Protein AF-0000000066003624 (afdb_homodimer)

Solvent-accessible surface area (backbone atoms only — not comparable to full-atom values): 36079 Å² total; per-residue (Å²): 133,72,83,71,78,49,60,63,59,53,48,51,44,51,47,35,50,48,45,42,51,59,45,66,77,72,66,87,83,57,84,78,52,59,68,76,39,46,74,33,29,31,41,22,30,28,18,46,43,67,57,20,23,46,38,37,48,53,42,13,75,40,43,20,48,28,38,21,30,21,77,57,69,51,78,77,75,80,69,53,81,79,47,85,59,51,58,42,80,39,69,23,46,55,60,34,68,69,40,38,54,51,37,53,51,50,47,26,64,74,58,70,66,47,74,35,33,37,35,45,40,40,65,62,79,60,67,58,57,58,54,69,56,68,54,69,64,83,86,53,76,98,59,88,73,89,73,89,58,62,40,43,37,34,34,26,50,12,42,50,54,51,50,50,50,48,38,32,45,46,48,65,46,71,74,81,65,57,78,86,56,74,80,68,58,33,34,41,39,41,56,51,31,39,48,46,44,38,84,42,72,47,28,28,58,39,21,11,21,28,14,14,39,48,26,30,48,49,11,45,42,59,44,21,72,77,33,44,43,28,38,29,36,34,38,21,39,45,61,57,62,66,58,80,70,75,75,76,73,66,73,76,49,64,67,48,54,79,37,75,83,56,68,58,10,40,48,56,8,43,33,40,49,49,51,57,42,76,48,30,87,76,55,46,48,43,33,33,35,23,28,42,33,50,92,92,36,54,24,69,49,38,44,62,61,43,64,25,71,64,71,11,44,54,45,39,76,30,54,50,24,56,36,80,35,75,64,68,95,65,82,86,76,92,73,94,81,86,132,132,72,80,72,79,50,61,64,58,54,50,51,46,52,48,37,51,50,45,44,52,58,44,64,78,73,68,86,82,57,85,77,52,59,70,75,38,46,76,33,28,32,40,23,29,28,18,48,46,67,56,19,24,45,38,37,49,52,42,11,76,38,44,18,47,28,38,21,32,21,76,58,70,50,77,77,72,80,67,54,82,78,45,86,58,50,58,41,77,39,70,23,45,55,60,34,68,70,39,38,53,51,38,52,52,51,47,24,65,75,57,70,65,46,74,36,34,38,36,45,42,41,64,64,78,59,66,59,57,58,54,68,55,67,53,68,65,83,88,52,76,97,58,89,72,86,73,89,60,62,37,44,37,34,35,27,49,13,43,50,56,50,49,49,52,48,39,33,46,47,47,66,46,70,76,82,67,58,79,85,55,73,79,66,58,35,34,41,38,40,56,50,29,39,48,46,42,40,84,40,70,45,28,29,57,39,20,10,21,27,15,14,38,48,26,30,47,49,12,45,44,61,43,20,71,77,32,46,45,29,38,28,36,33,39,21,39,44,63,56,62,66,57,80,68,78,76,75,73,65,71,77,50,65,64,49,53,79,38,76,84,54,69,58,11,39,48,57,8,42,32,40,49,50,51,57,42,75,48,32,87,74,53,46,47,41,33,33,34,21,28,34,31,47,91,93,36,53,24,69,17,38,35,61,58,36,59,23,62,61,66,8,49,62,48,24,70,26,82,41,57,37,51,83,48,92,60,64,92,67,77,82,73,85,74,88,79,76,140

InterPro domains:
  IPR002347 Short-chain dehydrogenase/reductase SDR [PF00106] (40-241)
  IPR002347 Short-chain dehydrogenase/reductase SDR [PR00081] (41-58)
  IPR002347 Short-chain dehydrogenase/reductase SDR [PR00081] (113-124)
  IPR002347 Short-chain dehydrogenase/reductase SDR [PR00081] (206-225)
  IPR020904 Short-chain dehydrogenase/reductase, conserved site [PS00061] (193-221)
  IPR036291 NAD(P)-binding domain superfamily [SSF51735] (37-282)

Secondary structure (DSSP, 8-state):
------HHHHHHHHHHHHHHH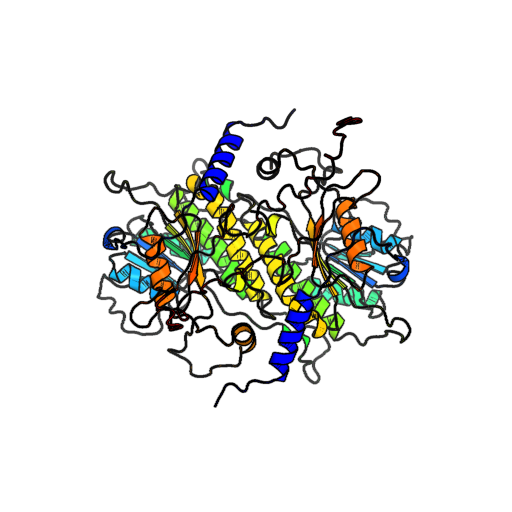HPPPP-TTSPP-GGGGTT-EEEEETTTSHHHHHHHHHHHHTT-EEEEEESS--SSS---TT-TTSPEEEE--TT-HHHHHHHHHHHHHHHTS---EEEE----PPP-HHHHHH---SSS-S-PPPPP-HHIIIIIIIHHHHHHHHHHHHHHS-----GGGTT---EEEEE--GGGTS--TT-HHHHHHHHHHHHHHHHHHTTGGGTTT-EEEEEEE--B--TTS-----STHHHHHHTTT-PPB-HHHHHHHHHHHHT-TT--S-EEEE---BTTBTTTT-EE---STTT-TTSBSBTTTS-S-SS--S---------/------HHHHHHHHHHHHHHHHPPPP-TTSPP-GGGGTT-EEEEETTTSHHHHHHHHHHHHTT-EEEEEESS--SS----TT-TTSPEEEE--TT-HHHHHHHHHHHHHHHTS---EEEE----PPP-HHHHHH---SSS-S-PPPPP-HHIIIIIIIHHHHHHHHHHHHHHS-----GGGTT---EEEEE--GGGTS--TT-HHHHHHHHHHHHHHHHHHTTGGGTTT-EEEEEEE--B--TTS-----STHHHHHHTTT-PPB-HHHHHHHHHHHHT-TT--S-EEEE---BTTBTTTT-EE---SSSSS-SS-TTTTTSSS-TT------------

Foldseek 3Di:
DPPDPPVVVVVLLVVLQCLLVPQDWQDLPDDFDLLLLALAEEEFEVCLDFLNVLQQLVSLVSHYAYEYEEQDHNPDDPPPPPPSSHHHYDYADLLDLVRLVVSVVVSCVVSVNGHAEYEYDWFDAFDQCVCQVPVDPDPDDPDRDDGDQVRCSTLAVSSVSSVVVQLVSLAPRPCPPDPVSVQGAREYEYEAACLLVDPDPRRVNNSVSRVNSVVVQLVCLSCCVVRNVYFYEYEHAYAEPSPPDDPPPPPPVPVCVVVVPFDHAYSQLSSSVVSSRRRDSSDGSWYKYGGHDDPVDRVPPITTCSCGPPPNPPAPCDCCYVPCDPDDPPDDDDDDDDD/DPPPPPVVVVVLLVVLLCVLVPQDWQDLPDDFDLLLLALAEEEFEVCLDFLNVLLQLVSLVSHYAYEYEEQDHNPDPPPPPVPSSHHHYDYADLLDLVRLVVSVVVSCVVSVNGHAEYEYDWFDAFDQCVCQVPVDPDPDDPDRDDGDQVRCSTLAVSSVSSVVVQLVSLAPRPCPPDPVSVQGAREYEYEAACLLVDPDPRRVNNSVSRVNSVVVQLVCLSCCVVRNVYFYEYEHAYAEPSPVPDPPPPPPVRRCVVVVPFAHAYSQQSSSVVSSRRRDSSDGSWYKYGGHDDPVDRVPPITTCSCRQDPNVPQHCHVVCVVVPDDDPDDDPDPPDDD

pLDDT: mean 71.54, std 22.78, range [19.09, 98.19]

Sequence (678 aa):
MAATNDPELTRRKQRQEDFLRGTSKINFDDHIDHCVLSGKTAIVTGGASGIGHGIAQALSSNGCKVAVLDLSGPLEAGTDESNIDSPKLFECDVSSWESLLAAFQEVLIWSGNSLDIVVLSAGVRSHNIKDLILERPAGSTSTPVKPPSSVFDVNLLGTYYSAYLALWYFTNLEAKRDEAEFNWKPQLLFIGSLASYVEQPLSADYCASKHGVRGLWKSVRSHSALFGDCQTNLLAPTFIDNRQGSTKSRGDGALISLTNDVKLGEVSDVVAGALRCLCDRNIEGRALCCVKGEQSSPGSNNFDLCDNLIDFNAGKSVLDSFRNGVVGRLGTQNTTGPQMAATNDPELTRRKQRQEDFLRGTSKINFDDHIDHCVLSGKTAIVTGGASGIGHGIAQALSSNGCKVAVLDLSGPLEAGTDESNIDSPKLFECDVSSWESLLAAFQEVLIWSGNSLDIVVLSAGVRSHNIKDLILERPAGSTSTPVKPPSSVFDVNLLGTYYSAYLALWYFTNLEAKRDEAEFNWKPQLLFIGSLASYVEQPLSADYCASKHGVRGLWKSVRSHSALFGDCQTNLLAPTFIDNRQGSTKSRGDGALISLTNDVKLGEVSDVVAGALRCLCDRNIEGRALCCVKGEQSSPGSNNFDLCDNLIDFNAGKSVLDSFRNGVVGRLGTQNTTGPQ

Organism: Phoma sp. (strain ATCC 20986 / MF5453) (NCBI:txid1828523)

Radius of gyration: 25.92 Å; Cα contacts (8 Å, |Δi|>4): 1325; chains: 2; bounding box: 71×73×87 Å

Structure (mmCIF, N/CA/C/O backbone):
data_AF-0000000066003624-model_v1
#
loop_
_entity.id
_entity.type
_entity.pdbx_description
1 polymer 'NADP-dependent dehydrogenase M3'
#
loop_
_atom_site.group_PDB
_atom_site.id
_atom_site.type_symbol
_atom_site.label_atom_id
_atom_site.label_alt_id
_atom_site.label_comp_id
_atom_site.label_asym_id
_atom_site.label_entity_id
_atom_site.label_seq_id
_atom_site.pdbx_PDB_ins_code
_atom_site.Cartn_x
_atom_site.Cartn_y
_atom_site.Cartn_z
_atom_site.occupancy
_atom_site.B_iso_or_equiv
_atom_site.auth_seq_id
_atom_site.auth_comp_id
_atom_site.auth_asym_id
_atom_site.auth_atom_id
_atom_site.pdbx_PDB_model_num
ATOM 1 N N . MET A 1 1 ? -35.094 -3.457 10.031 1 19.52 1 MET A N 1
ATOM 2 C CA . MET A 1 1 ? -34.75 -4.867 9.875 1 19.52 1 MET A CA 1
ATOM 3 C C . MET A 1 1 ? -33.25 -5.082 10.07 1 19.52 1 MET A C 1
ATOM 5 O O . MET A 1 1 ? -32.438 -4.301 9.586 1 19.52 1 MET A O 1
ATOM 9 N N . ALA A 1 2 ? -32.875 -5.902 11.008 1 23.2 2 ALA A N 1
ATOM 10 C CA . ALA A 1 2 ? -31.641 -6.41 11.609 1 23.2 2 ALA A CA 1
ATOM 11 C C . ALA A 1 2 ? -30.656 -6.887 10.539 1 23.2 2 ALA A C 1
ATOM 13 O O . ALA A 1 2 ? -31.062 -7.586 9.602 1 23.2 2 ALA A O 1
ATOM 14 N N . ALA A 1 3 ? -29.781 -6.078 10.18 1 33.59 3 ALA A N 1
ATOM 15 C CA . ALA A 1 3 ? -28.828 -6.68 9.25 1 33.59 3 ALA A CA 1
ATOM 16 C C . ALA A 1 3 ? -28.703 -8.18 9.492 1 33.59 3 ALA A C 1
ATOM 18 O O . ALA A 1 3 ? -28.406 -8.609 10.609 1 33.59 3 ALA A O 1
ATOM 19 N N . THR A 1 4 ? -29.359 -9.016 8.977 1 34.81 4 THR A N 1
ATOM 20 C CA . THR A 1 4 ? -29.484 -10.461 9.117 1 34.81 4 THR A CA 1
ATOM 21 C C . THR A 1 4 ? -28.125 -11.133 9.148 1 34.81 4 THR A C 1
ATOM 23 O O . THR A 1 4 ? -27.281 -10.859 8.289 1 34.81 4 THR A O 1
ATOM 26 N N . ASN A 1 5 ? -27.484 -11.438 10.289 1 41.16 5 ASN A N 1
ATOM 27 C CA . ASN A 1 5 ? -26.5 -12.461 10.617 1 41.16 5 ASN A CA 1
ATOM 28 C C . ASN A 1 5 ? -26.5 -13.594 9.594 1 41.16 5 ASN A C 1
ATOM 30 O O . ASN A 1 5 ? -27.297 -14.531 9.695 1 41.16 5 ASN A O 1
ATOM 34 N N . ASP A 1 6 ? -26.219 -13.242 8.398 1 41.38 6 ASP A N 1
ATOM 35 C CA . ASP A 1 6 ? -26.156 -14.43 7.539 1 41.38 6 ASP A CA 1
ATOM 36 C C . ASP A 1 6 ? -25.125 -15.422 8.055 1 41.38 6 ASP A C 1
ATOM 38 O O . ASP A 1 6 ? -23.922 -15.141 8.039 1 41.38 6 ASP A O 1
ATOM 42 N N . PRO A 1 7 ? -25.516 -16.297 8.82 1 55.62 7 PRO A N 1
ATOM 43 C CA . PRO A 1 7 ? -24.672 -17.344 9.422 1 55.62 7 PRO A CA 1
ATOM 44 C C . PRO A 1 7 ? -23.641 -17.891 8.453 1 55.62 7 PRO A C 1
ATOM 46 O O . PRO A 1 7 ? -22.531 -18.266 8.867 1 55.62 7 PRO A O 1
ATOM 49 N N . GLU A 1 8 ? -24.031 -17.812 7.207 1 52.84 8 GLU A N 1
ATOM 50 C CA . GLU A 1 8 ? -23.094 -18.375 6.234 1 52.84 8 GLU A CA 1
ATOM 51 C C . GLU A 1 8 ? -21.891 -17.469 6.035 1 52.84 8 GLU A C 1
ATOM 53 O O . GLU A 1 8 ? -20.75 -17.938 5.906 1 52.84 8 GLU A O 1
ATOM 58 N N . LEU A 1 9 ? -22.188 -16.266 6.082 1 48.03 9 LEU A N 1
ATOM 59 C CA . LEU A 1 9 ? -21.078 -15.328 5.945 1 48.03 9 LEU A CA 1
ATOM 60 C C . LEU A 1 9 ? -20.172 -15.375 7.168 1 48.03 9 LEU A C 1
ATOM 62 O O . LEU A 1 9 ? -18.938 -15.328 7.035 1 48.03 9 LEU A O 1
ATOM 66 N N . THR A 1 10 ? -20.812 -15.516 8.289 1 50.78 10 THR A N 1
ATOM 67 C CA . THR A 1 10 ? -20.047 -15.641 9.523 1 50.78 10 THR A CA 1
ATOM 68 C C . THR A 1 10 ? -19.188 -16.906 9.492 1 50.78 10 THR A C 1
ATOM 70 O O . THR A 1 10 ? -18.016 -16.859 9.891 1 50.78 10 THR A O 1
ATOM 73 N N . ARG A 1 11 ? -19.75 -18 9.031 1 53.72 11 ARG A N 1
ATOM 74 C CA . ARG A 1 11 ? -19.016 -19.25 8.961 1 53.72 11 ARG A CA 1
ATOM 75 C C . ARG A 1 11 ? -17.859 -19.156 7.973 1 53.72 11 ARG A C 1
ATOM 77 O O . ARG A 1 11 ? -16.766 -19.672 8.227 1 53.72 11 ARG A O 1
ATOM 84 N N . ARG A 1 12 ? -18.156 -18.516 6.93 1 49.25 12 ARG A N 1
ATOM 85 C CA . ARG A 1 12 ? -17.125 -18.375 5.914 1 49.25 12 ARG A CA 1
ATOM 86 C C . ARG A 1 12 ? -15.953 -17.531 6.441 1 49.25 12 ARG A C 1
ATOM 88 O O . ARG A 1 12 ? -14.789 -17.859 6.207 1 49.25 12 ARG A O 1
ATOM 95 N N . LYS A 1 13 ? -16.375 -16.609 7.129 1 48.34 13 LYS A N 1
ATOM 96 C CA . LYS A 1 13 ? -15.383 -15.742 7.727 1 48.34 13 LYS A CA 1
ATOM 97 C C . LYS A 1 13 ? -14.547 -16.484 8.758 1 48.34 13 LYS A C 1
ATOM 99 O O . LYS A 1 13 ? -13.32 -16.359 8.789 1 48.34 13 LYS A O 1
ATOM 104 N N . GLN A 1 14 ? -15.25 -17.109 9.648 1 51.41 14 GLN A N 1
ATOM 105 C CA . GLN A 1 14 ? -14.555 -17.906 10.656 1 51.41 14 GLN A CA 1
ATOM 106 C C . GLN A 1 14 ? -13.617 -18.906 9.992 1 51.41 14 GLN A C 1
ATOM 108 O O . GLN A 1 14 ? -12.492 -19.125 10.469 1 51.41 14 GLN A O 1
ATOM 113 N N . ARG A 1 15 ? -14.086 -19.375 8.938 1 50.56 15 ARG A N 1
ATOM 114 C CA . ARG A 1 15 ? -13.273 -20.359 8.234 1 50.56 15 ARG A CA 1
ATOM 115 C C . ARG A 1 15 ? -12.023 -19.719 7.637 1 50.56 15 ARG A C 1
ATOM 117 O O . ARG A 1 15 ? -10.945 -20.297 7.676 1 50.56 15 ARG A O 1
ATOM 124 N N . GLN A 1 16 ? -12.273 -18.562 7.195 1 50.47 16 GLN A N 1
ATOM 125 C CA . GLN A 1 16 ? -11.141 -17.859 6.605 1 50.47 16 GLN A CA 1
ATOM 126 C C . GLN A 1 16 ? -10.094 -17.516 7.66 1 50.47 16 GLN A C 1
ATOM 128 O O . GLN A 1 16 ? -8.891 -17.641 7.418 1 50.47 16 GLN A O 1
ATOM 133 N N . GLU A 1 17 ? -10.641 -17 8.719 1 50.41 17 GLU A N 1
ATOM 134 C CA . GLU A 1 17 ? -9.75 -16.688 9.836 1 50.41 17 GLU A CA 1
ATOM 135 C C . GLU A 1 17 ? -9.039 -17.953 10.328 1 50.41 17 GLU A C 1
ATOM 137 O O . GLU A 1 17 ? -7.836 -17.922 10.602 1 50.41 17 GLU A O 1
ATOM 142 N N . ASP A 1 18 ? -9.875 -18.891 10.461 1 50.81 18 ASP A N 1
ATOM 143 C CA . ASP A 1 18 ? -9.305 -20.156 10.906 1 50.81 18 ASP A CA 1
ATOM 144 C C . ASP A 1 18 ? -8.234 -20.656 9.93 1 50.81 18 ASP A C 1
ATOM 146 O O . ASP A 1 18 ? -7.207 -21.203 10.344 1 50.81 18 ASP A O 1
ATOM 150 N N . PHE A 1 19 ? -8.57 -20.391 8.742 1 50.12 19 PHE A N 1
ATOM 151 C CA . PHE A 1 19 ? -7.633 -20.797 7.703 1 50.12 19 PHE A CA 1
ATOM 152 C C . PHE A 1 19 ? -6.316 -20.047 7.84 1 50.12 19 PHE A C 1
ATOM 154 O O . PHE A 1 19 ? -5.246 -20.656 7.887 1 50.12 19 PHE A O 1
ATOM 161 N N . LEU A 1 20 ? -6.41 -18.797 7.922 1 53 20 LEU A N 1
ATOM 162 C CA . LEU A 1 20 ? -5.191 -18 7.973 1 53 20 LEU A CA 1
ATOM 163 C C . LEU A 1 20 ? -4.402 -18.281 9.242 1 53 20 LEU A C 1
ATOM 165 O O . LEU A 1 20 ? -3.172 -18.312 9.227 1 53 20 LEU A O 1
ATOM 169 N N . ARG A 1 21 ? -5.23 -18.453 10.297 1 53.91 21 ARG A N 1
ATOM 170 C CA . ARG A 1 21 ? -4.605 -18.766 11.578 1 53.91 21 ARG A CA 1
ATOM 171 C C . ARG A 1 21 ? -3.953 -20.156 11.539 1 53.91 21 ARG A C 1
ATOM 173 O O . ARG A 1 21 ? -2.986 -20.406 12.258 1 53.91 21 ARG A O 1
ATOM 180 N N . GLY A 1 22 ? -4.484 -20.906 10.773 1 51.44 22 GLY A N 1
ATOM 181 C CA . GLY A 1 22 ? -4.09 -22.297 10.797 1 51.44 22 GLY A CA 1
ATOM 182 C C . GLY A 1 22 ? -2.977 -22.625 9.82 1 51.44 22 GLY A C 1
ATOM 183 O O . GLY A 1 22 ? -2.492 -23.766 9.781 1 51.44 22 GLY A O 1
ATOM 184 N N . THR A 1 23 ? -2.648 -21.594 9.07 1 55.62 23 THR A N 1
ATOM 185 C CA . THR A 1 23 ? -1.636 -21.984 8.094 1 55.62 23 THR A CA 1
ATOM 186 C C . THR A 1 23 ? -0.284 -22.188 8.773 1 55.62 23 THR A C 1
ATOM 188 O O . THR A 1 23 ? 0.134 -21.375 9.602 1 55.62 23 THR A O 1
ATOM 191 N N . SER A 1 24 ? 0.221 -23.375 8.586 1 57.72 24 SER A N 1
ATOM 192 C CA . SER A 1 24 ? 1.511 -23.734 9.164 1 57.72 24 SER A CA 1
ATOM 193 C C . SER A 1 24 ? 2.633 -22.859 8.602 1 57.72 24 SER A C 1
ATOM 195 O O . SER A 1 24 ? 2.549 -22.391 7.461 1 57.72 24 SER A O 1
ATOM 197 N N . LYS A 1 25 ? 3.582 -22.562 9.477 1 66.81 25 LYS A N 1
ATOM 198 C CA . LYS A 1 25 ? 4.801 -21.922 9.008 1 66.81 25 LYS A CA 1
ATOM 199 C C . LYS A 1 25 ? 5.449 -22.703 7.875 1 66.81 25 LYS A C 1
ATOM 201 O O . LYS A 1 25 ? 5.363 -23.938 7.844 1 66.81 25 LYS A O 1
ATOM 206 N N . ILE A 1 26 ? 5.969 -22 6.961 1 72.06 26 ILE A N 1
ATOM 207 C CA . ILE A 1 26 ? 6.648 -22.656 5.844 1 72.06 26 ILE A CA 1
ATOM 208 C C . ILE A 1 26 ? 7.832 -23.469 6.363 1 72.06 26 ILE A C 1
ATOM 210 O O . ILE A 1 26 ? 8.68 -22.953 7.094 1 72.06 26 ILE A O 1
ATOM 214 N N . ASN A 1 27 ? 7.801 -24.766 6.086 1 70 27 ASN A N 1
ATOM 215 C CA . ASN A 1 27 ? 8.953 -25.625 6.352 1 70 27 ASN A CA 1
ATOM 216 C C . ASN A 1 27 ? 9.891 -25.688 5.152 1 70 27 ASN A C 1
ATOM 218 O O . ASN A 1 27 ? 9.594 -26.359 4.16 1 70 27 ASN A O 1
ATOM 222 N N . PHE A 1 28 ? 11.055 -25.047 5.223 1 71.75 28 PHE A N 1
ATOM 223 C CA . PHE A 1 28 ? 11.969 -24.906 4.09 1 71.75 28 PHE A CA 1
ATOM 224 C C . PHE A 1 28 ? 12.828 -26.156 3.934 1 71.75 28 PHE A C 1
ATOM 226 O O . PHE A 1 28 ? 13.539 -26.312 2.934 1 71.75 28 PHE A O 1
ATOM 233 N N . ASP A 1 29 ? 12.727 -27.141 4.828 1 69 29 ASP A N 1
ATOM 234 C CA . ASP A 1 29 ? 13.531 -28.359 4.793 1 69 29 ASP A CA 1
ATOM 235 C C . ASP A 1 29 ? 12.805 -29.469 4.055 1 69 29 ASP A C 1
ATOM 237 O O . ASP A 1 29 ? 13.391 -30.516 3.744 1 69 29 ASP A O 1
ATOM 241 N N . ASP A 1 30 ? 11.594 -29.219 3.773 1 76.88 30 ASP A N 1
ATOM 242 C CA . ASP A 1 30 ? 10.82 -30.234 3.086 1 76.88 30 ASP A CA 1
ATOM 243 C C . ASP A 1 30 ? 11.266 -30.391 1.635 1 76.88 30 ASP A C 1
ATOM 245 O O . ASP A 1 30 ? 11.68 -29.406 1.006 1 76.88 30 ASP A O 1
ATOM 249 N N . HIS A 1 31 ? 11.227 -31.609 1.225 1 82 31 HIS A N 1
ATOM 250 C CA . HIS A 1 31 ? 11.531 -31.875 -0.176 1 82 31 HIS A CA 1
ATOM 251 C C . HIS A 1 31 ? 10.484 -31.266 -1.096 1 82 31 HIS A C 1
ATOM 253 O O . HIS A 1 31 ? 9.289 -31.312 -0.797 1 82 31 HIS A O 1
ATOM 259 N N . ILE A 1 32 ? 10.969 -30.672 -2.168 1 84.88 32 ILE A N 1
ATOM 260 C CA . ILE A 1 32 ? 10.086 -30.062 -3.154 1 84.88 32 ILE A CA 1
ATOM 261 C C . ILE A 1 32 ? 9.867 -31.031 -4.32 1 84.88 32 ILE A C 1
ATOM 263 O O . ILE A 1 32 ? 10.828 -31.531 -4.91 1 84.88 32 ILE A O 1
ATOM 267 N N . ASP A 1 33 ? 8.633 -31.391 -4.613 1 89.62 33 ASP A N 1
ATOM 268 C CA . ASP A 1 33 ? 8.32 -32.188 -5.801 1 89.62 33 ASP A CA 1
ATOM 269 C C . ASP A 1 33 ? 8.078 -31.281 -7.012 1 89.62 33 ASP A C 1
ATOM 271 O O . ASP A 1 33 ? 6.949 -30.859 -7.262 1 89.62 33 ASP A O 1
ATOM 275 N N . HIS A 1 34 ? 9.117 -31.125 -7.836 1 91.94 34 HIS A N 1
ATOM 276 C CA . HIS A 1 34 ? 9.039 -30.219 -8.984 1 91.94 34 HIS A CA 1
ATOM 277 C C . HIS A 1 34 ? 8.18 -30.828 -10.094 1 91.94 34 HIS A C 1
ATOM 279 O O . HIS A 1 34 ? 7.777 -30.125 -11.023 1 91.94 34 HIS A O 1
ATOM 285 N N . CYS A 1 35 ? 7.887 -32.125 -10.008 1 91.75 35 CYS A N 1
ATOM 286 C CA . CYS A 1 35 ? 7.152 -32.781 -11.07 1 91.75 35 CYS A CA 1
ATOM 287 C C . CYS A 1 35 ? 5.723 -32.281 -11.172 1 91.75 35 CYS A C 1
ATOM 289 O O . CYS A 1 35 ? 5.078 -32.406 -12.211 1 91.75 35 CYS A O 1
ATOM 291 N N . VAL A 1 36 ? 5.285 -31.688 -10.094 1 92.81 36 VAL A N 1
ATOM 292 C CA . VAL A 1 36 ? 3.914 -31.188 -10.078 1 92.81 36 VAL A CA 1
ATOM 293 C C . VAL A 1 36 ? 3.771 -30.047 -11.086 1 92.81 36 VAL A C 1
ATOM 295 O O . VAL A 1 36 ? 2.656 -29.688 -11.469 1 92.81 36 VAL A O 1
ATOM 298 N N . LEU A 1 37 ? 4.867 -29.484 -11.547 1 94.19 37 LEU A N 1
ATOM 299 C CA . LEU A 1 37 ? 4.855 -28.344 -12.453 1 94.19 37 LEU A CA 1
ATOM 300 C C . LEU A 1 37 ? 4.734 -28.797 -13.906 1 94.19 37 LEU A C 1
ATOM 302 O O . LEU A 1 37 ? 4.406 -28 -14.781 1 94.19 37 LEU A O 1
ATOM 306 N N . SER A 1 38 ? 5.035 -30.047 -14.148 1 93.06 38 SER A N 1
ATOM 307 C CA . SER A 1 38 ? 5.07 -30.547 -15.523 1 93.06 38 SER A CA 1
ATOM 308 C C . SER A 1 38 ? 3.715 -30.391 -16.203 1 93.06 38 SER A C 1
ATOM 310 O O . SER A 1 38 ? 2.688 -30.766 -15.641 1 93.06 38 SER A O 1
ATOM 312 N N . GLY A 1 39 ? 3.717 -29.73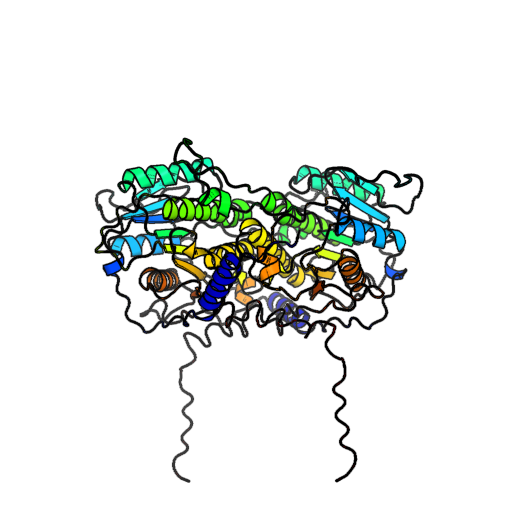4 -17.359 1 91.75 39 GLY A N 1
ATOM 313 C CA . GLY A 1 39 ? 2.514 -29.594 -18.172 1 91.75 39 GLY A CA 1
ATOM 314 C C . GLY A 1 39 ? 1.65 -28.422 -17.766 1 91.75 39 GLY A C 1
ATOM 315 O O . GLY A 1 39 ? 0.646 -28.125 -18.422 1 91.75 39 GLY A O 1
ATOM 316 N N . LYS A 1 40 ? 2.035 -27.766 -16.703 1 93.69 40 LYS A N 1
ATOM 317 C CA . LYS A 1 40 ? 1.255 -26.625 -16.25 1 93.69 40 LYS A CA 1
ATOM 318 C C . LYS A 1 40 ? 1.522 -25.391 -17.125 1 93.69 40 LYS A C 1
ATOM 320 O O . LYS A 1 40 ? 2.623 -25.234 -17.656 1 93.69 40 LYS A O 1
ATOM 325 N N . THR A 1 41 ? 0.526 -24.594 -17.281 1 95.25 41 THR A N 1
ATOM 326 C CA . THR A 1 41 ? 0.659 -23.344 -18 1 95.25 41 THR A CA 1
ATOM 327 C C . THR A 1 41 ? 0.837 -22.172 -17.031 1 95.25 41 THR A C 1
ATOM 329 O O . THR A 1 41 ? 0.061 -22.016 -16.094 1 95.25 41 THR A O 1
ATOM 332 N N . ALA A 1 42 ? 1.85 -21.344 -17.297 1 97.5 42 ALA A N 1
ATOM 333 C CA . ALA A 1 42 ? 2.166 -20.234 -16.391 1 97.5 42 ALA A CA 1
ATOM 334 C C . ALA A 1 42 ? 2.264 -18.922 -17.156 1 97.5 42 ALA A C 1
ATOM 336 O O . ALA A 1 42 ? 2.775 -18.875 -18.266 1 97.5 42 ALA A O 1
ATOM 337 N N . ILE A 1 43 ? 1.722 -17.891 -16.578 1 97.75 43 ILE A N 1
ATOM 338 C CA . ILE A 1 43 ? 1.974 -16.516 -17 1 97.75 43 ILE A CA 1
ATOM 339 C C . ILE A 1 43 ? 2.883 -15.828 -15.984 1 97.75 43 ILE A C 1
ATOM 341 O O . ILE A 1 43 ? 2.641 -15.898 -14.773 1 97.75 43 ILE A O 1
ATOM 345 N N . VAL A 1 44 ? 3.982 -15.227 -16.453 1 97.75 44 VAL A N 1
ATOM 346 C CA . VAL A 1 44 ? 4.863 -14.406 -15.625 1 97.75 44 VAL A CA 1
ATOM 347 C C . VAL A 1 44 ? 4.906 -12.984 -16.172 1 97.75 44 VAL A C 1
ATOM 349 O O . VAL A 1 44 ? 5.48 -12.734 -17.234 1 97.75 44 VAL A O 1
ATOM 352 N N . THR A 1 45 ? 4.285 -12.07 -15.477 1 97.31 45 THR A N 1
ATOM 353 C CA . THR A 1 45 ? 4.438 -10.672 -15.867 1 97.31 45 THR A CA 1
ATOM 354 C C . THR A 1 45 ? 5.828 -10.164 -15.508 1 97.31 45 THR A C 1
ATOM 356 O O . THR A 1 45 ? 6.402 -10.562 -14.492 1 97.31 45 THR A O 1
ATOM 359 N N . GLY A 1 46 ? 6.305 -9.242 -16.344 1 93.12 46 GLY A N 1
ATOM 360 C CA . GLY A 1 46 ? 7.668 -8.797 -16.125 1 93.12 46 GLY A CA 1
ATOM 361 C C . GLY A 1 46 ? 8.688 -9.914 -16.203 1 93.12 46 GLY A C 1
ATOM 362 O O . GLY A 1 46 ? 9.648 -9.938 -15.43 1 93.12 46 GLY A O 1
ATOM 363 N N . GLY A 1 47 ? 8.422 -10.844 -17.047 1 91.38 47 GLY A N 1
ATOM 364 C CA . GLY A 1 47 ? 9.219 -12.062 -17.062 1 91.38 47 GLY A CA 1
ATOM 365 C C . GLY A 1 47 ? 10.43 -11.977 -17.969 1 91.38 47 GLY A C 1
ATOM 366 O O . GLY A 1 47 ? 11.148 -12.961 -18.156 1 91.38 47 GLY A O 1
ATOM 367 N N . ALA A 1 48 ? 10.711 -10.812 -18.5 1 87.81 48 ALA A N 1
ATOM 368 C CA . ALA A 1 48 ? 11.812 -10.695 -19.453 1 87.81 48 ALA A CA 1
ATOM 369 C C . ALA A 1 48 ? 13.109 -10.328 -18.75 1 87.81 48 ALA A C 1
ATOM 371 O O . ALA A 1 48 ? 14.188 -10.391 -19.344 1 87.81 48 ALA A O 1
ATOM 372 N N . SER A 1 49 ? 13.016 -9.984 -17.453 1 84 49 SER A N 1
ATOM 373 C CA . SER A 1 49 ? 14.227 -9.602 -16.75 1 84 49 SER A CA 1
ATOM 374 C C . SER A 1 49 ? 14.109 -9.875 -15.25 1 84 49 SER A C 1
ATOM 376 O O . SER A 1 49 ? 13.016 -10.172 -14.75 1 84 49 SER A O 1
ATOM 378 N N . GLY A 1 50 ? 15.258 -10.016 -14.664 1 88.31 50 GLY A N 1
ATOM 379 C CA . GLY A 1 50 ? 15.328 -10.031 -13.211 1 88.31 50 GLY A CA 1
ATOM 380 C C . GLY A 1 50 ? 14.656 -11.25 -12.602 1 88.31 50 GLY A C 1
ATOM 381 O O . GLY A 1 50 ? 14.875 -12.375 -13.047 1 88.31 50 GLY A O 1
ATOM 382 N N . ILE A 1 51 ? 13.938 -10.961 -11.57 1 90.5 51 ILE A N 1
ATOM 383 C CA . ILE A 1 51 ? 13.281 -12 -10.789 1 90.5 51 ILE A CA 1
ATOM 384 C C . ILE A 1 51 ? 12.273 -12.758 -11.664 1 90.5 51 ILE A C 1
ATOM 386 O O . ILE A 1 51 ? 12.234 -13.984 -11.648 1 90.5 51 ILE A O 1
ATOM 390 N N . GLY A 1 52 ? 11.531 -11.992 -12.477 1 93.38 52 GLY A N 1
ATOM 391 C CA . GLY A 1 52 ? 10.547 -12.617 -13.344 1 93.38 52 GLY A CA 1
ATOM 392 C C . GLY A 1 52 ? 11.172 -13.562 -14.359 1 93.38 52 GLY A C 1
ATOM 393 O O . GLY A 1 52 ? 10.641 -14.648 -14.602 1 93.38 52 GLY A O 1
ATOM 394 N N . HIS A 1 53 ? 12.258 -13.133 -14.836 1 91.88 53 HIS A N 1
ATOM 395 C CA . HIS A 1 53 ? 12.961 -13.977 -15.797 1 91.88 53 HIS A CA 1
ATOM 396 C C . HIS A 1 53 ? 13.469 -15.258 -15.133 1 91.88 53 HIS A C 1
ATOM 398 O O . HIS A 1 53 ? 13.32 -16.344 -15.688 1 91.88 53 HIS A O 1
ATOM 404 N N . GLY A 1 54 ? 14.07 -15.078 -13.969 1 92.88 54 GLY A N 1
ATOM 405 C CA . GLY A 1 54 ? 14.539 -16.25 -13.227 1 92.88 54 GLY A CA 1
ATOM 406 C C . GLY A 1 54 ? 13.438 -17.25 -12.938 1 92.88 54 GLY A C 1
ATOM 407 O O . GLY A 1 54 ? 13.625 -18.453 -13.117 1 92.88 54 GLY A O 1
ATOM 408 N N . ILE A 1 55 ? 12.289 -16.781 -12.594 1 95.25 55 ILE A N 1
ATOM 409 C CA . ILE A 1 55 ? 11.164 -17.656 -12.273 1 95.25 55 ILE A CA 1
ATOM 410 C C . ILE A 1 55 ? 10.633 -18.312 -13.547 1 95.25 55 ILE A C 1
ATOM 412 O O . ILE A 1 55 ? 10.359 -19.516 -13.562 1 95.25 55 ILE A O 1
ATOM 416 N N . ALA A 1 56 ? 10.57 -17.516 -14.602 1 95.62 56 ALA A N 1
ATOM 417 C CA . ALA A 1 56 ? 10.094 -18.047 -15.875 1 95.62 56 ALA A CA 1
ATOM 418 C C . ALA A 1 56 ? 10.992 -19.188 -16.359 1 95.62 56 ALA A C 1
ATOM 420 O O . ALA A 1 56 ? 10.5 -20.234 -16.781 1 95.62 56 ALA A O 1
ATOM 421 N N . GLN A 1 57 ? 12.25 -19.016 -16.266 1 94 57 GLN A N 1
ATOM 422 C CA . GLN A 1 57 ? 13.203 -20.031 -16.688 1 94 57 GLN A CA 1
ATOM 423 C C . GLN A 1 57 ? 13.078 -21.297 -15.828 1 94 57 GLN A C 1
ATOM 425 O O . GLN A 1 57 ? 13.078 -22.406 -16.359 1 94 57 GLN A O 1
ATOM 430 N N . ALA A 1 58 ? 12.977 -21.078 -14.562 1 94.75 58 ALA A N 1
ATOM 431 C CA . ALA A 1 58 ? 12.859 -22.203 -13.648 1 94.75 58 ALA A CA 1
ATOM 432 C C . ALA A 1 58 ? 11.586 -23 -13.93 1 94.75 58 ALA A C 1
ATOM 434 O O . ALA A 1 58 ? 11.609 -24.234 -13.945 1 94.75 58 ALA A O 1
ATOM 435 N N . LEU A 1 59 ? 10.492 -22.328 -14.164 1 96.31 59 LEU A N 1
ATOM 436 C CA . LEU A 1 59 ? 9.234 -23 -14.477 1 96.31 59 LEU A CA 1
ATOM 437 C C . LEU A 1 59 ? 9.344 -23.766 -15.789 1 96.31 59 LEU A C 1
ATOM 439 O O . LEU A 1 59 ? 8.898 -24.906 -15.875 1 96.31 59 LEU A O 1
ATOM 443 N N . SER A 1 60 ? 9.953 -23.156 -16.734 1 95.31 60 SER A N 1
ATOM 444 C CA . SER A 1 60 ? 10.141 -23.812 -18.031 1 95.31 60 SER A CA 1
ATOM 445 C C . SER A 1 60 ? 11.016 -25.047 -17.891 1 95.31 60 SER A C 1
ATOM 447 O O . SER A 1 60 ? 10.703 -26.109 -18.453 1 95.31 60 SER A O 1
ATOM 449 N N . SER A 1 61 ? 12.07 -24.906 -17.172 1 94.38 61 SER A N 1
ATOM 450 C CA . SER A 1 61 ? 13.008 -26.016 -16.969 1 94.38 61 SER A CA 1
ATOM 451 C C . SER A 1 61 ? 12.344 -27.172 -16.234 1 94.38 61 SER A C 1
ATOM 453 O O . SER A 1 61 ? 12.805 -28.312 -16.312 1 94.38 61 SER A O 1
ATOM 455 N N . ASN A 1 62 ? 11.266 -26.875 -15.578 1 94.75 62 ASN A N 1
ATOM 456 C CA . ASN A 1 62 ? 10.547 -27.922 -14.852 1 94.75 62 ASN A CA 1
ATOM 457 C C . ASN A 1 62 ? 9.289 -28.359 -15.594 1 94.75 62 ASN A C 1
ATOM 459 O O . ASN A 1 62 ? 8.383 -28.953 -15 1 94.75 62 ASN A O 1
ATOM 463 N N . GLY A 1 63 ? 9.156 -27.969 -16.875 1 93.75 63 GLY A N 1
ATOM 464 C CA . GLY A 1 63 ? 8.164 -28.578 -17.75 1 93.75 63 GLY A CA 1
ATOM 465 C C . GLY A 1 63 ? 6.938 -27.703 -17.938 1 93.75 63 GLY A C 1
ATOM 466 O O . GLY A 1 63 ? 5.98 -28.109 -18.609 1 93.75 63 GLY A O 1
ATOM 467 N N . CYS A 1 64 ? 6.895 -26.516 -17.422 1 94.81 64 CYS A N 1
ATOM 468 C CA . CYS A 1 64 ? 5.754 -25.625 -17.609 1 94.81 64 CYS A CA 1
ATOM 469 C C . CYS A 1 64 ? 5.777 -25.016 -19 1 94.81 64 CYS A C 1
ATOM 471 O O . CYS A 1 64 ? 6.848 -24.781 -19.562 1 94.81 64 CYS A O 1
ATOM 473 N N . LYS A 1 65 ? 4.602 -24.859 -19.531 1 94.5 65 LYS A N 1
ATOM 474 C CA . LYS A 1 65 ? 4.434 -23.906 -20.625 1 94.5 65 LYS A CA 1
ATOM 475 C C . LYS A 1 65 ? 4.363 -22.484 -20.109 1 94.5 65 LYS A C 1
ATOM 477 O O . LYS A 1 65 ? 3.383 -22.094 -19.469 1 94.5 65 LYS A O 1
ATOM 482 N N . VAL A 1 66 ? 5.418 -21.688 -20.422 1 96.88 66 VAL A N 1
ATOM 483 C CA . VAL A 1 66 ? 5.531 -20.406 -19.719 1 96.88 66 VAL A CA 1
ATOM 484 C C . VAL A 1 66 ? 5.355 -19.266 -20.719 1 96.88 66 VAL A C 1
ATOM 486 O O . VAL A 1 66 ? 6.059 -19.203 -21.734 1 96.88 66 VAL A O 1
ATOM 489 N N . ALA A 1 67 ? 4.387 -18.422 -20.5 1 96.44 67 ALA A N 1
ATOM 490 C CA . ALA A 1 67 ? 4.207 -17.156 -21.203 1 96.44 67 ALA A CA 1
ATOM 491 C C . ALA A 1 67 ? 4.766 -15.992 -20.406 1 96.44 67 ALA A C 1
ATOM 493 O O . ALA A 1 67 ? 4.375 -15.781 -19.25 1 96.44 67 ALA A O 1
ATOM 494 N N . VAL A 1 68 ? 5.66 -15.258 -21.016 1 96.06 68 VAL A N 1
ATOM 495 C CA . VAL A 1 68 ? 6.227 -14.062 -20.406 1 96.06 68 VAL A CA 1
ATOM 496 C C . VAL A 1 68 ? 5.539 -12.82 -20.969 1 96.06 68 VAL A C 1
ATOM 498 O O . VAL A 1 68 ? 5.477 -12.633 -22.188 1 96.06 68 VAL A O 1
ATOM 501 N N . LEU A 1 69 ? 4.941 -12.047 -20.078 1 96.5 69 LEU A N 1
ATOM 502 C CA . LEU A 1 69 ? 4.367 -10.758 -20.469 1 96.5 69 LEU A CA 1
ATOM 503 C C . LEU A 1 69 ? 5.316 -9.617 -20.125 1 96.5 69 LEU A C 1
ATOM 505 O O . LEU A 1 69 ? 5.648 -9.406 -18.969 1 96.5 69 LEU A O 1
ATOM 509 N N . ASP A 1 70 ? 5.73 -8.867 -21.094 1 93.62 70 ASP A N 1
ATOM 510 C CA . ASP A 1 70 ? 6.664 -7.758 -20.891 1 93.62 70 ASP A CA 1
ATOM 511 C C . ASP A 1 70 ? 6.613 -6.777 -22.062 1 93.62 70 ASP A C 1
ATOM 513 O O . ASP A 1 70 ? 5.992 -7.059 -23.094 1 93.62 70 ASP A O 1
ATOM 517 N N . LEU A 1 71 ? 7.152 -5.508 -21.875 1 87.69 71 LEU A N 1
ATOM 518 C CA . LEU A 1 71 ? 7.195 -4.5 -22.922 1 87.69 71 LEU A CA 1
ATOM 519 C C . LEU A 1 71 ? 8.125 -4.934 -24.062 1 87.69 71 LEU A C 1
ATOM 521 O O . LEU A 1 71 ? 7.867 -4.637 -25.219 1 87.69 71 LEU A O 1
ATOM 525 N N . SER A 1 72 ? 9.367 -5.301 -23.703 1 72.19 72 SER A N 1
ATOM 526 C CA . SER A 1 72 ? 10.344 -5.684 -24.719 1 72.19 72 SER A CA 1
ATOM 527 C C . SER A 1 72 ? 10.859 -7.102 -24.484 1 72.19 72 SER A C 1
ATOM 529 O O . SER A 1 72 ? 10.75 -7.629 -23.375 1 72.19 72 SER A O 1
ATOM 531 N N . GLY A 1 73 ? 10.992 -7.777 -25.578 1 60.31 73 GLY A N 1
ATOM 532 C CA . GLY A 1 73 ? 11.5 -9.141 -25.531 1 60.31 73 GLY A CA 1
ATOM 533 C C . GLY A 1 73 ? 12.773 -9.273 -24.719 1 60.31 73 GLY A C 1
ATOM 534 O O . GLY A 1 73 ? 13.398 -8.273 -24.359 1 60.31 73 GLY A O 1
ATOM 535 N N . PRO A 1 74 ? 12.914 -10.422 -24.016 1 53.94 74 PRO A N 1
ATOM 536 C CA . PRO A 1 74 ? 14.172 -10.633 -23.297 1 53.94 74 PRO A CA 1
ATOM 537 C C . PRO A 1 74 ? 15.383 -10.094 -24.047 1 53.94 74 PRO A C 1
ATOM 539 O O . PRO A 1 74 ? 15.406 -10.109 -25.281 1 53.94 74 PRO A O 1
ATOM 542 N N . LEU A 1 75 ? 16.109 -9.094 -23.422 1 45.5 75 LEU A N 1
ATOM 543 C CA . LEU A 1 75 ? 17.297 -8.648 -24.125 1 45.5 75 LEU A CA 1
ATOM 544 C C . LEU A 1 75 ? 18.031 -9.828 -24.766 1 45.5 75 LEU A C 1
ATOM 546 O O . LEU A 1 75 ? 18.781 -9.648 -25.734 1 45.5 75 LEU A O 1
ATOM 550 N N . GLU A 1 76 ? 18.703 -10.648 -23.859 1 42.53 76 GLU A N 1
ATOM 551 C CA . GLU A 1 76 ? 19.656 -11.602 -24.422 1 42.53 76 GLU A CA 1
ATOM 552 C C . GLU A 1 76 ? 18.984 -12.539 -25.406 1 42.53 76 GLU A C 1
ATOM 554 O O . GLU A 1 76 ? 17.828 -12.922 -25.219 1 42.53 76 GLU A O 1
ATOM 559 N N . ALA A 1 77 ? 19.594 -12.641 -26.578 1 39.19 77 ALA A N 1
ATOM 560 C CA . ALA A 1 77 ? 19.531 -13.297 -27.875 1 39.19 77 ALA A CA 1
ATOM 561 C C . ALA A 1 77 ? 18.938 -14.695 -27.766 1 39.19 77 ALA A C 1
ATOM 563 O O . ALA A 1 77 ? 18.25 -15.164 -28.688 1 39.19 77 ALA A O 1
ATOM 564 N N . GLY A 1 78 ? 19.719 -15.656 -27.156 1 38.62 78 GLY A N 1
ATOM 565 C CA . GLY A 1 78 ? 19.797 -17.047 -27.594 1 38.62 78 GLY A CA 1
ATOM 566 C C . GLY A 1 78 ? 18.547 -17.844 -27.266 1 38.62 78 GLY A C 1
ATOM 567 O O . GLY A 1 78 ? 18.641 -18.938 -26.703 1 38.62 78 GLY A O 1
ATOM 568 N N . THR A 1 79 ? 17.516 -17.234 -26.828 1 41.38 79 THR A N 1
ATOM 569 C CA . THR A 1 79 ? 16.422 -18.188 -26.688 1 41.38 79 THR A CA 1
ATOM 570 C C . THR A 1 79 ? 16.125 -18.859 -28.016 1 41.38 79 THR A C 1
ATOM 572 O O . THR A 1 79 ? 15.789 -18.172 -29 1 41.38 79 THR A O 1
ATOM 575 N N . ASP A 1 80 ? 16.812 -19.766 -28.328 1 39.59 80 ASP A N 1
ATOM 576 C CA . ASP A 1 80 ? 16.5 -20.578 -29.5 1 39.59 80 ASP A CA 1
ATOM 577 C C . ASP A 1 80 ? 14.992 -20.859 -29.594 1 39.59 80 ASP A C 1
ATOM 579 O O . ASP A 1 80 ? 14.422 -21.516 -28.734 1 39.59 80 ASP A O 1
ATOM 583 N N . GLU A 1 81 ? 14.258 -19.984 -30.109 1 45.03 81 GLU A N 1
ATOM 584 C CA . GLU A 1 81 ? 12.883 -20.234 -30.516 1 45.03 81 GLU A CA 1
ATOM 585 C C . GLU A 1 81 ? 12.648 -21.734 -30.75 1 45.03 81 GLU A C 1
ATOM 587 O O . GLU A 1 81 ? 11.5 -22.172 -30.859 1 45.03 81 GLU A O 1
ATOM 592 N N . SER A 1 82 ? 13.664 -22.312 -31.078 1 44.28 82 SER A N 1
ATOM 593 C CA . SER A 1 82 ? 13.477 -23.688 -31.516 1 44.28 82 SER A CA 1
ATOM 594 C C . SER A 1 82 ? 13.242 -24.609 -30.328 1 44.28 82 SER A C 1
ATOM 596 O O . SER A 1 82 ? 12.836 -25.766 -30.5 1 44.28 82 SER A O 1
ATOM 598 N N . ASN A 1 83 ? 13.688 -24.062 -29.062 1 48.28 83 ASN A N 1
ATOM 599 C CA . ASN A 1 83 ? 13.477 -25.016 -27.984 1 48.28 83 ASN A CA 1
ATOM 600 C C . ASN A 1 83 ? 12.094 -24.844 -27.344 1 48.28 83 ASN A C 1
ATOM 602 O O . ASN A 1 83 ? 11.797 -23.797 -26.781 1 48.28 83 ASN A O 1
ATOM 606 N N . ILE A 1 84 ? 11.156 -25.578 -27.781 1 49.56 84 ILE A N 1
ATOM 607 C CA . ILE A 1 84 ? 9.781 -25.734 -27.344 1 49.56 84 ILE A CA 1
ATOM 608 C C . ILE A 1 84 ? 9.703 -25.516 -25.828 1 49.56 84 ILE A C 1
ATOM 610 O O . ILE A 1 84 ? 8.648 -25.172 -25.297 1 49.56 84 ILE A O 1
ATOM 614 N N . ASP A 1 85 ? 10.953 -25.578 -25.125 1 63.34 85 ASP A N 1
ATOM 615 C CA . ASP A 1 85 ? 10.938 -25.656 -23.672 1 63.34 85 ASP A CA 1
ATOM 616 C C . ASP A 1 85 ? 11.266 -24.297 -23.062 1 63.34 85 ASP A C 1
ATOM 618 O O . ASP A 1 85 ? 11.406 -24.172 -21.844 1 63.34 85 ASP A O 1
ATOM 622 N N . SER A 1 86 ? 11.203 -23.219 -23.969 1 81.69 86 SER A N 1
ATOM 623 C CA . SER A 1 86 ? 11.555 -21.891 -23.453 1 81.69 86 SER A CA 1
ATOM 624 C C . SER A 1 86 ? 10.312 -21.031 -23.266 1 81.69 86 SER A C 1
ATOM 626 O O . SER A 1 86 ? 9.312 -21.203 -23.953 1 81.69 86 SER A O 1
ATOM 628 N N . PRO A 1 87 ? 10.406 -20.094 -22.281 1 92.56 87 PRO A N 1
ATOM 629 C CA . PRO A 1 87 ? 9.297 -19.141 -22.109 1 92.56 87 PRO A CA 1
ATOM 630 C C . PRO A 1 87 ? 9 -18.328 -23.359 1 92.56 87 PRO A C 1
ATOM 632 O O . PRO A 1 87 ? 9.922 -17.953 -24.078 1 92.56 87 PRO A O 1
ATOM 635 N N . LYS A 1 88 ? 7.793 -18.297 -23.766 1 92.69 88 LYS A N 1
ATOM 636 C CA . LYS A 1 88 ? 7.363 -17.5 -24.906 1 92.69 88 LYS A CA 1
ATOM 637 C C . LYS A 1 88 ? 6.996 -16.078 -24.5 1 92.69 88 LYS A C 1
ATOM 639 O O . LYS A 1 88 ? 6.266 -15.883 -23.531 1 92.69 88 LYS A O 1
ATOM 644 N N . LEU A 1 89 ? 7.465 -15.125 -25.281 1 93.44 89 LEU A N 1
ATOM 645 C CA . LEU A 1 89 ? 7.215 -13.719 -24.969 1 93.44 89 LEU A CA 1
ATOM 646 C C . LEU A 1 89 ? 5.91 -13.25 -25.609 1 93.44 89 LEU A C 1
ATOM 648 O O . LEU A 1 89 ? 5.652 -13.523 -26.781 1 93.44 89 LEU A O 1
ATOM 652 N N . PHE A 1 90 ? 5.094 -12.664 -24.875 1 94.94 90 PHE A N 1
ATOM 653 C CA . PHE A 1 90 ? 3.93 -11.906 -25.312 1 94.94 90 PHE A CA 1
ATOM 654 C C . PHE A 1 90 ? 4.066 -10.438 -24.938 1 94.94 90 PHE A C 1
ATOM 656 O O . PHE A 1 90 ? 4.203 -10.102 -23.766 1 94.94 90 PHE A O 1
ATOM 663 N N . GLU A 1 91 ? 4.082 -9.578 -25.891 1 94.31 91 GLU A N 1
ATOM 664 C CA . GLU A 1 91 ? 4.219 -8.148 -25.609 1 94.31 91 GLU A CA 1
ATOM 665 C C . GLU A 1 91 ? 3.014 -7.617 -24.844 1 94.31 91 GLU A C 1
ATOM 667 O O . GLU A 1 91 ? 1.869 -7.844 -25.234 1 94.31 91 GLU A O 1
ATOM 672 N N . CYS A 1 92 ? 3.309 -6.922 -23.734 1 95.88 92 CYS A N 1
ATOM 673 C CA . CYS A 1 92 ? 2.229 -6.465 -22.875 1 95.88 92 CYS A CA 1
ATOM 674 C C . CYS A 1 92 ? 2.682 -5.293 -22.016 1 95.88 92 CYS A C 1
ATOM 676 O O . CYS A 1 92 ? 3.756 -5.34 -21.406 1 95.88 92 CYS A O 1
ATOM 678 N N . ASP A 1 93 ? 1.938 -4.266 -22.094 1 95.44 93 ASP A N 1
ATOM 679 C CA . ASP A 1 93 ? 2.045 -3.203 -21.109 1 95.44 93 ASP A CA 1
ATOM 680 C C . ASP A 1 93 ? 1.087 -3.443 -19.938 1 95.44 93 ASP A C 1
ATOM 682 O O . ASP A 1 93 ? -0.12 -3.229 -20.062 1 95.44 93 ASP A O 1
ATOM 686 N N . VAL A 1 94 ? 1.676 -3.811 -18.812 1 95 94 VAL A N 1
ATOM 687 C CA . VAL A 1 94 ? 0.841 -4.25 -17.688 1 95 94 VAL A CA 1
ATOM 688 C C . VAL A 1 94 ? 0.049 -3.066 -17.141 1 95 94 VAL A C 1
ATOM 690 O O . VAL A 1 94 ? -0.924 -3.252 -16.406 1 95 94 VAL A O 1
ATOM 693 N N . SER A 1 95 ? 0.485 -1.84 -17.469 1 93.25 95 SER A N 1
ATOM 694 C CA . SER A 1 95 ? -0.226 -0.665 -16.969 1 93.25 95 SER A CA 1
ATOM 695 C C . SER A 1 95 ? -1.476 -0.387 -17.797 1 93.25 95 SER A C 1
ATOM 697 O O . SER A 1 95 ? -2.281 0.477 -17.453 1 93.25 95 SER A O 1
ATOM 699 N N . SER A 1 96 ? -1.632 -1.065 -18.922 1 95.5 96 SER A N 1
ATOM 700 C CA . SER A 1 96 ? -2.787 -0.917 -19.797 1 95.5 96 SER A CA 1
ATOM 701 C C . SER A 1 96 ? -3.73 -2.109 -19.688 1 95.5 96 SER A C 1
ATOM 703 O O . SER A 1 96 ? -3.352 -3.24 -19.984 1 95.5 96 SER A O 1
ATOM 705 N N . TRP A 1 97 ? -4.965 -1.803 -19.297 1 95.94 97 TRP A N 1
ATOM 706 C CA . TRP A 1 97 ? -5.965 -2.859 -19.172 1 95.94 97 TRP A CA 1
ATOM 707 C C . TRP A 1 97 ? -6.148 -3.59 -20.5 1 95.94 97 TRP A C 1
ATOM 709 O O . TRP A 1 97 ? -6.141 -4.82 -20.547 1 95.94 97 TRP A O 1
ATOM 719 N N . GLU A 1 98 ? -6.246 -2.834 -21.531 1 96.5 98 GLU A N 1
ATOM 720 C CA . GLU A 1 98 ? -6.5 -3.418 -22.859 1 96.5 98 GLU A CA 1
ATOM 721 C C . GLU A 1 98 ? -5.344 -4.312 -23.297 1 96.5 98 GLU A C 1
ATOM 723 O O . GLU A 1 98 ? -5.559 -5.395 -23.844 1 96.5 98 GLU A O 1
ATOM 728 N N . SER A 1 99 ? -4.141 -3.838 -23.031 1 96.69 99 SER A N 1
ATOM 729 C CA . SER A 1 99 ? -2.955 -4.609 -23.391 1 96.69 99 SER A CA 1
ATOM 730 C C . SER A 1 99 ? -2.889 -5.914 -22.594 1 96.69 99 SER A C 1
ATOM 732 O O . SER A 1 99 ? -2.609 -6.973 -23.172 1 96.69 99 SER A O 1
ATOM 734 N N . LEU A 1 100 ? -3.203 -5.887 -21.359 1 97.12 100 LEU A N 1
ATOM 735 C CA . LEU A 1 100 ? -3.154 -7.051 -20.484 1 97.12 100 LEU A CA 1
ATOM 736 C C . LEU A 1 100 ? -4.234 -8.062 -20.859 1 97.12 100 LEU A C 1
ATOM 738 O O . LEU A 1 100 ? -3.961 -9.258 -20.953 1 97.12 100 LEU A O 1
ATOM 742 N N . LEU A 1 101 ? -5.426 -7.539 -21.047 1 96.81 101 LEU A N 1
ATOM 743 C CA . LEU A 1 101 ? -6.523 -8.422 -21.453 1 96.81 101 LEU A CA 1
ATOM 744 C C . LEU A 1 101 ? -6.191 -9.156 -22.734 1 96.81 101 LEU A C 1
ATOM 746 O O . LEU A 1 101 ? -6.363 -10.375 -22.828 1 96.81 101 LEU A O 1
ATOM 750 N N . ALA A 1 102 ? -5.691 -8.445 -23.688 1 96.69 102 ALA A N 1
ATOM 751 C CA . ALA A 1 102 ? -5.316 -9.039 -24.969 1 96.69 102 ALA A CA 1
ATOM 752 C C . ALA A 1 102 ? -4.227 -10.086 -24.781 1 96.69 102 ALA A C 1
ATOM 754 O O . ALA A 1 102 ? -4.289 -11.172 -25.375 1 96.69 102 ALA A O 1
ATOM 755 N N . ALA A 1 103 ? -3.262 -9.781 -23.984 1 96.88 103 ALA A N 1
ATOM 756 C CA . ALA A 1 103 ? -2.158 -10.711 -23.75 1 96.88 103 ALA A CA 1
ATOM 757 C C . ALA A 1 103 ? -2.65 -11.992 -23.078 1 96.88 103 ALA A C 1
ATOM 759 O O . ALA A 1 103 ? -2.268 -13.094 -23.484 1 96.88 103 ALA A O 1
ATOM 760 N N . PHE A 1 104 ? -3.482 -11.891 -22.031 1 97 104 PHE A N 1
ATOM 761 C CA . PHE A 1 104 ? -4.047 -13.07 -21.375 1 97 104 PHE A CA 1
ATOM 762 C C . PHE A 1 104 ? -4.812 -13.93 -22.375 1 97 104 PHE A C 1
ATOM 764 O O . PHE A 1 104 ? -4.676 -15.148 -22.375 1 97 104 PHE A O 1
ATOM 771 N N . GLN A 1 105 ? -5.559 -13.273 -23.219 1 96 105 GLN A N 1
ATOM 772 C CA . GLN A 1 105 ? -6.348 -13.992 -24.219 1 96 105 GLN A CA 1
ATOM 773 C C . GLN A 1 105 ? -5.445 -14.711 -25.219 1 96 105 GLN A C 1
ATOM 775 O O . GLN A 1 105 ? -5.707 -15.859 -25.578 1 96 105 GLN A O 1
ATOM 780 N N . GLU A 1 106 ? -4.422 -14.07 -25.641 1 96.25 106 GLU A N 1
ATOM 781 C CA . GLU A 1 106 ? -3.467 -14.688 -26.547 1 96.25 106 GLU A CA 1
ATOM 782 C C . GLU A 1 106 ? -2.795 -15.898 -25.906 1 96.25 106 GLU A C 1
ATOM 784 O O . GLU A 1 106 ? -2.584 -16.922 -26.562 1 96.25 106 GLU A O 1
ATOM 789 N N . VAL A 1 107 ? -2.471 -15.75 -24.641 1 95.62 107 VAL A N 1
ATOM 790 C CA . VAL A 1 107 ? -1.84 -16.859 -23.938 1 95.62 107 VAL A CA 1
ATOM 791 C C . VAL A 1 107 ? -2.809 -18.031 -23.844 1 95.62 107 VAL A C 1
ATOM 793 O O . VAL A 1 107 ? -2.408 -19.188 -24 1 95.62 107 VAL A O 1
ATOM 796 N N . LEU A 1 108 ? -4.055 -17.766 -23.594 1 94.19 108 LEU A N 1
ATOM 797 C CA . LEU A 1 108 ? -5.047 -18.828 -23.484 1 94.19 108 LEU A CA 1
ATOM 798 C C . LEU A 1 108 ? -5.215 -19.562 -24.812 1 94.19 108 LEU A C 1
ATOM 800 O O . LEU A 1 108 ? -5.336 -20.781 -24.844 1 94.19 108 LEU A O 1
ATOM 804 N N . ILE A 1 109 ? -5.176 -18.828 -25.859 1 94.12 109 ILE A N 1
ATOM 805 C CA . ILE A 1 109 ? -5.234 -19.438 -27.188 1 94.12 109 ILE A CA 1
ATOM 806 C C . ILE A 1 109 ? -4 -20.312 -27.406 1 94.12 109 ILE A C 1
ATOM 808 O O . ILE A 1 109 ? -4.113 -21.453 -27.844 1 94.12 109 ILE A O 1
ATOM 812 N N . TRP A 1 110 ? -2.873 -19.812 -27.016 1 93.25 110 TRP A N 1
ATOM 813 C CA . TRP A 1 110 ? -1.597 -20.484 -27.203 1 93.25 110 TRP A CA 1
ATOM 814 C C . TRP A 1 110 ? -1.521 -21.75 -26.344 1 93.25 110 TRP A C 1
ATOM 816 O O . TRP A 1 110 ? -0.976 -22.766 -26.781 1 93.25 110 TRP A O 1
ATOM 826 N N . SER A 1 111 ? -2.121 -21.703 -25.141 1 92.12 111 SER A N 1
ATOM 827 C CA . SER A 1 111 ? -1.988 -22.781 -24.188 1 92.12 111 SER A CA 1
ATOM 828 C C . SER A 1 111 ? -3.104 -23.812 -24.344 1 92.12 111 SER A C 1
ATOM 830 O O . SER A 1 111 ? -3.102 -24.844 -23.688 1 92.12 111 SER A O 1
ATOM 832 N N . GLY A 1 112 ? -4.109 -23.594 -25.188 1 90.62 112 GLY A N 1
ATOM 833 C CA . GLY A 1 112 ? -5.281 -24.453 -25.281 1 90.62 112 GLY A CA 1
ATOM 834 C C . GLY A 1 112 ? -6.254 -24.266 -24.125 1 90.62 112 GLY A C 1
ATOM 835 O O . GLY A 1 112 ? -6.766 -25.25 -23.578 1 90.62 112 GLY A O 1
ATOM 836 N N . ASN A 1 113 ? -6.371 -23.016 -23.688 1 90.94 113 ASN A N 1
ATOM 837 C CA . ASN A 1 113 ? -7.336 -22.594 -22.672 1 90.94 113 ASN A CA 1
ATOM 838 C C . ASN A 1 113 ? -7.004 -23.172 -21.312 1 90.94 113 ASN A C 1
ATOM 840 O O . ASN A 1 113 ? -7.883 -23.703 -20.625 1 90.94 113 ASN A O 1
ATOM 844 N N . SER A 1 114 ? -5.727 -23.188 -21.047 1 91.06 114 SER A N 1
ATOM 845 C CA . SER A 1 114 ? -5.266 -23.609 -19.719 1 91.06 114 SER A CA 1
ATOM 846 C C . SER A 1 114 ? -4.453 -22.516 -19.047 1 91.06 114 SER A C 1
ATOM 848 O O . SER A 1 114 ? -3.674 -21.812 -19.703 1 91.06 114 SER A O 1
ATOM 850 N N . LEU A 1 115 ? -4.727 -22.359 -17.75 1 94.56 115 LEU A N 1
ATOM 851 C CA . LEU A 1 115 ? -3.963 -21.453 -16.891 1 94.56 115 LEU A CA 1
ATOM 852 C C . LEU A 1 115 ? -3.881 -21.984 -15.477 1 94.56 115 LEU A C 1
ATOM 854 O O . LEU A 1 115 ? -4.906 -22.156 -14.805 1 94.56 115 LEU A O 1
ATOM 858 N N . ASP A 1 116 ? -2.609 -22.188 -15.086 1 94.62 116 ASP A N 1
ATOM 859 C CA . ASP A 1 116 ? -2.432 -22.844 -13.797 1 94.62 116 ASP A CA 1
ATOM 860 C C . ASP A 1 116 ? -1.688 -21.953 -12.812 1 94.62 116 ASP A C 1
ATOM 862 O O . ASP A 1 116 ? -1.888 -22.047 -11.602 1 94.62 116 ASP A O 1
ATOM 866 N N . ILE A 1 117 ? -0.796 -21.141 -13.352 1 97.06 117 ILE A N 1
ATOM 867 C CA . ILE A 1 117 ? 0.079 -20.328 -12.516 1 97.06 117 ILE A CA 1
ATOM 868 C C . ILE A 1 117 ? 0.149 -18.906 -13.062 1 97.06 117 ILE A C 1
ATOM 870 O O . ILE A 1 117 ? 0.31 -18.703 -14.273 1 97.06 117 ILE A O 1
ATOM 874 N N . VAL A 1 118 ? -0.059 -17.969 -12.234 1 98 118 VAL A N 1
ATOM 875 C CA . VAL A 1 118 ? 0.208 -16.562 -12.586 1 98 118 VAL A CA 1
ATOM 876 C C . VAL A 1 118 ? 1.156 -15.953 -11.555 1 98 118 VAL A C 1
ATOM 878 O O . VAL A 1 118 ? 0.875 -15.969 -10.359 1 98 118 VAL A O 1
ATOM 881 N N . VAL A 1 119 ? 2.332 -15.477 -12.047 1 98.19 119 VAL A N 1
ATOM 882 C CA . VAL A 1 119 ? 3.322 -14.789 -11.227 1 98.19 119 VAL A CA 1
ATOM 883 C C . VAL A 1 119 ? 3.324 -13.297 -11.547 1 98.19 119 VAL A C 1
ATOM 885 O O . VAL A 1 119 ? 3.576 -12.906 -12.688 1 98.19 119 VAL A O 1
ATOM 888 N N . LEU A 1 120 ? 3.057 -12.523 -10.57 1 97.5 120 LEU A N 1
ATOM 889 C CA . LEU A 1 120 ? 2.969 -11.078 -10.75 1 97.5 120 LEU A CA 1
ATOM 890 C C . LEU A 1 120 ? 4.297 -10.406 -10.406 1 97.5 120 LEU A C 1
ATOM 892 O O . LEU A 1 120 ? 4.473 -9.891 -9.305 1 97.5 120 LEU A O 1
ATOM 896 N N . SER A 1 121 ? 5.211 -10.312 -11.414 1 94.19 121 SER A N 1
ATOM 897 C CA . SER A 1 121 ? 6.574 -9.883 -11.133 1 94.19 121 SER A CA 1
ATOM 898 C C . SER A 1 121 ? 6.891 -8.562 -11.82 1 94.19 121 SER A C 1
ATOM 900 O O . SER A 1 121 ? 7.965 -7.988 -11.609 1 94.19 121 SER A O 1
ATOM 902 N N . ALA A 1 122 ? 5.961 -8.07 -12.602 1 88.5 122 ALA A N 1
ATOM 903 C CA . ALA A 1 122 ? 6.234 -6.805 -13.273 1 88.5 122 ALA A CA 1
ATOM 904 C C . ALA A 1 122 ? 6.418 -5.676 -12.266 1 88.5 122 ALA A C 1
ATOM 906 O O . ALA A 1 122 ? 5.652 -5.559 -11.305 1 88.5 122 ALA A O 1
ATOM 907 N N . GLY A 1 123 ? 7.457 -4.945 -12.398 1 84.69 123 GLY A N 1
ATOM 908 C CA . GLY A 1 123 ? 7.719 -3.822 -11.508 1 84.69 123 GLY A CA 1
ATOM 909 C C . GLY A 1 123 ? 8.852 -2.936 -11.984 1 84.69 123 GLY A C 1
ATOM 910 O O . GLY A 1 123 ? 9.711 -3.377 -12.75 1 84.69 123 GLY A O 1
ATOM 911 N N . VAL A 1 124 ? 8.781 -1.733 -11.664 1 79.69 124 VAL A N 1
ATOM 912 C CA . VAL A 1 124 ? 9.836 -0.77 -11.977 1 79.69 124 VAL A CA 1
ATOM 913 C C . VAL A 1 124 ? 10.328 -0.105 -10.695 1 79.69 124 VAL A C 1
ATOM 915 O O . VAL A 1 124 ? 9.664 -0.176 -9.656 1 79.69 124 VAL A O 1
ATOM 918 N N . ARG A 1 125 ? 11.547 0.412 -10.789 1 72.5 125 ARG A N 1
ATOM 919 C CA . ARG A 1 125 ? 12.172 1.067 -9.641 1 72.5 125 ARG A CA 1
ATOM 920 C C . ARG A 1 125 ? 11.633 2.484 -9.469 1 72.5 125 ARG A C 1
ATOM 922 O O . ARG A 1 125 ? 11.133 3.086 -10.414 1 72.5 125 ARG A O 1
ATOM 929 N N . SER A 1 126 ? 11.82 2.871 -8.117 1 68.56 126 SER A N 1
ATOM 930 C CA . SER A 1 126 ? 11.289 4.148 -7.648 1 68.56 126 SER A CA 1
ATOM 931 C C . SER A 1 126 ? 12.133 5.312 -8.156 1 68.56 126 SER A C 1
ATOM 933 O O . SER A 1 126 ? 13.289 5.129 -8.547 1 68.56 126 SER A O 1
ATOM 935 N N . HIS A 1 127 ? 11.352 6.48 -8.367 1 65.94 127 HIS A N 1
ATOM 936 C CA . HIS A 1 127 ? 12.055 7.754 -8.445 1 65.94 127 HIS A CA 1
ATOM 937 C C . HIS A 1 127 ? 12.062 8.461 -7.094 1 65.94 127 HIS A C 1
ATOM 939 O O . HIS A 1 127 ? 11.07 8.422 -6.359 1 65.94 127 HIS A O 1
ATOM 945 N N . ASN A 1 128 ? 13.266 8.875 -6.535 1 65.44 128 ASN A N 1
ATOM 946 C CA . ASN A 1 128 ? 13.383 9.578 -5.262 1 65.44 128 ASN A CA 1
ATOM 947 C C . ASN A 1 128 ? 12.797 10.984 -5.34 1 65.44 128 ASN A C 1
ATOM 949 O O . ASN A 1 128 ? 13.305 11.828 -6.078 1 65.44 128 ASN A O 1
ATOM 953 N N . ILE A 1 129 ? 11.656 11.211 -4.645 1 71.56 129 ILE A N 1
ATOM 954 C CA . ILE A 1 129 ? 11.008 12.516 -4.695 1 71.56 129 ILE A CA 1
ATOM 955 C C . ILE A 1 129 ? 11.852 13.539 -3.943 1 71.56 129 ILE A C 1
ATOM 957 O O . ILE A 1 129 ? 11.633 14.75 -4.07 1 71.56 129 ILE A O 1
ATOM 961 N N . LYS A 1 130 ? 12.789 13.086 -3.172 1 73.94 130 LYS A N 1
ATOM 962 C CA . LYS A 1 130 ? 13.641 13.977 -2.393 1 73.94 130 LYS A CA 1
ATOM 963 C C . LYS A 1 130 ? 14.32 15.008 -3.287 1 73.94 130 LYS A C 1
ATOM 965 O O . LYS A 1 130 ? 14.336 16.203 -2.969 1 73.94 130 LYS A O 1
ATOM 970 N N . ASP A 1 131 ? 14.812 14.516 -4.355 1 74.88 131 ASP A N 1
ATOM 971 C CA . ASP A 1 131 ? 15.57 15.398 -5.242 1 74.88 131 ASP A CA 1
ATOM 972 C C . ASP A 1 131 ? 14.664 16.453 -5.867 1 74.88 131 ASP A C 1
ATOM 974 O O . ASP A 1 131 ? 15.086 17.594 -6.082 1 74.88 131 ASP A O 1
ATOM 978 N N . LEU A 1 132 ? 13.469 16.109 -6.031 1 77.56 132 LEU A N 1
ATOM 979 C CA . LEU A 1 132 ? 12.531 17.031 -6.648 1 77.56 132 LEU A CA 1
ATOM 980 C C . LEU A 1 132 ? 12.148 18.141 -5.676 1 77.56 132 LEU A C 1
ATOM 982 O O . LEU A 1 132 ? 11.836 19.266 -6.098 1 77.56 132 LEU A O 1
ATOM 986 N N . ILE A 1 133 ? 12.188 17.844 -4.414 1 81.12 133 ILE A N 1
ATOM 987 C CA . ILE A 1 133 ? 11.789 18.812 -3.398 1 81.12 133 ILE A CA 1
ATOM 988 C C . ILE A 1 133 ? 12.977 19.688 -3.027 1 81.12 133 ILE A C 1
ATOM 990 O O . ILE A 1 133 ? 12.828 20.906 -2.873 1 81.12 133 ILE A O 1
ATOM 994 N N . LEU A 1 134 ? 14.141 19.047 -2.932 1 78 134 LEU A N 1
ATOM 995 C CA . LEU A 1 134 ? 15.289 19.766 -2.389 1 78 134 LEU A CA 1
ATOM 996 C C . LEU A 1 134 ? 16.062 20.484 -3.496 1 78 134 LEU A C 1
ATOM 998 O O . LEU A 1 134 ? 16.781 21.438 -3.232 1 78 134 LEU A O 1
ATOM 1002 N N . GLU A 1 135 ? 16.188 19.859 -4.699 1 70.94 135 GLU A N 1
ATOM 1003 C CA . GLU A 1 135 ? 16.984 20.484 -5.75 1 70.94 135 GLU A CA 1
ATOM 1004 C C . GLU A 1 135 ? 16.219 21.609 -6.441 1 70.94 135 GLU A C 1
ATOM 1006 O O . GLU A 1 135 ? 15.156 21.375 -7.027 1 70.94 135 GLU A O 1
ATOM 1011 N N . ARG A 1 136 ? 16.438 22.859 -5.922 1 60 136 ARG A N 1
ATOM 1012 C CA . ARG A 1 136 ? 15.859 24.047 -6.555 1 60 136 ARG A CA 1
ATOM 1013 C C . ARG A 1 136 ? 16.469 24.281 -7.93 1 60 136 ARG A C 1
ATOM 1015 O O . ARG A 1 136 ? 17.703 24.344 -8.07 1 60 136 ARG A O 1
ATOM 1022 N N . PRO A 1 137 ? 15.859 23.938 -9.016 1 48.25 137 PRO A N 1
ATOM 1023 C CA . PRO A 1 137 ? 16.594 24.359 -10.219 1 48.25 137 PRO A CA 1
ATOM 1024 C C . PRO A 1 137 ? 17.047 25.812 -10.133 1 48.25 137 PRO A C 1
ATOM 1026 O O . PRO A 1 137 ? 16.359 26.656 -9.531 1 48.25 137 PRO A O 1
ATOM 1029 N N . ALA A 1 138 ? 18.344 26.109 -10.367 1 44.25 138 ALA A N 1
ATOM 1030 C CA . ALA A 1 138 ? 18.859 27.453 -10.656 1 44.25 138 ALA A CA 1
ATOM 1031 C C . ALA A 1 138 ? 17.984 28.156 -11.688 1 44.25 138 ALA A C 1
ATOM 1033 O O . ALA A 1 138 ? 17.688 27.594 -12.742 1 44.25 138 ALA A O 1
ATOM 1034 N N . GLY A 1 139 ? 17.359 29.25 -11.383 1 48.19 139 GLY A N 1
ATOM 1035 C CA . GLY A 1 139 ? 16.625 30.109 -12.289 1 48.19 139 GLY A CA 1
ATOM 1036 C C . GLY A 1 139 ? 15.164 29.719 -12.438 1 48.19 139 GLY A C 1
ATOM 1037 O O . GLY A 1 139 ? 14.43 30.328 -13.211 1 48.19 139 GLY A O 1
ATOM 1038 N N . SER A 1 140 ? 14.938 28.344 -12.484 1 47.69 140 SER A N 1
ATOM 1039 C CA . SER A 1 140 ? 13.609 27.859 -12.836 1 47.69 140 SER A CA 1
ATOM 1040 C C . SER A 1 140 ? 12.547 28.438 -11.898 1 47.69 140 SER A C 1
ATOM 1042 O O . SER A 1 140 ? 12.852 28.797 -10.758 1 47.69 140 SER A O 1
ATOM 1044 N N . THR A 1 141 ? 11.57 28.906 -12.477 1 52.56 141 THR A N 1
ATOM 1045 C CA . THR A 1 141 ? 10.344 29.328 -11.812 1 52.56 141 THR A CA 1
ATOM 1046 C C . THR A 1 141 ? 9.953 28.359 -10.711 1 52.56 141 THR A C 1
ATOM 1048 O O . THR A 1 141 ? 10.18 27.141 -10.836 1 52.56 141 THR A O 1
ATOM 1051 N N . SER A 1 142 ? 9.859 28.781 -9.367 1 66.56 142 SER A N 1
ATOM 1052 C CA . SER A 1 142 ? 9.461 28.391 -8.016 1 66.56 142 SER A CA 1
ATOM 1053 C C . SER A 1 142 ? 8.211 27.516 -8.039 1 66.56 142 SER A C 1
ATOM 1055 O O . SER A 1 142 ? 7.277 27.734 -7.27 1 66.56 142 SER A O 1
ATOM 1057 N N . THR A 1 143 ? 8.094 26.734 -9.219 1 81.88 143 THR A N 1
ATOM 1058 C CA . THR A 1 143 ? 6.879 25.922 -9.242 1 81.88 143 THR A CA 1
ATOM 1059 C C . THR A 1 143 ? 7.223 24.438 -9.117 1 81.88 143 THR A C 1
ATOM 1061 O O . THR A 1 143 ? 8.141 23.953 -9.773 1 81.88 143 THR A O 1
ATOM 1064 N N . PRO A 1 144 ? 6.602 23.75 -8.297 1 88.94 144 PRO A N 1
ATOM 1065 C CA . PRO A 1 144 ? 6.824 22.312 -8.172 1 88.94 144 PRO A CA 1
ATOM 1066 C C . PRO A 1 144 ? 6.613 21.562 -9.484 1 88.94 144 PRO A C 1
ATOM 1068 O O . PRO A 1 144 ? 5.707 21.891 -10.25 1 88.94 144 PRO A O 1
ATOM 1071 N N . VAL A 1 145 ? 7.523 20.625 -9.875 1 88.81 145 VAL A N 1
ATOM 1072 C CA . VAL A 1 145 ? 7.383 19.766 -11.047 1 88.81 145 VAL A CA 1
ATOM 1073 C C . VAL A 1 145 ? 6.633 18.5 -10.672 1 88.81 145 VAL A C 1
ATOM 1075 O O . VAL A 1 145 ? 6.75 18 -9.547 1 88.81 145 VAL A O 1
ATOM 1078 N N . LYS A 1 146 ? 5.922 18.047 -11.695 1 91.44 146 LYS A N 1
ATOM 1079 C CA . LYS A 1 146 ? 5.168 16.828 -11.453 1 91.44 146 LYS A CA 1
ATOM 1080 C C . LYS A 1 146 ? 6.094 15.672 -11.094 1 91.44 146 LYS A C 1
ATOM 1082 O O . LYS A 1 146 ? 7.027 15.359 -11.836 1 91.44 146 LYS A O 1
ATOM 1087 N N . PRO A 1 147 ? 5.871 15.031 -9.898 1 88.5 147 PRO A N 1
ATOM 1088 C CA . PRO A 1 147 ? 6.672 13.844 -9.586 1 88.5 147 PRO A CA 1
ATOM 1089 C C . PRO A 1 147 ? 6.273 12.633 -10.422 1 88.5 147 PRO A C 1
ATOM 1091 O O . PRO A 1 147 ? 5.117 12.516 -10.844 1 88.5 147 PRO A O 1
ATOM 1094 N N . PRO A 1 148 ? 7.266 11.773 -10.703 1 86.94 148 PRO A N 1
ATOM 1095 C CA . PRO A 1 148 ? 6.934 10.562 -11.453 1 86.94 148 PRO A CA 1
ATOM 1096 C C . PRO A 1 148 ? 5.914 9.68 -10.734 1 86.94 148 PRO A C 1
ATOM 1098 O O . PRO A 1 148 ? 5.941 9.578 -9.5 1 86.94 148 PRO A O 1
ATOM 1101 N N . SER A 1 149 ? 4.945 9.109 -11.531 1 87.81 149 SER A N 1
ATOM 1102 C CA . SER A 1 149 ? 3.928 8.25 -10.938 1 87.81 149 SER A CA 1
ATOM 1103 C C . SER A 1 149 ? 3.857 6.902 -11.656 1 87.81 149 SER A C 1
ATOM 1105 O O . SER A 1 149 ? 2.939 6.117 -11.422 1 87.81 149 SER A O 1
ATOM 1107 N N . SER A 1 150 ? 4.836 6.602 -12.469 1 87.12 150 SER A N 1
ATOM 1108 C CA . SER A 1 150 ? 4.84 5.371 -13.258 1 87.12 150 SER A CA 1
ATOM 1109 C C . SER A 1 150 ? 4.906 4.141 -12.359 1 87.12 150 SER A C 1
ATOM 1111 O O . SER A 1 150 ? 4.395 3.078 -12.719 1 87.12 150 SER A O 1
ATOM 1113 N N . VAL A 1 151 ? 5.5 4.27 -11.234 1 87.75 151 VAL A N 1
ATOM 1114 C CA . VAL A 1 151 ? 5.629 3.164 -10.289 1 87.75 151 VAL A CA 1
ATOM 1115 C C . VAL A 1 151 ? 4.242 2.688 -9.859 1 87.75 151 VAL A C 1
ATOM 1117 O O . VAL A 1 151 ? 4.012 1.484 -9.703 1 87.75 151 VAL A O 1
ATOM 1120 N N . PHE A 1 152 ? 3.322 3.619 -9.703 1 90.31 152 PHE A N 1
ATOM 1121 C CA . PHE A 1 152 ? 1.965 3.252 -9.32 1 90.31 152 PHE A CA 1
ATOM 1122 C C . PHE A 1 152 ? 1.259 2.52 -10.453 1 90.31 152 PHE A C 1
ATOM 1124 O O . PHE A 1 152 ? 0.523 1.56 -10.219 1 90.31 152 PHE A O 1
ATOM 1131 N N . ASP A 1 153 ? 1.537 2.938 -11.641 1 90.94 153 ASP A N 1
ATOM 1132 C CA . ASP A 1 153 ? 0.895 2.346 -12.812 1 90.94 153 ASP A CA 1
ATOM 1133 C C . ASP A 1 153 ? 1.363 0.909 -13.023 1 90.94 153 ASP A C 1
ATOM 1135 O O . ASP A 1 153 ? 0.551 0.017 -13.273 1 90.94 153 ASP A O 1
ATOM 1139 N N . VAL A 1 154 ? 2.598 0.719 -12.875 1 90.75 154 VAL A N 1
ATOM 1140 C CA . VAL A 1 154 ? 3.176 -0.576 -13.219 1 90.75 154 VAL A CA 1
ATOM 1141 C C . VAL A 1 154 ? 3.131 -1.501 -12 1 90.75 154 VAL A C 1
ATOM 1143 O O . VAL A 1 154 ? 2.547 -2.584 -12.062 1 90.75 154 VAL A O 1
ATOM 1146 N N . ASN A 1 155 ? 3.648 -1.038 -10.883 1 90 155 ASN A N 1
ATOM 1147 C CA . ASN A 1 155 ? 3.848 -1.898 -9.719 1 90 155 ASN A CA 1
ATOM 1148 C C . ASN A 1 155 ? 2.529 -2.197 -9.008 1 90 155 ASN A C 1
ATOM 1150 O O . ASN A 1 155 ? 2.375 -3.256 -8.398 1 90 155 ASN A O 1
ATOM 1154 N N . LEU A 1 156 ? 1.645 -1.241 -9.094 1 91.81 156 LEU A N 1
ATOM 1155 C CA . LEU A 1 156 ? 0.423 -1.436 -8.32 1 91.81 156 LEU A CA 1
ATOM 1156 C C . LEU A 1 156 ? -0.767 -1.694 -9.242 1 91.81 156 LEU A C 1
ATOM 1158 O O . LEU A 1 156 ? -1.365 -2.771 -9.195 1 91.81 156 LEU A O 1
ATOM 1162 N N . LEU A 1 157 ? -1.069 -0.744 -10.109 1 92.81 157 LEU A N 1
ATOM 1163 C CA . LEU A 1 157 ? -2.211 -0.917 -11.008 1 92.81 157 LEU A CA 1
ATOM 1164 C C . LEU A 1 157 ? -2.023 -2.141 -11.898 1 92.81 157 LEU A C 1
ATOM 1166 O O . LEU A 1 157 ? -2.965 -2.906 -12.109 1 92.81 157 LEU A O 1
ATOM 1170 N N . GLY A 1 158 ? -0.841 -2.287 -12.414 1 94.62 158 GLY A N 1
ATOM 1171 C CA . GLY A 1 158 ? -0.538 -3.471 -13.203 1 94.62 158 GLY A CA 1
ATOM 1172 C C . GLY A 1 158 ? -0.753 -4.766 -12.445 1 94.62 158 GLY A C 1
ATOM 1173 O O . GLY A 1 158 ? -1.309 -5.723 -12.984 1 94.62 158 GLY A O 1
ATOM 1174 N N . THR A 1 159 ? -0.265 -4.805 -11.219 1 94.94 159 THR A N 1
ATOM 1175 C CA . THR A 1 159 ? -0.47 -5.969 -10.367 1 94.94 159 THR A CA 1
ATOM 1176 C C . THR A 1 159 ? -1.956 -6.184 -10.094 1 94.94 159 THR A C 1
ATOM 1178 O O . THR A 1 159 ? -2.438 -7.32 -10.117 1 94.94 159 THR A O 1
ATOM 1181 N N . TYR A 1 160 ? -2.67 -5.113 -9.883 1 92.38 160 TYR A N 1
ATOM 1182 C CA . TYR A 1 160 ? -4.105 -5.176 -9.633 1 92.38 160 TYR A CA 1
ATOM 1183 C C . TYR A 1 160 ? -4.844 -5.77 -10.828 1 92.38 160 TYR A C 1
ATOM 1185 O O . TYR A 1 160 ? -5.629 -6.707 -10.672 1 92.38 160 TYR A O 1
ATOM 1193 N N . TYR A 1 161 ? -4.613 -5.281 -12.016 1 95.5 161 TYR A N 1
ATOM 1194 C CA . TYR A 1 161 ? -5.254 -5.773 -13.227 1 95.5 161 TYR A CA 1
ATOM 1195 C C . TYR A 1 161 ? -4.883 -7.227 -13.484 1 95.5 161 TYR A C 1
ATOM 1197 O O . TYR A 1 161 ? -5.742 -8.039 -13.828 1 95.5 161 TYR A O 1
ATOM 1205 N N . SER A 1 162 ? -3.613 -7.523 -13.32 1 96.88 162 SER A N 1
ATOM 1206 C CA . SER A 1 162 ? -3.146 -8.883 -13.578 1 96.88 162 SER A CA 1
ATOM 1207 C C . SER A 1 162 ? -3.764 -9.875 -12.594 1 96.88 162 SER A C 1
ATOM 1209 O O . SER A 1 162 ? -4.164 -10.969 -12.984 1 96.88 162 SER A O 1
ATOM 1211 N N . ALA A 1 163 ? -3.771 -9.477 -11.32 1 94.56 163 ALA A N 1
ATOM 1212 C CA . ALA A 1 163 ? -4.379 -10.328 -10.305 1 94.56 163 ALA A CA 1
ATOM 1213 C C . ALA A 1 163 ? -5.859 -10.562 -10.602 1 94.56 163 ALA A C 1
ATOM 1215 O O . ALA A 1 163 ? -6.352 -11.688 -10.484 1 94.56 163 ALA A O 1
ATOM 1216 N N . TYR A 1 164 ? -6.527 -9.508 -11 1 92.12 164 TYR A N 1
ATOM 1217 C CA . TYR A 1 164 ? -7.941 -9.609 -11.344 1 92.12 164 TYR A CA 1
ATOM 1218 C C . TYR A 1 164 ? -8.148 -10.609 -12.477 1 92.12 164 TYR A C 1
ATOM 1220 O O . TYR A 1 164 ? -9.008 -11.492 -12.391 1 92.12 164 TYR A O 1
ATOM 1228 N N . LEU A 1 165 ? -7.402 -10.484 -13.484 1 94.81 165 LEU A N 1
ATOM 1229 C CA . LEU A 1 165 ? -7.539 -11.367 -14.641 1 94.81 165 LEU A CA 1
ATOM 1230 C C . LEU A 1 165 ? -7.223 -12.812 -14.25 1 94.81 165 LEU A C 1
ATOM 1232 O O . LEU A 1 165 ? -7.918 -13.734 -14.672 1 94.81 165 LEU A O 1
ATOM 1236 N N . ALA A 1 166 ? -6.148 -12.992 -13.469 1 95.06 166 ALA A N 1
ATOM 1237 C CA . ALA A 1 166 ? -5.809 -14.336 -12.992 1 95.06 166 ALA A CA 1
ATOM 1238 C C . ALA A 1 166 ? -6.977 -14.961 -12.242 1 95.06 166 ALA A C 1
ATOM 1240 O O . ALA A 1 166 ? -7.379 -16.094 -12.531 1 95.06 166 ALA A O 1
ATOM 1241 N N . LEU A 1 167 ? -7.504 -14.195 -11.297 1 91.81 167 LEU A N 1
ATOM 1242 C CA . LEU A 1 167 ? -8.594 -14.703 -10.469 1 91.81 167 LEU A CA 1
ATOM 1243 C C . LEU A 1 167 ? -9.836 -14.977 -11.32 1 91.81 167 LEU A C 1
ATOM 1245 O O . LEU A 1 167 ? -10.523 -15.977 -11.109 1 91.81 167 LEU A O 1
ATOM 1249 N N . TRP A 1 168 ? -10.055 -14.086 -12.25 1 91.75 168 TRP A N 1
ATOM 1250 C CA . TRP A 1 168 ? -11.203 -14.266 -13.133 1 91.75 168 TRP A CA 1
ATOM 1251 C C . TRP A 1 168 ? -11.062 -15.555 -13.938 1 91.75 168 TRP A C 1
ATOM 1253 O O . TRP A 1 168 ? -11.992 -16.375 -13.977 1 91.75 168 TRP A O 1
ATOM 1263 N N . TYR A 1 169 ? -9.953 -15.828 -14.516 1 92.12 169 TYR A N 1
ATOM 1264 C CA . TYR A 1 169 ? -9.758 -17 -15.367 1 92.12 169 TYR A CA 1
ATOM 1265 C C . TYR A 1 169 ? -9.664 -18.266 -14.523 1 92.12 169 TYR A C 1
ATOM 1267 O O . TYR A 1 169 ? -10.133 -19.328 -14.938 1 92.12 169 TYR A O 1
ATOM 1275 N N . PHE A 1 170 ? -9.008 -18.172 -13.312 1 90.88 170 PHE A N 1
ATOM 1276 C CA . PHE A 1 170 ? -8.969 -19.328 -12.414 1 90.88 170 PHE A CA 1
ATOM 1277 C C . PHE A 1 170 ? -10.383 -19.781 -12.062 1 90.88 170 PHE A C 1
ATOM 1279 O O . PHE A 1 170 ? -10.625 -20.969 -11.883 1 90.88 170 PHE A O 1
ATOM 1286 N N . THR A 1 171 ? -11.234 -18.797 -11.977 1 87.81 171 THR A N 1
ATOM 1287 C CA . THR A 1 171 ? -12.594 -19.062 -11.516 1 87.81 171 THR A CA 1
ATOM 1288 C C . THR A 1 171 ? -13.484 -19.516 -12.672 1 87.81 171 THR A C 1
ATOM 1290 O O . THR A 1 171 ? -14.328 -20.391 -12.508 1 87.81 171 THR A O 1
ATOM 1293 N N . ASN A 1 172 ? -13.234 -18.953 -13.852 1 84.94 172 ASN A N 1
ATOM 1294 C CA . ASN A 1 172 ? -14.242 -19.062 -14.898 1 84.94 172 ASN A CA 1
ATOM 1295 C C . ASN A 1 172 ? -13.781 -19.969 -16.031 1 84.94 172 ASN A C 1
ATOM 1297 O O . ASN A 1 172 ? -14.57 -20.344 -16.906 1 84.94 172 ASN A O 1
ATOM 1301 N N . LEU A 1 173 ? -12.5 -20.25 -16 1 82.06 173 LEU A N 1
ATOM 1302 C CA . LEU A 1 173 ? -12.039 -21.172 -17.016 1 82.06 173 LEU A CA 1
ATOM 1303 C C . LEU A 1 173 ? -12.586 -22.578 -16.766 1 82.06 173 LEU A C 1
ATOM 1305 O O . LEU A 1 173 ? -12.648 -23.031 -15.625 1 82.06 173 LEU A O 1
ATOM 1309 N N . GLU A 1 174 ? -13.281 -23.062 -17.625 1 61.44 174 GLU A N 1
ATOM 1310 C CA . GLU A 1 174 ? -13.836 -24.422 -17.562 1 61.44 174 GLU A CA 1
ATOM 1311 C C . GLU A 1 174 ? -12.742 -25.453 -17.328 1 61.44 174 GLU A C 1
ATOM 1313 O O . GLU A 1 174 ? -11.695 -25.406 -17.984 1 61.44 174 GLU A O 1
ATOM 1318 N N . ALA A 1 175 ? -12.484 -25.75 -16.031 1 54.28 175 ALA A N 1
ATOM 1319 C CA . ALA A 1 175 ? -11.477 -26.688 -15.531 1 54.28 175 ALA A CA 1
ATOM 1320 C C . ALA A 1 175 ? -11.344 -27.891 -16.453 1 54.28 175 ALA A C 1
ATOM 1322 O O . ALA A 1 175 ? -12.336 -28.531 -16.797 1 54.28 175 ALA A O 1
ATOM 1323 N N . LYS A 1 176 ? -10.516 -27.922 -17.594 1 53.84 176 LYS A N 1
ATOM 1324 C CA . LYS A 1 176 ? -10.234 -29.234 -18.188 1 53.84 176 LYS A CA 1
ATOM 1325 C C . LYS A 1 176 ? -9.477 -30.125 -17.203 1 53.84 176 LYS A C 1
ATOM 1327 O O . LYS A 1 176 ? -8.539 -30.828 -17.594 1 53.84 176 LYS A O 1
ATOM 1332 N N . ARG A 1 177 ? -9.703 -29.812 -15.891 1 52.06 177 ARG A N 1
ATOM 1333 C CA . ARG A 1 177 ? -8.789 -30.594 -15.07 1 52.06 177 ARG A CA 1
ATOM 1334 C C . ARG A 1 177 ? -9.219 -32.062 -15 1 52.06 177 ARG A C 1
ATOM 1336 O O . ARG A 1 177 ? -10.398 -32.344 -14.789 1 52.06 177 ARG A O 1
ATOM 1343 N N . ASP A 1 178 ? -8.5 -32.781 -15.656 1 48.5 178 ASP A N 1
ATOM 1344 C CA . ASP A 1 178 ? -8.664 -34.219 -15.484 1 48.5 178 ASP A CA 1
ATOM 1345 C C . ASP A 1 178 ? -8.719 -34.594 -14 1 48.5 178 ASP A C 1
ATOM 1347 O O . ASP A 1 178 ? -8.117 -33.906 -13.164 1 48.5 178 ASP A O 1
ATOM 1351 N N . GLU A 1 179 ? -9.68 -35.375 -13.594 1 48.03 179 GLU A N 1
ATOM 1352 C CA . GLU A 1 179 ? -9.867 -35.969 -12.266 1 48.03 179 GLU A CA 1
ATOM 1353 C C . GLU A 1 179 ? -8.523 -36.25 -11.594 1 48.03 179 GLU A C 1
ATOM 1355 O O . GLU A 1 179 ? -8.422 -36.25 -10.367 1 48.03 179 GLU A O 1
ATOM 1360 N N . ALA A 1 180 ? -7.637 -36.781 -12.297 1 46.66 180 ALA A N 1
ATOM 1361 C CA . ALA A 1 180 ? -6.387 -37.281 -11.742 1 46.66 180 ALA A CA 1
ATOM 1362 C C . ALA A 1 180 ? -5.59 -36.156 -11.07 1 46.66 180 ALA A C 1
ATOM 1364 O O . ALA A 1 180 ? -4.648 -36.438 -10.32 1 46.66 180 ALA A O 1
ATOM 1365 N N . GLU A 1 181 ? -5.801 -34.844 -11.461 1 55.38 181 GLU A N 1
ATOM 1366 C CA . GLU A 1 181 ? -4.898 -33.812 -10.938 1 55.38 181 GLU A CA 1
ATOM 1367 C C . GLU A 1 181 ? -5.457 -33.188 -9.664 1 55.38 181 GLU A C 1
ATOM 1369 O O . GLU A 1 181 ? -5.441 -31.969 -9.516 1 55.38 181 GLU A O 1
ATOM 1374 N N . PHE A 1 182 ? -6.062 -34.125 -8.898 1 55.28 182 PHE A N 1
ATOM 1375 C CA . PHE A 1 182 ? -6.789 -33.812 -7.672 1 55.28 182 PHE A CA 1
ATOM 1376 C C . PHE A 1 182 ? -5.926 -32.969 -6.727 1 55.28 182 PHE A C 1
ATOM 1378 O O . PHE A 1 182 ? -6.445 -32.281 -5.859 1 55.28 182 PHE A O 1
ATOM 1385 N N . ASN A 1 183 ? -4.727 -32.875 -7.125 1 75.38 183 ASN A N 1
ATOM 1386 C CA . ASN A 1 183 ? -3.922 -32.281 -6.059 1 75.38 183 ASN A CA 1
ATOM 1387 C C . ASN A 1 183 ? -3.342 -30.938 -6.48 1 75.38 183 ASN A C 1
ATOM 1389 O O . ASN A 1 183 ? -2.359 -30.469 -5.902 1 75.38 183 ASN A O 1
ATOM 1393 N N . TRP A 1 184 ? -3.994 -30.344 -7.543 1 87.25 184 TRP A N 1
ATOM 1394 C CA . TRP A 1 184 ? -3.443 -29.047 -7.957 1 87.25 184 TRP A CA 1
ATOM 1395 C C . TRP A 1 184 ? -4.438 -27.922 -7.699 1 87.25 184 TRP A C 1
ATOM 1397 O O . TRP A 1 184 ? -5.637 -28.078 -7.93 1 87.25 184 TRP A O 1
ATOM 1407 N N . LYS A 1 185 ? -3.967 -26.875 -7.172 1 89.69 185 LYS A N 1
ATOM 1408 C CA . LYS A 1 185 ? -4.699 -25.625 -7.074 1 89.69 185 LYS A CA 1
ATOM 1409 C C . LYS A 1 185 ? -4.043 -24.531 -7.93 1 89.69 185 LYS A C 1
ATOM 1411 O O . LYS A 1 185 ? -2.816 -24.438 -7.992 1 89.69 185 LYS A O 1
ATOM 1416 N N . PRO A 1 186 ? -4.934 -23.766 -8.625 1 93.19 186 PRO A N 1
ATOM 1417 C CA . PRO A 1 186 ? -4.32 -22.625 -9.312 1 93.19 186 PRO A CA 1
ATOM 1418 C C . PRO A 1 186 ? -3.477 -21.75 -8.391 1 93.19 186 PRO A C 1
ATOM 1420 O O . PRO A 1 186 ? -3.812 -21.594 -7.215 1 93.19 186 PRO A O 1
ATOM 1423 N N . GLN A 1 187 ? -2.361 -21.281 -8.977 1 95.44 187 GLN A N 1
ATOM 1424 C CA . GLN A 1 187 ? -1.393 -20.547 -8.164 1 95.44 187 GLN A CA 1
ATOM 1425 C C . GLN A 1 187 ? -1.291 -19.094 -8.602 1 95.44 187 GLN A C 1
ATOM 1427 O O . GLN A 1 187 ? -1.085 -18.812 -9.781 1 95.44 187 GLN A O 1
ATOM 1432 N N . LEU A 1 188 ? -1.547 -18.25 -7.699 1 96.44 188 LEU A N 1
ATOM 1433 C CA . LEU A 1 188 ? -1.299 -16.828 -7.879 1 96.44 188 LEU A CA 1
ATOM 1434 C C . LEU A 1 188 ? -0.19 -16.344 -6.949 1 96.44 188 LEU A C 1
ATOM 1436 O O . LEU A 1 188 ? -0.366 -16.312 -5.73 1 96.44 188 LEU A O 1
ATOM 1440 N N . LEU A 1 189 ? 0.948 -16 -7.512 1 97.44 189 LEU A N 1
ATOM 1441 C CA . LEU A 1 189 ? 2.115 -15.633 -6.719 1 97.44 189 LEU A CA 1
ATOM 1442 C C . LEU A 1 189 ? 2.412 -14.141 -6.855 1 97.44 189 LEU A C 1
ATOM 1444 O O . LEU A 1 189 ? 2.676 -13.656 -7.957 1 97.44 189 LEU A O 1
ATOM 1448 N N . PHE A 1 190 ? 2.324 -13.43 -5.719 1 95.56 190 PHE A N 1
ATOM 1449 C CA . PHE A 1 190 ? 2.652 -12.008 -5.68 1 95.56 190 PHE A CA 1
ATOM 1450 C C . PHE A 1 190 ? 4.141 -11.805 -5.422 1 95.56 190 PHE A C 1
ATOM 1452 O O . PHE A 1 190 ? 4.734 -12.5 -4.594 1 95.56 190 PHE A O 1
ATOM 1459 N N . ILE A 1 191 ? 4.719 -10.898 -6.195 1 93.69 191 ILE A N 1
ATOM 1460 C CA . ILE A 1 191 ? 6.078 -10.469 -5.891 1 93.69 191 ILE A CA 1
ATOM 1461 C C . ILE A 1 191 ? 6.047 -9.109 -5.199 1 93.69 191 ILE A C 1
ATOM 1463 O O . ILE A 1 191 ? 5.816 -8.078 -5.844 1 93.69 191 ILE A O 1
ATOM 1467 N N . GLY A 1 192 ? 6.219 -9.148 -3.951 1 88.19 192 GLY A N 1
ATOM 1468 C CA . GLY A 1 192 ? 6.297 -7.93 -3.158 1 88.19 192 GLY A CA 1
ATOM 1469 C C . GLY A 1 192 ? 7.719 -7.457 -2.924 1 88.19 192 GLY A C 1
ATOM 1470 O O . GLY A 1 192 ? 8.531 -7.418 -3.855 1 88.19 192 GLY A O 1
ATOM 1471 N N . SER A 1 193 ? 7.98 -6.938 -1.796 1 73.88 193 SER A N 1
ATOM 1472 C CA . SER A 1 193 ? 9.281 -6.434 -1.37 1 73.88 193 SER A CA 1
ATOM 1473 C C . SER A 1 193 ? 9.367 -6.344 0.15 1 73.88 193 SER A C 1
ATOM 1475 O O . SER A 1 193 ? 8.352 -6.195 0.828 1 73.88 193 SER A O 1
ATOM 1477 N N . LEU A 1 194 ? 10.57 -6.539 0.553 1 66.81 194 LEU A N 1
ATOM 1478 C CA . LEU A 1 194 ? 10.789 -6.258 1.967 1 66.81 194 LEU A CA 1
ATOM 1479 C C . LEU A 1 194 ? 10.398 -4.82 2.301 1 66.81 194 LEU A C 1
ATOM 1481 O O . LEU A 1 194 ? 10.055 -4.52 3.445 1 66.81 194 LEU A O 1
ATOM 1485 N N . ALA A 1 195 ? 10.328 -4.027 1.29 1 64.25 195 ALA A N 1
ATOM 1486 C CA . ALA A 1 195 ? 9.969 -2.623 1.464 1 64.25 195 ALA A CA 1
ATOM 1487 C C . ALA A 1 195 ? 8.516 -2.482 1.901 1 64.25 195 ALA A C 1
ATOM 1489 O O . ALA A 1 195 ? 8.094 -1.407 2.334 1 64.25 195 ALA A O 1
ATOM 1490 N N . SER A 1 196 ? 7.746 -3.479 1.823 1 71.38 196 SER A N 1
ATOM 1491 C CA . SER A 1 196 ? 6.367 -3.447 2.299 1 71.38 196 SER A CA 1
ATOM 1492 C C . SER A 1 196 ? 6.289 -3.758 3.789 1 71.38 196 SER A C 1
ATOM 1494 O O . SER A 1 196 ? 5.223 -3.645 4.398 1 71.38 196 SER A O 1
ATOM 1496 N N . TYR A 1 197 ? 7.398 -4.152 4.312 1 64.44 197 TYR A N 1
ATOM 1497 C CA . TYR A 1 197 ? 7.414 -4.582 5.707 1 64.44 197 TYR A CA 1
ATOM 1498 C C . TYR A 1 197 ? 8.344 -3.709 6.539 1 64.44 197 TYR A C 1
ATOM 1500 O O . TYR A 1 197 ? 8.234 -3.662 7.766 1 64.44 197 TYR A O 1
ATOM 1508 N N . VAL A 1 198 ? 9.383 -3.119 5.836 1 61.12 198 VAL A N 1
ATOM 1509 C CA . VAL A 1 198 ? 10.352 -2.275 6.52 1 61.12 198 VAL A CA 1
ATOM 1510 C C . VAL A 1 198 ? 10.328 -0.868 5.93 1 61.12 198 VAL A C 1
ATOM 1512 O O . VAL A 1 198 ? 10.117 -0.697 4.727 1 61.12 198 VAL A O 1
ATOM 1515 N N . GLU A 1 199 ? 10.461 0.059 6.785 1 57.72 199 GLU A N 1
ATOM 1516 C CA . GLU A 1 199 ? 10.461 1.441 6.316 1 57.72 199 GLU A CA 1
ATOM 1517 C C . GLU A 1 199 ? 11.672 1.729 5.438 1 57.72 199 GLU A C 1
ATOM 1519 O O . GLU A 1 199 ? 12.797 1.384 5.793 1 57.72 199 GLU A O 1
ATOM 1524 N N . GLN A 1 200 ? 11.406 2.041 4.125 1 55.53 200 GLN A N 1
ATOM 1525 C CA . GLN A 1 200 ? 12.445 2.494 3.199 1 55.53 200 GLN A CA 1
ATOM 1526 C C . GLN A 1 200 ? 12.375 4.004 2.996 1 55.53 200 GLN A C 1
ATOM 1528 O O . GLN A 1 200 ? 11.477 4.508 2.316 1 55.53 200 GLN A O 1
ATOM 1533 N N . PRO A 1 201 ? 13.352 4.547 3.584 1 53.12 201 PRO A N 1
ATOM 1534 C CA . PRO A 1 201 ? 13.328 6.008 3.479 1 53.12 201 PRO A CA 1
ATOM 1535 C C . PRO A 1 201 ? 13.422 6.496 2.035 1 53.12 201 PRO A C 1
ATOM 1537 O O . PRO A 1 201 ? 14.133 5.898 1.224 1 53.12 201 PRO A O 1
ATOM 1540 N N . LEU A 1 202 ? 12.672 7.492 1.608 1 52.38 202 LEU A N 1
ATOM 1541 C CA . LEU A 1 202 ? 12.703 8.359 0.438 1 52.38 202 LEU A CA 1
ATOM 1542 C C . LEU A 1 202 ? 12.211 7.621 -0.803 1 52.38 202 LEU A C 1
ATOM 1544 O O . LEU A 1 202 ? 12.211 8.18 -1.902 1 52.38 202 LEU A O 1
ATOM 1548 N N . SER A 1 203 ? 11.969 6.445 -0.733 1 62.91 203 SER A N 1
ATOM 1549 C CA . SER A 1 203 ? 11.32 5.777 -1.854 1 62.91 203 SER A CA 1
ATOM 1550 C C . SER A 1 203 ? 9.805 5.719 -1.662 1 62.91 203 SER A C 1
ATOM 1552 O O . SER A 1 203 ? 9.211 4.637 -1.694 1 62.91 203 SER A O 1
ATOM 1554 N N . ALA A 1 204 ? 9.289 6.984 -1.642 1 66.69 204 ALA A N 1
ATOM 1555 C CA . ALA A 1 204 ? 7.898 7.113 -1.205 1 66.69 204 ALA A CA 1
ATOM 1556 C C . ALA A 1 204 ? 6.953 6.387 -2.156 1 66.69 204 ALA A C 1
ATOM 1558 O O . ALA A 1 204 ? 6.059 5.656 -1.716 1 66.69 204 ALA A O 1
ATOM 1559 N N . ASP A 1 205 ? 7.199 6.617 -3.416 1 73.31 205 ASP A N 1
ATOM 1560 C CA . ASP A 1 205 ? 6.32 5.988 -4.398 1 73.31 205 ASP A CA 1
ATOM 1561 C C . ASP A 1 205 ? 6.48 4.469 -4.383 1 73.31 205 ASP A C 1
ATOM 1563 O O . ASP A 1 205 ? 5.492 3.736 -4.449 1 73.31 205 ASP A O 1
ATOM 1567 N N . TYR A 1 206 ? 7.707 4.062 -4.238 1 75.25 206 TYR A N 1
ATOM 1568 C CA . TYR A 1 206 ? 7.965 2.627 -4.223 1 75.25 206 TYR A CA 1
ATOM 1569 C C . TYR A 1 206 ? 7.414 1.986 -2.957 1 75.25 206 TYR A C 1
ATOM 1571 O O . TYR A 1 206 ? 6.73 0.961 -3.02 1 75.25 206 TYR A O 1
ATOM 1579 N N . CYS A 1 207 ? 7.691 2.623 -1.896 1 71.88 207 CYS A N 1
ATOM 1580 C CA . CYS A 1 207 ? 7.16 2.117 -0.636 1 71.88 207 CYS A CA 1
ATOM 1581 C C . CYS A 1 207 ? 5.637 2.039 -0.676 1 71.88 207 CYS A C 1
ATOM 1583 O O . CYS A 1 207 ? 5.051 1.031 -0.279 1 71.88 207 CYS A O 1
ATOM 1585 N N . ALA A 1 208 ? 5.094 3.021 -1.19 1 76.19 208 ALA A N 1
ATOM 1586 C CA . ALA A 1 208 ? 3.637 3.061 -1.303 1 76.19 208 ALA A CA 1
ATOM 1587 C C . ALA A 1 208 ? 3.125 1.933 -2.193 1 76.19 208 ALA A C 1
ATOM 1589 O O . ALA A 1 208 ? 2.176 1.233 -1.835 1 76.19 208 ALA A O 1
ATOM 1590 N N . SER A 1 209 ? 3.754 1.785 -3.248 1 80.38 209 SER A N 1
ATOM 1591 C CA . SER A 1 209 ? 3.324 0.763 -4.199 1 80.38 209 SER A CA 1
ATOM 1592 C C . SER A 1 209 ? 3.443 -0.634 -3.598 1 80.38 209 SER A C 1
ATOM 1594 O O . SER A 1 209 ? 2.533 -1.453 -3.73 1 80.38 209 SER A O 1
ATOM 1596 N N . LYS A 1 210 ? 4.543 -0.82 -2.998 1 78.31 210 LYS A N 1
ATOM 1597 C CA . LYS A 1 210 ? 4.781 -2.166 -2.484 1 78.31 210 LYS A CA 1
ATOM 1598 C C . LYS A 1 210 ? 3.896 -2.457 -1.276 1 78.31 210 LYS A C 1
ATOM 1600 O O . LYS A 1 210 ? 3.461 -3.594 -1.08 1 78.31 210 LYS A O 1
ATOM 1605 N N . HIS A 1 211 ? 3.699 -1.506 -0.511 1 79.06 211 HIS A N 1
ATOM 1606 C CA . HIS A 1 211 ? 2.67 -1.664 0.51 1 79.06 211 HIS A CA 1
ATOM 1607 C C . HIS A 1 211 ? 1.313 -1.964 -0.118 1 79.06 211 HIS A C 1
ATOM 1609 O O . HIS A 1 211 ? 0.549 -2.779 0.405 1 79.06 211 HIS A O 1
ATOM 1615 N N . GLY A 1 212 ? 1.077 -1.267 -1.132 1 85.44 212 GLY A N 1
ATOM 1616 C CA . GLY A 1 212 ? -0.16 -1.516 -1.854 1 85.44 212 GLY A CA 1
ATOM 1617 C C . GLY A 1 212 ? -0.285 -2.945 -2.348 1 85.44 212 GLY A C 1
ATOM 1618 O O . GLY A 1 212 ? -1.348 -3.559 -2.227 1 85.44 212 GLY A O 1
ATOM 1619 N N . VAL A 1 213 ? 0.773 -3.473 -2.857 1 89.19 213 VAL A N 1
ATOM 1620 C CA . VAL A 1 213 ? 0.792 -4.852 -3.338 1 89.19 213 VAL A CA 1
ATOM 1621 C C . VAL A 1 213 ? 0.504 -5.805 -2.182 1 89.19 213 VAL A C 1
ATOM 1623 O O . VAL A 1 213 ? -0.266 -6.754 -2.33 1 89.19 213 VAL A O 1
ATOM 1626 N N . ARG A 1 214 ? 1.155 -5.562 -1.093 1 85.06 214 ARG A N 1
ATOM 1627 C CA . ARG A 1 214 ? 0.898 -6.379 0.091 1 85.06 214 ARG A CA 1
ATOM 1628 C C . ARG A 1 214 ? -0.574 -6.32 0.486 1 85.06 214 ARG A C 1
ATOM 1630 O O . ARG A 1 214 ? -1.177 -7.344 0.81 1 85.06 214 ARG A O 1
ATOM 1637 N N . GLY A 1 215 ? -1.104 -5.125 0.501 1 83.44 215 GLY A N 1
ATOM 1638 C CA . GLY A 1 215 ? -2.516 -4.977 0.809 1 83.44 215 GLY A CA 1
ATOM 1639 C C . GLY A 1 215 ? -3.42 -5.723 -0.156 1 83.44 215 GLY A C 1
ATOM 1640 O O . GLY A 1 215 ? -4.41 -6.328 0.256 1 83.44 215 GLY A O 1
ATOM 1641 N N . LEU A 1 216 ? -3.096 -5.645 -1.4 1 86.38 216 LEU A N 1
ATOM 1642 C CA . LEU A 1 216 ? -3.844 -6.371 -2.42 1 86.38 216 LEU A CA 1
ATOM 1643 C C . LEU A 1 216 ? -3.791 -7.875 -2.162 1 86.38 216 LEU A C 1
ATOM 1645 O O . LEU A 1 216 ? -4.824 -8.547 -2.176 1 86.38 216 LEU A O 1
ATOM 1649 N N . TRP A 1 217 ? -2.613 -8.367 -1.947 1 88.5 217 TRP A N 1
ATOM 1650 C CA . TRP A 1 217 ? -2.436 -9.781 -1.664 1 88.5 217 TRP A CA 1
ATOM 1651 C C . TRP A 1 217 ? -3.258 -10.203 -0.45 1 88.5 217 TRP A C 1
ATOM 1653 O O . TRP A 1 217 ? -3.928 -11.242 -0.474 1 88.5 217 TRP A O 1
ATOM 1663 N N . LYS A 1 218 ? -3.172 -9.445 0.599 1 78.94 218 LYS A N 1
ATOM 1664 C CA . LYS A 1 218 ? -3.9 -9.773 1.82 1 78.94 218 LYS A CA 1
ATOM 1665 C C . LYS A 1 218 ? -5.402 -9.867 1.556 1 78.94 218 LYS A C 1
ATOM 1667 O O . LYS A 1 218 ? -6.09 -10.695 2.152 1 78.94 218 LYS A O 1
ATOM 1672 N N . SER A 1 219 ? -5.855 -9.023 0.729 1 77.81 219 SER A N 1
ATOM 1673 C CA . SER A 1 219 ? -7.273 -9.031 0.399 1 77.81 219 SER A CA 1
ATOM 1674 C C . SER A 1 219 ? -7.652 -10.289 -0.377 1 77.81 219 SER A C 1
ATOM 1676 O O . SER A 1 219 ? -8.742 -10.836 -0.19 1 77.81 219 SER A O 1
ATOM 1678 N N . VAL A 1 220 ? -6.785 -10.734 -1.182 1 82.38 220 VAL A N 1
ATOM 1679 C CA . VAL A 1 220 ? -7.062 -11.875 -2.043 1 82.38 220 VAL A CA 1
ATOM 1680 C C . VAL A 1 220 ? -6.914 -13.172 -1.247 1 82.38 220 VAL A C 1
ATOM 1682 O O . VAL A 1 220 ? -7.723 -14.094 -1.394 1 82.38 220 VAL A O 1
ATOM 1685 N N . ARG A 1 221 ? -5.855 -13.219 -0.448 1 80.44 221 ARG A N 1
ATOM 1686 C CA . ARG A 1 221 ? -5.543 -14.469 0.246 1 80.44 221 ARG A CA 1
ATOM 1687 C C . ARG A 1 221 ? -6.695 -14.898 1.146 1 80.44 221 ARG A C 1
ATOM 1689 O O . ARG A 1 221 ? -6.906 -16.094 1.371 1 80.44 221 ARG A O 1
ATOM 1696 N N . SER A 1 222 ? -7.414 -13.891 1.606 1 67.19 222 SER A N 1
ATOM 1697 C CA . SER A 1 222 ? -8.5 -14.156 2.541 1 67.19 222 SER A CA 1
ATOM 1698 C C . SER A 1 222 ? -9.711 -14.75 1.828 1 67.19 222 SER A C 1
ATOM 1700 O O . SER A 1 222 ? -10.609 -15.297 2.469 1 67.19 222 SER A O 1
ATOM 1702 N N . HIS A 1 223 ? -9.742 -14.781 0.453 1 70.81 223 HIS A N 1
ATOM 1703 C CA . HIS A 1 223 ? -10.914 -15.242 -0.289 1 70.81 223 HIS A CA 1
ATOM 1704 C C . HIS A 1 223 ? -10.508 -16.203 -1.407 1 70.81 223 HIS A C 1
ATOM 1706 O O . HIS A 1 223 ? -11.242 -16.359 -2.391 1 70.81 223 HIS A O 1
ATOM 1712 N N . SER A 1 224 ? -9.438 -16.75 -1.22 1 72.5 224 SER A N 1
ATOM 1713 C CA . SER A 1 224 ? -8.906 -17.625 -2.268 1 72.5 224 SER A CA 1
ATOM 1714 C C . SER A 1 224 ? -9.891 -18.734 -2.623 1 72.5 224 SER A C 1
ATOM 1716 O O . SER A 1 224 ? -10.031 -19.094 -3.793 1 72.5 224 SER A O 1
ATOM 1718 N N . ALA A 1 225 ? -10.648 -19.156 -1.657 1 71.69 225 ALA A N 1
ATOM 1719 C CA . ALA A 1 225 ? -11.609 -20.234 -1.879 1 71.69 225 ALA A CA 1
ATOM 1720 C C . ALA A 1 225 ? -12.703 -19.812 -2.857 1 71.69 225 ALA A C 1
ATOM 1722 O O . ALA A 1 225 ? -13.25 -20.641 -3.588 1 71.69 225 ALA A O 1
ATOM 1723 N N . LEU A 1 226 ? -12.938 -18.5 -2.881 1 74.81 226 LEU A N 1
ATOM 1724 C CA . LEU A 1 226 ? -14.008 -17.984 -3.729 1 74.81 226 LEU A CA 1
ATOM 1725 C C . LEU A 1 226 ? -13.523 -17.812 -5.164 1 74.81 226 LEU A C 1
ATOM 1727 O O . LEU A 1 226 ? -14.336 -17.719 -6.086 1 74.81 226 LEU A O 1
ATOM 1731 N N . PHE A 1 227 ? -12.258 -17.781 -5.258 1 78.81 227 PHE A N 1
ATOM 1732 C CA . PHE A 1 227 ? -11.688 -17.484 -6.566 1 78.81 227 PHE A CA 1
ATOM 1733 C C . PHE A 1 227 ? -11 -18.703 -7.152 1 78.81 227 PHE A C 1
ATOM 1735 O O . PHE A 1 227 ? -9.773 -18.703 -7.328 1 78.81 227 PHE A O 1
ATOM 1742 N N . GLY A 1 228 ? -11.836 -19.766 -7.527 1 76.75 228 GLY A N 1
ATOM 1743 C CA . GLY A 1 228 ? -11.312 -20.953 -8.156 1 76.75 228 GLY A CA 1
ATOM 1744 C C . GLY A 1 228 ? -10.414 -21.766 -7.238 1 76.75 228 GLY A C 1
ATOM 1745 O O . GLY A 1 228 ? -9.5 -22.453 -7.699 1 76.75 228 GLY A O 1
ATOM 1746 N N . ASP A 1 229 ? -10.523 -21.484 -5.883 1 83.75 229 ASP A N 1
ATOM 1747 C CA . ASP A 1 229 ? -9.711 -22.156 -4.879 1 83.75 229 ASP A CA 1
ATOM 1748 C C . ASP A 1 229 ? -8.227 -21.938 -5.137 1 83.75 229 ASP A C 1
ATOM 1750 O O . ASP A 1 229 ? -7.43 -22.875 -5.066 1 83.75 229 ASP A O 1
ATOM 1754 N N . CYS A 1 230 ? -7.965 -20.781 -5.496 1 88.44 230 CYS A N 1
ATOM 1755 C CA . CYS A 1 230 ? -6.602 -20.406 -5.848 1 88.44 230 CYS A CA 1
ATOM 1756 C C . CYS A 1 230 ? -5.723 -20.328 -4.605 1 88.44 230 CYS A C 1
ATOM 1758 O O . CYS A 1 230 ? -6.164 -19.844 -3.559 1 88.44 230 CYS A O 1
ATOM 1760 N N . GLN A 1 231 ? -4.539 -20.922 -4.707 1 89.62 231 GLN A N 1
ATOM 1761 C CA . GLN A 1 231 ? -3.494 -20.719 -3.709 1 89.62 231 GLN A CA 1
ATOM 1762 C C . GLN A 1 231 ? -2.691 -19.453 -3.996 1 89.62 231 GLN A C 1
ATOM 1764 O O . GLN A 1 231 ? -2.215 -19.25 -5.113 1 89.62 231 GLN A O 1
ATOM 1769 N N . THR A 1 232 ? -2.643 -18.562 -2.955 1 91.88 232 THR A N 1
ATOM 1770 C CA . THR A 1 232 ? -1.906 -17.312 -3.182 1 91.88 232 THR A CA 1
ATOM 1771 C C . THR A 1 232 ? -0.875 -17.094 -2.078 1 91.88 232 THR A C 1
ATOM 1773 O O . THR A 1 232 ? -1.165 -17.297 -0.898 1 91.88 232 THR A O 1
ATOM 1776 N N . ASN A 1 233 ? 0.323 -16.797 -2.457 1 91.62 233 ASN A N 1
ATOM 1777 C CA . ASN A 1 233 ? 1.425 -16.438 -1.567 1 91.62 233 ASN A CA 1
ATOM 1778 C C . ASN A 1 233 ? 2.168 -15.203 -2.057 1 91.62 233 ASN A C 1
ATOM 1780 O O . ASN A 1 233 ? 1.952 -14.75 -3.182 1 91.62 233 ASN A O 1
ATOM 1784 N N . LEU A 1 234 ? 2.889 -14.609 -1.147 1 92.31 234 LEU A N 1
ATOM 1785 C CA . LEU A 1 234 ? 3.656 -13.406 -1.464 1 92.31 234 LEU A CA 1
ATOM 1786 C C . LEU A 1 234 ? 5.141 -13.625 -1.188 1 92.31 234 LEU A C 1
ATOM 1788 O O . LEU A 1 234 ? 5.508 -14.156 -0.136 1 92.31 234 LEU A O 1
ATOM 1792 N N . LEU A 1 235 ? 6.008 -13.367 -2.223 1 92.44 235 LEU A N 1
ATOM 1793 C CA . LEU A 1 235 ? 7.445 -13.305 -1.991 1 92.44 235 LEU A CA 1
ATOM 1794 C C . LEU A 1 235 ? 7.879 -11.867 -1.687 1 92.44 235 LEU A C 1
ATOM 1796 O O . LEU A 1 235 ? 7.453 -10.93 -2.365 1 92.44 235 LEU A O 1
ATOM 1800 N N . ALA A 1 236 ? 8.641 -11.742 -0.647 1 85.25 236 ALA A N 1
ATOM 1801 C CA . ALA A 1 236 ? 9.195 -10.445 -0.274 1 85.25 236 ALA A CA 1
ATOM 1802 C C . ALA A 1 236 ? 10.719 -10.445 -0.387 1 85.25 236 ALA A C 1
ATOM 1804 O O . ALA A 1 236 ? 11.422 -10.641 0.609 1 85.25 236 ALA A O 1
ATOM 1805 N N . PRO A 1 237 ? 11.203 -10.18 -1.617 1 84.31 237 PRO A N 1
ATOM 1806 C CA . PRO A 1 237 ? 12.656 -10.125 -1.789 1 84.31 237 PRO A CA 1
ATOM 1807 C C . PRO A 1 237 ? 13.297 -8.938 -1.078 1 84.31 237 PRO A C 1
ATOM 1809 O O . PRO A 1 237 ? 12.68 -7.879 -0.957 1 84.31 237 PRO A O 1
ATOM 1812 N N . THR A 1 238 ? 14.469 -9.188 -0.621 1 72.06 238 THR A N 1
ATOM 1813 C CA . THR A 1 238 ? 15.305 -8.086 -0.164 1 72.06 238 THR A CA 1
ATOM 1814 C C . THR A 1 238 ? 15.961 -7.379 -1.347 1 72.06 238 THR A C 1
ATOM 1816 O O . THR A 1 238 ? 15.547 -7.559 -2.492 1 72.06 238 THR A O 1
ATOM 1819 N N . PHE A 1 239 ? 16.875 -6.508 -1.085 1 64.62 239 PHE A N 1
ATOM 1820 C CA . PHE A 1 239 ? 17.625 -5.898 -2.178 1 64.62 239 PHE A CA 1
ATOM 1821 C C . PHE A 1 239 ? 18.328 -6.961 -3.004 1 64.62 239 PHE A C 1
ATOM 1823 O O . PHE A 1 239 ? 19.047 -7.809 -2.457 1 64.62 239 PHE A O 1
ATOM 1830 N N . ILE A 1 240 ? 17.812 -7.055 -4.141 1 62.44 240 ILE A N 1
ATOM 1831 C CA . ILE A 1 240 ? 18.359 -8.078 -5.031 1 62.44 240 ILE A CA 1
ATOM 1832 C C . ILE A 1 240 ? 19.422 -7.469 -5.934 1 62.44 240 ILE A C 1
ATOM 1834 O O . ILE A 1 240 ? 19.219 -6.406 -6.527 1 62.44 240 ILE A O 1
ATOM 1838 N N . ASP A 1 241 ? 20.703 -7.922 -5.793 1 55.12 241 ASP A N 1
ATOM 1839 C CA . ASP A 1 241 ? 21.797 -7.527 -6.672 1 55.12 241 ASP A CA 1
ATOM 1840 C C . ASP A 1 241 ? 21.516 -7.926 -8.117 1 55.12 241 ASP A C 1
ATOM 1842 O O . ASP A 1 241 ? 21.453 -9.117 -8.438 1 55.12 241 ASP A O 1
ATOM 1846 N N . ASN A 1 242 ? 20.922 -7.059 -8.797 1 47.66 242 ASN A N 1
ATOM 1847 C CA . ASN A 1 242 ? 20.766 -7.348 -10.219 1 47.66 242 ASN A CA 1
ATOM 1848 C C . ASN A 1 242 ? 22.078 -7.164 -10.977 1 47.66 242 ASN A C 1
ATOM 1850 O O . ASN A 1 242 ? 22.078 -7.059 -12.203 1 47.66 242 ASN A O 1
ATOM 1854 N N . ARG A 1 243 ? 23.344 -6.766 -10.328 1 38.44 243 ARG A N 1
ATOM 1855 C CA . ARG A 1 243 ? 24.594 -6.5 -11.039 1 38.44 243 ARG A CA 1
ATOM 1856 C C . ARG A 1 243 ? 24.828 -7.535 -12.133 1 38.44 243 ARG A C 1
ATOM 1858 O O . ARG A 1 243 ? 25.922 -7.609 -12.703 1 38.44 243 ARG A O 1
ATOM 1865 N N . GLN A 1 244 ? 24.359 -8.609 -12.305 1 36.44 244 GLN A N 1
ATOM 1866 C CA . GLN A 1 244 ? 25 -9.031 -13.547 1 36.44 244 GLN A CA 1
ATOM 1867 C C . GLN A 1 244 ? 24.969 -7.91 -14.586 1 36.44 244 GLN A C 1
ATOM 1869 O O . GLN A 1 244 ? 25.75 -7.93 -15.547 1 36.44 244 GLN A O 1
ATOM 1874 N N . GLY A 1 245 ? 24.016 -7.203 -15.234 1 33.53 245 GLY A N 1
ATOM 1875 C CA . GLY A 1 245 ? 24.422 -6.207 -16.219 1 33.53 245 GLY A CA 1
ATOM 1876 C C . GLY A 1 245 ? 25.047 -4.969 -15.586 1 33.53 245 GLY A C 1
ATOM 1877 O O . GLY A 1 245 ? 26.219 -4.688 -15.805 1 33.53 245 GLY A O 1
ATOM 1878 N N . SER A 1 246 ? 24.312 -3.641 -15.508 1 32.5 246 SER A N 1
ATOM 1879 C CA . SER A 1 246 ? 25.047 -2.381 -15.461 1 32.5 246 SER A CA 1
ATOM 1880 C C . SER A 1 246 ? 25.828 -2.24 -14.148 1 32.5 246 SER A C 1
ATOM 1882 O O . SER A 1 246 ? 25.391 -2.742 -13.109 1 32.5 246 SER A O 1
ATOM 1884 N N . THR A 1 247 ? 27.203 -2.121 -14.203 1 30.58 247 THR A N 1
ATOM 1885 C CA . THR A 1 247 ? 28.328 -1.678 -13.391 1 30.58 247 THR A CA 1
ATOM 1886 C C . THR A 1 247 ? 27.859 -0.721 -12.297 1 30.58 247 THR A C 1
ATOM 1888 O O . THR A 1 247 ? 28.578 -0.488 -11.32 1 30.58 247 THR A O 1
ATOM 1891 N N . LYS A 1 248 ? 27.25 0.423 -12.75 1 32.09 248 LYS A N 1
ATOM 1892 C CA . LYS A 1 248 ? 27.281 1.531 -11.797 1 32.09 248 LYS A CA 1
ATOM 1893 C C . LYS A 1 248 ? 26.469 1.212 -10.547 1 32.09 248 LYS A C 1
ATOM 1895 O O . LYS A 1 248 ? 25.266 0.933 -10.633 1 32.09 248 LYS A O 1
ATOM 1900 N N . SER A 1 249 ? 27.016 0.539 -9.586 1 32.91 249 SER A N 1
ATOM 1901 C CA . SER A 1 249 ? 26.641 0.578 -8.18 1 32.91 249 SER A CA 1
ATOM 1902 C C . SER A 1 249 ? 25.922 1.879 -7.828 1 32.91 249 SER A C 1
ATOM 1904 O O . SER A 1 249 ? 26.578 2.887 -7.531 1 32.91 249 SER A O 1
ATOM 1906 N N . ARG A 1 250 ? 25.25 2.484 -8.641 1 33.06 250 ARG A N 1
ATOM 1907 C CA . ARG A 1 250 ? 24.812 3.758 -8.078 1 33.06 250 ARG A CA 1
ATOM 1908 C C . ARG A 1 250 ? 24.391 3.598 -6.621 1 33.06 250 ARG A C 1
ATOM 1910 O O . ARG A 1 250 ? 24.047 2.498 -6.188 1 33.06 250 ARG A O 1
ATOM 1917 N N . GLY A 1 251 ? 24.547 4.715 -5.801 1 32.62 251 GLY A N 1
ATOM 1918 C CA . GLY A 1 251 ? 24.391 5.223 -4.445 1 32.62 251 GLY A CA 1
ATOM 1919 C C . GLY A 1 251 ? 23.125 4.746 -3.764 1 32.62 251 GLY A C 1
ATOM 1920 O O . GLY A 1 251 ? 22.672 5.348 -2.787 1 32.62 251 GLY A O 1
ATOM 1921 N N . ASP A 1 252 ? 22.391 3.992 -4.441 1 34.72 252 ASP A N 1
ATOM 1922 C CA . ASP A 1 252 ? 21.203 4.023 -3.588 1 34.72 252 ASP A CA 1
ATOM 1923 C C . ASP A 1 252 ? 21.5 3.396 -2.225 1 34.72 252 ASP A C 1
ATOM 1925 O O . ASP A 1 252 ? 21.156 2.234 -1.989 1 34.72 252 ASP A O 1
ATOM 1929 N N . GLY A 1 253 ? 22.594 3.619 -1.656 1 35.5 253 GLY A N 1
ATOM 1930 C CA . GLY A 1 253 ? 23.234 3.488 -0.361 1 35.5 253 GLY A CA 1
ATOM 1931 C C . GLY A 1 253 ? 22.281 3.582 0.803 1 35.5 253 GLY A C 1
ATOM 1932 O O . GLY A 1 253 ? 22.641 3.309 1.947 1 35.5 253 GLY A O 1
ATOM 1933 N N . ALA A 1 254 ? 21.297 4.27 0.643 1 36.75 254 ALA A N 1
ATOM 1934 C CA . ALA A 1 254 ? 20.547 4.598 1.846 1 36.75 254 ALA A CA 1
ATOM 1935 C C . ALA A 1 254 ? 19.875 3.355 2.426 1 36.75 254 ALA A C 1
ATOM 1937 O O . ALA A 1 254 ? 19.812 3.186 3.645 1 36.75 254 ALA A O 1
ATOM 1938 N N . LEU A 1 255 ? 19.234 2.561 1.623 1 41 255 LEU A N 1
ATOM 1939 C CA . LEU A 1 255 ? 18.594 1.385 2.211 1 41 255 LEU A CA 1
ATOM 1940 C C . LEU A 1 255 ? 19.641 0.418 2.754 1 41 255 LEU A C 1
ATOM 1942 O O . LEU A 1 255 ? 19.422 -0.22 3.787 1 41 255 LEU A O 1
ATOM 1946 N N . ILE A 1 256 ? 20.781 0.324 1.982 1 39.62 256 ILE A N 1
ATOM 1947 C CA . ILE A 1 256 ? 21.844 -0.565 2.41 1 39.62 256 ILE A CA 1
ATOM 1948 C C . ILE A 1 256 ? 22.359 -0.132 3.781 1 39.62 256 ILE A C 1
ATOM 1950 O O . ILE A 1 256 ? 22.906 -0.943 4.531 1 39.62 256 ILE A O 1
ATOM 1954 N N . SER A 1 257 ? 22.156 1.022 3.971 1 38.12 257 SER A N 1
ATOM 1955 C CA . SER A 1 257 ? 22.734 1.503 5.223 1 38.12 257 SER A CA 1
ATOM 1956 C C . SER A 1 257 ? 21.984 0.948 6.43 1 38.12 257 SER A C 1
ATOM 1958 O O . SER A 1 257 ? 22.562 0.82 7.512 1 38.12 257 SER A O 1
ATOM 1960 N N . LEU A 1 258 ? 20.672 0.862 6.258 1 38.78 258 LEU A N 1
ATOM 1961 C CA . LEU A 1 258 ? 20 0.345 7.445 1 38.78 258 LEU A CA 1
ATOM 1962 C C . LEU A 1 258 ? 20.469 -1.07 7.762 1 38.78 258 LEU A C 1
ATOM 1964 O O . LEU A 1 258 ? 20.266 -1.56 8.875 1 38.78 258 LEU A O 1
ATOM 1968 N N . THR A 1 259 ? 20.969 -1.776 6.719 1 43.16 259 THR A N 1
ATOM 1969 C CA . THR A 1 259 ? 21.344 -3.152 7.02 1 43.16 259 THR A CA 1
ATOM 1970 C C . THR A 1 259 ? 22.812 -3.406 6.656 1 43.16 259 THR A C 1
ATOM 1972 O O . THR A 1 259 ? 23.094 -3.996 5.613 1 43.16 259 THR A O 1
ATOM 1975 N N . ASN A 1 260 ? 23.703 -2.486 7.078 1 42.62 260 ASN A N 1
ATOM 1976 C CA . ASN A 1 260 ? 25.125 -2.662 6.785 1 42.62 260 ASN A CA 1
ATOM 1977 C C . ASN A 1 260 ? 25.484 -4.137 6.652 1 42.62 260 ASN A C 1
ATOM 1979 O O . ASN A 1 260 ? 26.344 -4.496 5.848 1 42.62 260 ASN A O 1
ATOM 1983 N N . ASP A 1 261 ? 24.844 -4.973 7.488 1 44.75 261 ASP A N 1
ATOM 1984 C CA . ASP A 1 261 ? 25.328 -6.348 7.562 1 44.75 261 ASP A CA 1
ATOM 1985 C C . ASP A 1 261 ? 24.406 -7.297 6.789 1 44.75 261 ASP A C 1
ATOM 1987 O O . ASP A 1 261 ? 24.5 -8.516 6.941 1 44.75 261 ASP A O 1
ATOM 1991 N N . VAL A 1 262 ? 23.562 -6.707 6.004 1 49.62 262 VAL A N 1
ATOM 1992 C CA . VAL A 1 262 ? 22.688 -7.695 5.387 1 49.62 262 VAL A CA 1
ATOM 1993 C C . VAL A 1 262 ? 23.094 -7.898 3.926 1 49.62 262 VAL A C 1
ATOM 1995 O O . VAL A 1 262 ? 23.25 -6.93 3.182 1 49.62 262 VAL A O 1
ATOM 1998 N N . LYS A 1 263 ? 23.594 -9.102 3.664 1 55.72 263 LYS A N 1
ATOM 1999 C CA . LYS A 1 263 ? 23.922 -9.477 2.293 1 55.72 263 LYS A CA 1
ATOM 2000 C C . LYS A 1 263 ? 22.703 -9.406 1.391 1 55.72 263 LYS A C 1
ATOM 2002 O O . LYS A 1 263 ? 21.594 -9.758 1.812 1 55.72 263 LYS A O 1
ATOM 2007 N N . LEU A 1 264 ? 22.906 -8.812 0.257 1 65.5 264 LEU A N 1
ATOM 2008 C CA . LEU A 1 264 ? 21.844 -8.672 -0.734 1 65.5 264 LEU A CA 1
ATOM 2009 C C . LEU A 1 264 ? 21.422 -10.031 -1.275 1 65.5 264 LEU A C 1
ATOM 2011 O O . LEU A 1 264 ? 22.266 -10.914 -1.474 1 65.5 264 LEU A O 1
ATOM 2015 N N . GLY A 1 265 ? 20.156 -10.297 -1.411 1 72.19 265 GLY A N 1
ATOM 2016 C CA . GLY A 1 265 ? 19.656 -11.5 -2.047 1 72.19 265 GLY A CA 1
ATOM 2017 C C . GLY A 1 265 ? 19.984 -11.586 -3.523 1 72.19 265 GLY A C 1
ATOM 2018 O O . GLY A 1 265 ? 20.484 -10.617 -4.109 1 72.19 265 GLY A O 1
ATOM 2019 N N . GLU A 1 266 ? 19.938 -12.789 -4.062 1 83.94 266 GLU A N 1
ATOM 2020 C CA . GLU A 1 266 ? 20.109 -13.047 -5.492 1 83.94 266 GLU A CA 1
ATOM 2021 C C . GLU A 1 266 ? 18.812 -13.539 -6.125 1 83.94 266 GLU A C 1
ATOM 2023 O O . GLU A 1 266 ? 17.906 -14.008 -5.426 1 83.94 266 GLU A O 1
ATOM 2028 N N . VAL A 1 267 ? 18.766 -13.406 -7.445 1 89.94 267 VAL A N 1
ATOM 2029 C CA . VAL A 1 267 ? 17.609 -13.883 -8.188 1 89.94 267 VAL A CA 1
ATOM 2030 C C . VAL A 1 267 ? 17.344 -15.352 -7.859 1 89.94 267 VAL A C 1
ATOM 2032 O O . VAL A 1 267 ? 16.188 -15.766 -7.711 1 89.94 267 VAL A O 1
ATOM 2035 N N . SER A 1 268 ? 18.438 -16.094 -7.66 1 91.19 268 SER A N 1
ATOM 2036 C CA . SER A 1 268 ? 18.312 -17.516 -7.383 1 91.19 268 SER A CA 1
ATOM 2037 C C . SER A 1 268 ? 17.609 -17.766 -6.051 1 91.19 268 SER A C 1
ATOM 2039 O O . SER A 1 268 ? 16.922 -18.766 -5.887 1 91.19 268 SER A O 1
ATOM 2041 N N . ASP A 1 269 ? 17.766 -16.875 -5.121 1 86.56 269 ASP A N 1
ATOM 2042 C CA . ASP A 1 269 ? 17.094 -17.016 -3.832 1 86.56 269 ASP A CA 1
ATOM 2043 C C . ASP A 1 269 ? 15.578 -16.828 -3.979 1 86.56 269 ASP A C 1
ATOM 2045 O O . ASP A 1 269 ? 14.797 -17.516 -3.322 1 86.56 269 ASP A O 1
ATOM 2049 N N . VAL A 1 270 ? 15.242 -15.93 -4.82 1 91.88 270 VAL A N 1
ATOM 2050 C CA . VAL A 1 270 ? 13.836 -15.656 -5.062 1 91.88 270 VAL A CA 1
ATOM 2051 C C . VAL A 1 270 ? 13.203 -16.812 -5.84 1 91.88 270 VAL A C 1
ATOM 2053 O O . VAL A 1 270 ? 12.094 -17.25 -5.531 1 91.88 270 VAL A O 1
ATOM 2056 N N . VAL A 1 271 ? 13.945 -17.297 -6.793 1 94 271 VAL A N 1
ATOM 2057 C CA . VAL A 1 271 ? 13.484 -18.438 -7.578 1 94 271 VAL A CA 1
ATOM 2058 C C . VAL A 1 271 ? 13.227 -19.641 -6.656 1 94 271 VAL A C 1
ATOM 2060 O O . VAL A 1 271 ? 12.203 -20.312 -6.773 1 94 271 VAL A O 1
ATOM 2063 N N . ALA A 1 272 ? 14.148 -19.812 -5.762 1 91.56 272 ALA A N 1
ATOM 2064 C CA . ALA A 1 272 ? 13.977 -20.906 -4.801 1 91.56 272 ALA A CA 1
ATOM 2065 C C . ALA A 1 272 ? 12.711 -20.719 -3.973 1 91.56 272 ALA A C 1
ATOM 2067 O O . ALA A 1 272 ? 11.977 -21.672 -3.711 1 91.56 272 ALA A O 1
ATOM 2068 N N . GLY A 1 273 ? 12.5 -19.516 -3.533 1 93 273 GLY A N 1
ATOM 2069 C CA . GLY A 1 273 ? 11.281 -19.219 -2.799 1 93 273 GLY A CA 1
ATOM 2070 C C . GLY A 1 273 ? 10.023 -19.453 -3.607 1 93 273 GLY A C 1
ATOM 2071 O O . GLY A 1 273 ? 9.039 -19.984 -3.094 1 93 273 GLY A O 1
ATOM 2072 N N . ALA A 1 274 ? 10.047 -19.062 -4.848 1 95.75 274 ALA A N 1
ATOM 2073 C CA . ALA A 1 274 ? 8.898 -19.266 -5.734 1 95.75 274 ALA A CA 1
ATOM 2074 C C . ALA A 1 274 ? 8.578 -20.75 -5.883 1 95.75 274 ALA A C 1
ATOM 2076 O O . ALA A 1 274 ? 7.422 -21.156 -5.746 1 95.75 274 ALA A O 1
ATOM 2077 N N . LEU A 1 275 ? 9.578 -21.547 -6.145 1 94.75 275 LEU A N 1
ATOM 2078 C CA . LEU A 1 275 ? 9.375 -22.969 -6.324 1 94.75 275 LEU A CA 1
ATOM 2079 C C . LEU A 1 275 ? 8.867 -23.609 -5.035 1 94.75 275 LEU A C 1
ATOM 2081 O O . LEU A 1 275 ? 8.023 -24.516 -5.074 1 94.75 275 LEU A O 1
ATOM 2085 N N . ARG A 1 276 ? 9.391 -23.125 -3.93 1 92.19 276 ARG A N 1
ATOM 2086 C CA . ARG A 1 276 ? 8.922 -23.625 -2.645 1 92.19 276 ARG A CA 1
ATOM 2087 C C . ARG A 1 276 ? 7.418 -23.406 -2.488 1 92.19 276 ARG A C 1
ATOM 2089 O O . ARG A 1 276 ? 6.699 -24.281 -2.018 1 92.19 276 ARG A O 1
ATOM 2096 N N . CYS A 1 277 ? 6.977 -22.328 -2.879 1 92.94 277 CYS A N 1
ATOM 2097 C CA . CYS A 1 277 ? 5.57 -21.969 -2.746 1 92.94 277 CYS A CA 1
ATOM 2098 C C . CYS A 1 277 ? 4.727 -22.703 -3.789 1 92.94 277 CYS A C 1
ATOM 2100 O O . CYS A 1 277 ? 3.703 -23.297 -3.455 1 92.94 277 CYS A O 1
ATOM 2102 N N . LEU A 1 278 ? 5.137 -22.719 -5.008 1 94.94 278 LEU A N 1
ATOM 2103 C CA . LEU A 1 278 ? 4.332 -23.188 -6.129 1 94.94 278 LEU A CA 1
ATOM 2104 C C . LEU A 1 278 ? 4.207 -24.703 -6.109 1 94.94 278 LEU A C 1
ATOM 2106 O O . LEU A 1 278 ? 3.215 -25.266 -6.59 1 94.94 278 LEU A O 1
ATOM 2110 N N . CYS A 1 279 ? 5.191 -25.406 -5.512 1 93.25 279 CYS A N 1
ATOM 2111 C CA . CYS A 1 279 ? 5.227 -26.859 -5.586 1 93.25 279 CYS A CA 1
ATOM 2112 C C . CYS A 1 279 ? 4.602 -27.484 -4.348 1 93.25 279 CYS A C 1
ATOM 2114 O O . CYS A 1 279 ? 4.473 -28.719 -4.262 1 93.25 279 CYS A O 1
ATOM 2116 N N . ASP A 1 280 ? 4.246 -26.672 -3.377 1 88.75 280 ASP A N 1
ATOM 2117 C CA . ASP A 1 280 ? 3.688 -27.203 -2.137 1 88.75 280 ASP A CA 1
ATOM 2118 C C . ASP A 1 280 ? 2.275 -26.672 -1.901 1 88.75 280 ASP A C 1
ATOM 2120 O O . ASP A 1 280 ? 2.094 -25.5 -1.57 1 88.75 280 ASP A O 1
ATOM 2124 N N . ARG A 1 281 ? 1.379 -27.516 -1.959 1 83.81 281 ARG A N 1
ATOM 2125 C CA . ARG A 1 281 ? -0.031 -27.156 -1.855 1 83.81 281 ARG A CA 1
ATOM 2126 C C . ARG A 1 281 ? -0.381 -26.719 -0.437 1 83.81 281 ARG A C 1
ATOM 2128 O O . ARG A 1 281 ? -1.436 -26.125 -0.208 1 83.81 281 ARG A O 1
ATOM 2135 N N . ASN A 1 282 ? 0.472 -26.953 0.46 1 80.88 282 ASN A N 1
ATOM 2136 C CA . ASN A 1 282 ? 0.172 -26.641 1.853 1 80.88 282 ASN A CA 1
ATOM 2137 C C . ASN A 1 282 ? 0.596 -25.219 2.209 1 80.88 282 ASN A C 1
ATOM 2139 O O . ASN A 1 282 ? 0.246 -24.703 3.277 1 80.88 282 ASN A O 1
ATOM 2143 N N . ILE A 1 283 ? 1.378 -24.609 1.33 1 86.31 283 ILE A N 1
ATOM 2144 C CA . ILE A 1 283 ? 1.774 -23.219 1.586 1 86.31 283 ILE A CA 1
ATOM 2145 C C . ILE A 1 283 ? 0.752 -22.266 0.97 1 86.31 283 ILE A C 1
ATOM 2147 O O . ILE A 1 283 ? 0.773 -22.016 -0.238 1 86.31 283 ILE A O 1
ATOM 2151 N N . GLU A 1 284 ? -0.076 -21.766 1.806 1 84.5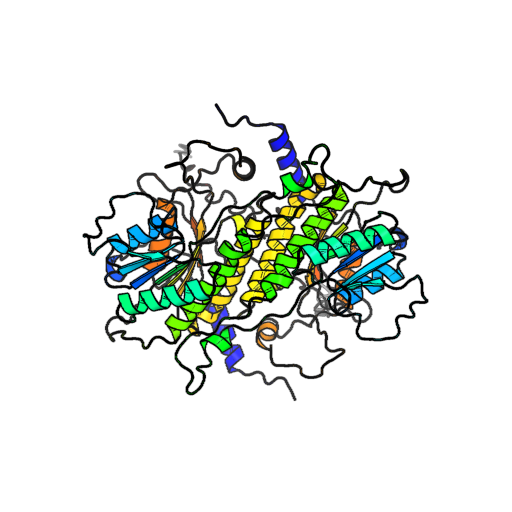 284 GLU A N 1
ATOM 2152 C CA . GLU A 1 284 ? -1.145 -20.891 1.324 1 84.5 284 GLU A CA 1
ATOM 2153 C C . GLU A 1 284 ? -1.298 -19.656 2.213 1 84.5 284 GLU A C 1
ATOM 2155 O O . GLU A 1 284 ? -1.356 -19.781 3.439 1 84.5 284 GLU A O 1
ATOM 2160 N N . GLY A 1 285 ? -1.376 -18.547 1.548 1 83.5 285 GLY A N 1
ATOM 2161 C CA . GLY A 1 285 ? -1.606 -17.297 2.262 1 83.5 285 GLY A CA 1
ATOM 2162 C C . GLY A 1 285 ? -0.404 -16.844 3.064 1 83.5 285 GLY A C 1
ATOM 2163 O O . GLY A 1 285 ? -0.555 -16.188 4.098 1 83.5 285 GLY A O 1
ATOM 2164 N N . ARG A 1 286 ? 0.762 -17.234 2.631 1 83.06 286 ARG A N 1
ATOM 2165 C CA . ARG A 1 286 ? 1.971 -16.922 3.383 1 83.06 286 ARG A CA 1
ATOM 2166 C C . ARG A 1 286 ? 2.832 -15.906 2.635 1 83.06 286 ARG A C 1
ATOM 2168 O O . ARG A 1 286 ? 2.768 -15.812 1.407 1 83.06 286 ARG A O 1
ATOM 2175 N N . ALA A 1 287 ? 3.52 -15.195 3.396 1 84.56 287 ALA A N 1
ATOM 2176 C CA . ALA A 1 287 ? 4.539 -14.297 2.854 1 84.56 287 ALA A CA 1
ATOM 2177 C C . ALA A 1 287 ? 5.941 -14.805 3.176 1 84.56 287 ALA A C 1
ATOM 2179 O O . ALA A 1 287 ? 6.242 -15.125 4.328 1 84.56 287 ALA A O 1
ATOM 2180 N N . LEU A 1 288 ? 6.723 -14.922 2.141 1 83.12 288 LEU A N 1
ATOM 2181 C CA . LEU A 1 288 ? 8.07 -15.461 2.256 1 83.12 288 LEU A CA 1
ATOM 2182 C C . LEU A 1 288 ? 9.109 -14.367 2.014 1 83.12 288 LEU A C 1
ATOM 2184 O O . LEU A 1 288 ? 9.078 -13.688 0.986 1 83.12 288 LEU A O 1
ATOM 2188 N N . CYS A 1 289 ? 10.008 -14.172 2.994 1 79.69 289 CYS A N 1
ATOM 2189 C CA . CYS A 1 289 ? 11.133 -13.266 2.811 1 79.69 289 CYS A CA 1
ATOM 2190 C C . CYS A 1 289 ? 12.281 -13.961 2.094 1 79.69 289 CYS A C 1
ATOM 2192 O O . CYS A 1 289 ? 12.727 -15.031 2.516 1 79.69 289 CYS A O 1
ATOM 2194 N N . CYS A 1 290 ? 12.695 -13.406 0.997 1 83.56 290 CYS A N 1
ATOM 2195 C CA . CYS A 1 290 ? 13.812 -13.969 0.238 1 83.56 290 CYS A CA 1
ATOM 2196 C C . CYS A 1 290 ? 15.102 -13.203 0.505 1 83.56 290 CYS A C 1
ATOM 2198 O O . CYS A 1 290 ? 15.203 -12.023 0.159 1 83.56 290 CYS A O 1
ATOM 2200 N N . VAL A 1 291 ? 16.031 -13.891 1.108 1 74.69 291 VAL A N 1
ATOM 2201 C CA . VAL A 1 291 ? 17.312 -13.297 1.47 1 74.69 291 VAL A CA 1
ATOM 2202 C C . VAL A 1 291 ? 18.438 -14.125 0.88 1 74.69 291 VAL A C 1
ATOM 2204 O O . VAL A 1 291 ? 18.219 -15.203 0.323 1 74.69 291 VAL A O 1
ATOM 2207 N N . LYS A 1 292 ? 19.594 -13.562 0.96 1 74.75 292 LYS A N 1
ATOM 2208 C CA . LYS A 1 292 ? 20.75 -14.25 0.405 1 74.75 292 LYS A CA 1
ATOM 2209 C C . LYS A 1 292 ? 20.953 -15.617 1.062 1 74.75 292 LYS A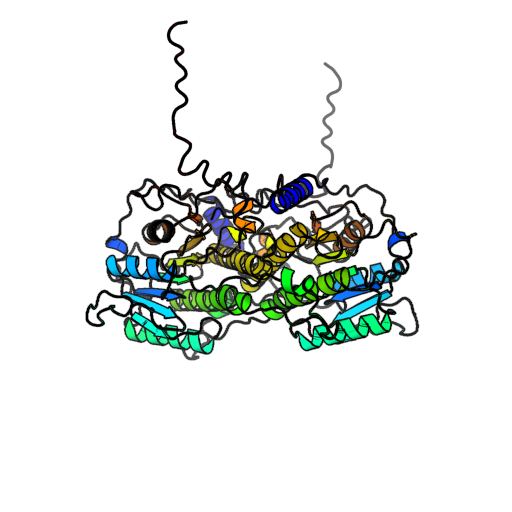 C 1
ATOM 2211 O O . LYS A 1 292 ? 21.078 -15.703 2.283 1 74.75 292 LYS A O 1
ATOM 2216 N N . GLY A 1 293 ? 20.891 -16.609 0.207 1 72.62 293 GLY A N 1
ATOM 2217 C CA . GLY A 1 293 ? 21.203 -17.953 0.649 1 72.62 293 GLY A CA 1
ATOM 2218 C C . GLY A 1 293 ? 22.672 -18.312 0.479 1 72.62 293 GLY A C 1
ATOM 2219 O O . GLY A 1 293 ? 23.484 -17.453 0.09 1 72.62 293 GLY A O 1
ATOM 2220 N N . GLU A 1 294 ? 23.031 -19.484 0.88 1 74.19 294 GLU A N 1
ATOM 2221 C CA . GLU A 1 294 ? 24.375 -20 0.605 1 74.19 294 GLU A CA 1
ATOM 2222 C C . GLU A 1 294 ? 24.578 -20.234 -0.888 1 74.19 294 GLU A C 1
ATOM 2224 O O . GLU A 1 294 ? 23.641 -20.531 -1.612 1 74.19 294 GLU A O 1
ATOM 2229 N N . GLN A 1 295 ? 25.781 -20.016 -1.359 1 74.38 295 GLN A N 1
ATOM 2230 C CA . GLN A 1 295 ? 26.078 -20.125 -2.781 1 74.38 295 GLN A CA 1
ATOM 2231 C C . GLN A 1 295 ? 25.625 -21.484 -3.334 1 74.38 295 GLN A C 1
ATOM 2233 O O . GLN A 1 295 ? 25.094 -21.547 -4.441 1 74.38 295 GLN A O 1
ATOM 2238 N N . SER A 1 296 ? 25.828 -22.484 -2.543 1 75.81 296 SER A N 1
ATOM 2239 C CA . SER A 1 296 ? 25.5 -23.812 -3.023 1 75.81 296 SER A CA 1
ATOM 2240 C C . SER A 1 296 ? 24.047 -24.172 -2.742 1 75.81 296 SER A C 1
ATOM 2242 O O . SER A 1 296 ? 23.562 -25.219 -3.184 1 75.81 296 SER A O 1
ATOM 2244 N N . SER A 1 297 ? 23.422 -23.25 -2.041 1 80.12 297 SER A N 1
ATOM 2245 C CA . SER A 1 297 ? 22.031 -23.531 -1.667 1 80.12 297 SER A CA 1
ATOM 2246 C C . SER A 1 297 ? 21.188 -22.266 -1.7 1 80.12 297 SER A C 1
ATOM 2248 O O . SER A 1 297 ? 20.828 -21.734 -0.652 1 80.12 297 SER A O 1
ATOM 2250 N N . PRO A 1 298 ? 20.859 -21.906 -2.922 1 82.62 298 PRO A N 1
ATOM 2251 C CA . PRO A 1 298 ? 20 -20.719 -3.02 1 82.62 298 PRO A CA 1
ATOM 2252 C C . PRO A 1 298 ? 18.703 -20.875 -2.229 1 82.62 298 PRO A C 1
ATOM 2254 O O . PRO A 1 298 ? 18.125 -21.953 -2.193 1 82.62 298 PRO A O 1
ATOM 2257 N N . GLY A 1 299 ? 18.328 -19.812 -1.505 1 76.12 299 GLY A N 1
ATOM 2258 C CA . GLY A 1 299 ? 17.078 -19.781 -0.747 1 76.12 299 GLY A CA 1
ATOM 2259 C C . GLY A 1 299 ? 17.219 -20.391 0.639 1 76.12 299 GLY A C 1
ATOM 2260 O O . GLY A 1 299 ? 16.234 -20.453 1.388 1 76.12 299 GLY A O 1
ATOM 2261 N N . SER A 1 300 ? 18.422 -20.859 1.028 1 75.31 300 SER A N 1
ATOM 2262 C CA . SER A 1 300 ? 18.625 -21.562 2.291 1 75.31 300 SER A CA 1
ATOM 2263 C C . SER A 1 300 ? 18.328 -20.656 3.48 1 75.31 300 SER A C 1
ATOM 2265 O O . SER A 1 300 ? 18.047 -21.141 4.582 1 75.31 300 SER A O 1
ATOM 2267 N N . ASN A 1 301 ? 18.344 -19.344 3.213 1 71.19 301 ASN A N 1
ATOM 2268 C CA . ASN A 1 301 ? 18.109 -18.422 4.324 1 71.19 301 ASN A CA 1
ATOM 2269 C C . ASN A 1 301 ? 16.75 -17.75 4.23 1 71.19 301 ASN A C 1
ATOM 2271 O O . ASN A 1 301 ? 16.422 -16.875 5.031 1 71.19 301 ASN A O 1
ATOM 2275 N N . ASN A 1 302 ? 15.977 -18.172 3.242 1 76.31 302 ASN A N 1
ATOM 2276 C CA . ASN A 1 302 ? 14.609 -17.656 3.146 1 76.31 302 ASN A CA 1
ATOM 2277 C C . ASN A 1 302 ? 13.781 -18.047 4.367 1 76.31 302 ASN A C 1
ATOM 2279 O O . ASN A 1 302 ? 14.008 -19.094 4.977 1 76.31 302 ASN A O 1
ATOM 2283 N N . PHE A 1 303 ? 12.766 -17.188 4.754 1 71.31 303 PHE A N 1
ATOM 2284 C CA . PHE A 1 303 ? 11.969 -17.516 5.93 1 71.31 303 PHE A CA 1
ATOM 2285 C C . PHE A 1 303 ? 10.555 -16.953 5.805 1 71.31 303 PHE A C 1
ATOM 2287 O O . PHE A 1 303 ? 10.312 -16.062 5 1 71.31 303 PHE A O 1
ATOM 2294 N N . ASP A 1 304 ? 9.711 -17.547 6.598 1 73.31 304 ASP A N 1
ATOM 2295 C CA . ASP A 1 304 ? 8.312 -17.125 6.668 1 73.31 304 ASP A CA 1
ATOM 2296 C C . ASP A 1 304 ? 8.172 -15.812 7.43 1 73.31 304 ASP A C 1
ATOM 2298 O O . ASP A 1 304 ? 8.68 -15.672 8.547 1 73.31 304 ASP A O 1
ATOM 2302 N N . LEU A 1 305 ? 7.531 -14.828 6.828 1 70.25 305 LEU A N 1
ATOM 2303 C CA . LEU A 1 305 ? 7.332 -13.531 7.469 1 70.25 305 LEU A CA 1
ATOM 2304 C C . LEU A 1 305 ? 6.211 -13.594 8.5 1 70.25 305 LEU A C 1
ATOM 2306 O O . LEU A 1 305 ? 6.051 -12.68 9.305 1 70.25 305 LEU A O 1
ATOM 2310 N N . CYS A 1 306 ? 5.523 -14.727 8.555 1 62.25 306 CYS A N 1
ATOM 2311 C CA . CYS A 1 306 ? 4.434 -14.969 9.492 1 62.25 306 CYS A CA 1
ATOM 2312 C C . CYS A 1 306 ? 3.418 -13.828 9.461 1 62.25 306 CYS A C 1
ATOM 2314 O O . CYS A 1 306 ? 3.029 -13.312 10.508 1 62.25 306 CYS A O 1
ATOM 2316 N N . ASP A 1 307 ? 3.248 -13.406 8.219 1 63.28 307 ASP A N 1
ATOM 2317 C CA . ASP A 1 307 ? 2.273 -12.344 7.98 1 63.28 307 ASP A CA 1
ATOM 2318 C C . ASP A 1 307 ? 0.846 -12.875 8.086 1 63.28 307 ASP A C 1
ATOM 2320 O O . ASP A 1 307 ? -0.015 -12.523 7.281 1 63.28 307 ASP A O 1
ATOM 2324 N N . ASN A 1 308 ? 0.647 -14.109 8.969 1 52.81 308 ASN A N 1
ATOM 2325 C CA . ASN A 1 308 ? -0.69 -14.648 9.195 1 52.81 308 ASN A CA 1
ATOM 2326 C C . ASN A 1 308 ? -1.436 -13.859 10.273 1 52.81 308 ASN A C 1
ATOM 2328 O O . ASN A 1 308 ? -0.846 -13.023 10.953 1 52.81 308 ASN A O 1
ATOM 2332 N N . LEU A 1 309 ? -2.828 -13.891 10.234 1 46.97 309 LEU A N 1
ATOM 2333 C CA . LEU A 1 309 ? -3.654 -13.172 11.203 1 46.97 309 LEU A CA 1
ATOM 2334 C C . LEU A 1 309 ? -3.088 -13.305 12.609 1 46.97 309 LEU A C 1
ATOM 2336 O O . LEU A 1 309 ? -3.209 -12.391 13.422 1 46.97 309 LEU A O 1
ATOM 2340 N N . ILE A 1 310 ? -2.732 -14.656 12.961 1 40.44 310 ILE A N 1
ATOM 2341 C CA . ILE A 1 310 ? -2.301 -14.883 14.336 1 40.44 310 ILE A CA 1
ATOM 2342 C C . ILE A 1 310 ? -0.957 -14.195 14.57 1 40.44 310 ILE A C 1
ATOM 2344 O O . ILE A 1 310 ? -0.763 -13.531 15.594 1 40.44 310 ILE A O 1
ATOM 2348 N N . ASP A 1 311 ? 0.005 -14.805 13.984 1 38.88 311 ASP A N 1
ATOM 2349 C CA . ASP A 1 311 ? 1.359 -14.445 14.391 1 38.88 311 ASP A CA 1
ATOM 2350 C C . ASP A 1 311 ? 1.793 -13.133 13.734 1 38.88 311 ASP A C 1
ATOM 2352 O O . ASP A 1 311 ? 2.898 -12.648 13.984 1 38.88 311 ASP A O 1
ATOM 2356 N N . PHE A 1 312 ? 1.434 -13.25 12.516 1 40.5 312 PHE A N 1
ATOM 2357 C CA . PHE A 1 312 ? 2.035 -12.047 11.969 1 40.5 312 PHE A CA 1
ATOM 2358 C C . PHE A 1 312 ? 1.528 -10.805 12.695 1 40.5 312 PHE A C 1
ATOM 2360 O O . PHE A 1 312 ? 0.367 -10.422 12.539 1 40.5 312 PHE A O 1
ATOM 2367 N N . ASN A 1 313 ? 1.92 -10.453 13.641 1 36.09 313 ASN A N 1
ATOM 2368 C CA . ASN A 1 313 ? 1.621 -9.148 14.219 1 36.09 313 ASN A CA 1
ATOM 2369 C C . ASN A 1 313 ? 1.532 -8.07 13.148 1 36.09 313 ASN A C 1
ATOM 2371 O O . ASN A 1 313 ? 1.968 -6.938 13.359 1 36.09 313 ASN A O 1
ATOM 2375 N N . ALA A 1 314 ? 1.023 -8.383 12.133 1 36.44 314 ALA A N 1
ATOM 2376 C CA . ALA A 1 314 ? 0.918 -7.141 11.375 1 36.44 314 ALA A CA 1
ATOM 2377 C C . ALA A 1 314 ? -0.427 -6.465 11.617 1 36.44 314 ALA A C 1
ATOM 2379 O O . ALA A 1 314 ? -0.657 -5.344 11.148 1 36.44 314 ALA A O 1
ATOM 2380 N N . GLY A 1 315 ? -1.499 -6.586 12.266 1 36.88 315 GLY A N 1
ATOM 2381 C CA . GLY A 1 315 ? -1.645 -5.578 13.305 1 36.88 315 GLY A CA 1
ATOM 2382 C C . GLY A 1 315 ? -2.375 -6.09 14.531 1 36.88 315 GLY A C 1
ATOM 2383 O O . GLY A 1 315 ? -1.772 -6.266 15.594 1 36.88 315 GLY A O 1
ATOM 2384 N N . LYS A 1 316 ? -3.619 -6.211 14.992 1 37.31 316 LYS A N 1
ATOM 2385 C CA . LYS A 1 316 ? -3.859 -6.336 16.422 1 37.31 316 LYS A CA 1
ATOM 2386 C C . LYS A 1 316 ? -3.875 -7.797 16.859 1 37.31 316 LYS A C 1
ATOM 2388 O O . LYS A 1 316 ? -4.59 -8.617 16.266 1 37.31 316 LYS A O 1
ATOM 2393 N N . SER A 1 317 ? -3.543 -9.195 17.469 1 40.47 317 SER A N 1
ATOM 2394 C CA . SER A 1 317 ? -3.893 -8.617 18.75 1 40.47 317 SER A CA 1
ATOM 2395 C C . SER A 1 317 ? -4.297 -7.152 18.609 1 40.47 317 SER A C 1
ATOM 2397 O O . SER A 1 317 ? -4.559 -6.473 19.609 1 40.47 317 SER A O 1
ATOM 2399 N N . VAL A 1 318 ? -4.066 -6.84 17.578 1 36.78 318 VAL A N 1
ATOM 2400 C CA . VAL A 1 318 ? -3.461 -5.555 17.25 1 36.78 318 VAL A CA 1
ATOM 2401 C C . VAL A 1 318 ? -4.48 -4.434 17.438 1 36.78 318 VAL A C 1
ATOM 2403 O O . VAL A 1 318 ? -4.152 -3.385 18 1 36.78 318 VAL A O 1
ATOM 2406 N N . LEU A 1 319 ? -5.355 -4.105 16.797 1 39.84 319 LEU A N 1
ATOM 2407 C CA . LEU A 1 319 ? -5.938 -3.178 17.75 1 39.84 319 LEU A CA 1
ATOM 2408 C C . LEU A 1 319 ? -6.422 -3.918 19 1 39.84 319 LEU A C 1
ATOM 2410 O O . LEU A 1 319 ? -7.418 -4.641 18.938 1 39.84 319 LEU A O 1
ATOM 2414 N N . ASP A 1 320 ? -6.004 -5.227 19.031 1 42.38 320 ASP A N 1
ATOM 2415 C CA . ASP A 1 320 ? -6.512 -5.977 20.188 1 42.38 320 ASP A CA 1
ATOM 2416 C C . ASP A 1 320 ? -7.16 -5.043 21.203 1 42.38 320 ASP A C 1
ATOM 2418 O O . ASP A 1 320 ? -7.926 -5.488 22.062 1 42.38 320 ASP A O 1
ATOM 2422 N N . SER A 1 321 ? -7.289 -4.871 21.562 1 42.44 321 SER A N 1
ATOM 2423 C CA . SER A 1 321 ? -6.246 -4.637 20.562 1 42.44 321 SER A CA 1
ATOM 2424 C C . SER A 1 321 ? -6.285 -3.199 20.062 1 42.44 321 SER A C 1
ATOM 2426 O O . SER A 1 321 ? -5.242 -2.604 19.781 1 42.44 321 SER A O 1
ATOM 2428 N N . PHE A 1 322 ? -6.742 -2.771 19.422 1 35.25 322 PHE A N 1
ATOM 2429 C CA . PHE A 1 322 ? -6.23 -1.41 19.531 1 35.25 322 PHE A CA 1
ATOM 2430 C C . PHE A 1 322 ? -6.941 -0.65 20.656 1 35.25 322 PHE A C 1
ATOM 2432 O O . PHE A 1 322 ? -6.309 0.095 21.406 1 35.25 322 PHE A O 1
ATOM 2439 N N . ARG A 1 323 ? -7.918 -0.822 21.156 1 39 323 ARG A N 1
ATOM 2440 C CA . ARG A 1 323 ? -8.734 -0.515 22.328 1 39 323 ARG A CA 1
ATOM 2441 C C . ARG A 1 323 ? -8.891 -1.74 23.219 1 39 323 ARG A C 1
ATOM 2443 O O . ARG A 1 323 ? -9.469 -2.746 22.812 1 39 323 ARG A O 1
ATOM 2450 N N . ASN A 1 324 ? -8.531 -2.861 23.562 1 36.91 324 ASN A N 1
ATOM 2451 C CA . ASN A 1 324 ? -9.156 -2.932 24.891 1 36.91 324 ASN A CA 1
ATOM 2452 C C . ASN A 1 324 ? -10.094 -1.752 25.125 1 36.91 324 ASN A C 1
ATOM 2454 O O . ASN A 1 324 ? -10.008 -1.084 26.156 1 36.91 324 ASN A O 1
ATOM 2458 N N . GLY A 1 325 ? -9.547 -0.788 24.625 1 35.16 325 GLY A N 1
ATOM 2459 C CA . GLY A 1 325 ? -9.883 0.602 24.359 1 35.16 325 GLY A CA 1
ATOM 2460 C C . GLY A 1 325 ? -11.203 1.028 24.984 1 35.16 325 GLY A C 1
ATOM 2461 O O . GLY A 1 325 ? -11.336 2.162 25.453 1 35.16 325 GLY A O 1
ATOM 2462 N N . VAL A 1 326 ? -12.688 1.624 24.453 1 34.53 326 VAL A N 1
ATOM 2463 C CA . VAL A 1 326 ? -13.578 2.547 25.156 1 34.53 326 VAL A CA 1
ATOM 2464 C C . VAL A 1 326 ? -14.156 1.864 26.391 1 34.53 326 VAL A C 1
ATOM 2466 O O . VAL A 1 326 ? -14.406 2.516 27.406 1 34.53 326 VAL A O 1
ATOM 2469 N N . VAL A 1 327 ? -14.812 0.542 26.391 1 29.48 327 VAL A N 1
ATOM 2470 C CA . VAL A 1 327 ? -15.914 -0.083 27.109 1 29.48 327 VAL A CA 1
ATOM 2471 C C . VAL A 1 327 ? -15.359 -1.055 28.156 1 29.48 327 VAL A C 1
ATOM 2473 O O . VAL A 1 327 ? -16.047 -1.392 29.125 1 29.48 327 VAL A O 1
ATOM 2476 N N . GLY A 1 328 ? -14.719 -1.975 28.281 1 30.08 328 GLY A N 1
ATOM 2477 C CA . GLY A 1 328 ? -14.773 -2.918 29.391 1 30.08 328 GLY A CA 1
ATOM 2478 C C . GLY A 1 328 ? -14.469 -2.283 30.734 1 30.08 328 GLY A C 1
ATOM 2479 O O . GLY A 1 328 ? -14.461 -2.965 31.766 1 30.08 328 GLY A O 1
ATOM 2480 N N . ARG A 1 329 ? -13.883 -1.265 31.078 1 29.48 329 ARG A N 1
ATOM 2481 C CA . ARG A 1 329 ? -13.867 -0.778 32.438 1 29.48 329 ARG A CA 1
ATOM 2482 C C . ARG A 1 329 ? -15.281 -0.53 32.969 1 29.48 329 ARG A C 1
ATOM 2484 O O . ARG A 1 329 ? -15.773 0.601 32.938 1 29.48 329 ARG A O 1
ATOM 2491 N N . LEU A 1 330 ? -16.344 -1.301 32.656 1 26.27 330 LEU A N 1
ATOM 2492 C CA . LEU A 1 330 ? -17.266 -1.863 33.656 1 26.27 330 LEU A CA 1
ATOM 2493 C C . LEU A 1 330 ? -16.516 -2.818 34.594 1 26.27 330 LEU A C 1
ATOM 2495 O O . LEU A 1 330 ? -15.562 -3.473 34.188 1 26.27 330 LEU A O 1
ATOM 2499 N N . GLY A 1 331 ? -16.906 -3.064 36.031 1 25.17 331 GLY A N 1
ATOM 2500 C CA . GLY A 1 331 ? -16.812 -3.83 37.25 1 25.17 331 GLY A CA 1
ATOM 2501 C C . GLY A 1 331 ? -16.578 -5.312 37.031 1 25.17 331 GLY A C 1
ATOM 2502 O O . GLY A 1 331 ? -17.391 -5.977 36.375 1 25.17 331 GLY A O 1
ATOM 2503 N N . THR A 1 332 ? -15.742 -6.148 37.062 1 24.27 332 THR A N 1
ATOM 2504 C CA . THR A 1 332 ? -15.961 -7.121 38.125 1 24.27 332 THR A CA 1
ATOM 2505 C C . THR A 1 332 ? -15.695 -6.5 39.5 1 24.27 332 THR A C 1
ATOM 2507 O O . THR A 1 332 ? -14.586 -6.012 39.75 1 24.27 332 THR A O 1
ATOM 2510 N N . GLN A 1 333 ? -16.688 -6.402 40.562 1 23.47 333 GLN A N 1
ATOM 2511 C CA . GLN A 1 333 ? -17 -6.746 41.938 1 23.47 333 GLN A CA 1
ATOM 2512 C C . GLN A 1 333 ? -16.312 -8.047 42.344 1 23.47 333 GLN A C 1
ATOM 2514 O O . GLN A 1 333 ? -16.578 -8.578 43.438 1 23.47 333 GLN A O 1
ATOM 2519 N N . ASN A 1 334 ? -15.344 -8.844 42.344 1 22.17 334 ASN A N 1
ATOM 2520 C CA . ASN A 1 334 ? -15.164 -9.602 43.594 1 22.17 334 ASN A CA 1
ATOM 2521 C C . ASN A 1 334 ? -14.477 -8.766 44.656 1 22.17 334 ASN A C 1
ATOM 2523 O O . ASN A 1 334 ? -13.531 -8.031 44.375 1 22.17 334 ASN A O 1
ATOM 2527 N N . THR A 1 335 ? -14.883 -8.898 46.281 1 20.97 335 THR A N 1
ATOM 2528 C CA . THR A 1 335 ? -15.102 -9 47.719 1 20.97 335 THR A CA 1
ATOM 2529 C C . THR A 1 335 ? -13.859 -9.562 48.438 1 20.97 335 THR A C 1
ATOM 2531 O O . THR A 1 335 ? -13.891 -9.852 49.625 1 20.97 335 THR A O 1
ATOM 2534 N N . THR A 1 336 ? -12.828 -10.266 48.125 1 23.02 336 THR A N 1
ATOM 2535 C CA . THR A 1 336 ? -12.242 -10.773 49.344 1 23.02 336 THR A CA 1
ATOM 2536 C C . THR A 1 336 ? -11.609 -9.633 50.156 1 23.02 336 THR A C 1
ATOM 2538 O O . THR A 1 336 ? -10.852 -8.836 49.625 1 23.02 336 THR A O 1
ATOM 2541 N N . GLY A 1 337 ? -12.172 -9.234 51.531 1 19.94 337 GLY A N 1
ATOM 2542 C CA . GLY A 1 337 ? -12.008 -9.047 52.969 1 19.94 337 GLY A CA 1
ATOM 2543 C C . GLY A 1 337 ? -10.688 -9.586 53.5 1 19.94 337 GLY A C 1
ATOM 2544 O O . GLY A 1 337 ? -9.945 -10.242 52.75 1 19.94 337 GLY A O 1
ATOM 2545 N N . PRO A 1 338 ? -10.617 -10.438 54.656 1 21.36 338 PRO A N 1
ATOM 2546 C CA . PRO A 1 338 ? -9.867 -10.953 55.812 1 21.36 338 PRO A CA 1
ATOM 2547 C C . PRO A 1 338 ? -8.891 -12.062 55.406 1 21.36 338 PRO A C 1
ATOM 2549 O O . PRO A 1 338 ? -9.156 -12.828 54.5 1 21.36 338 PRO A O 1
ATOM 2552 N N . GLN A 1 339 ? -7.969 -12.766 54.781 1 21.64 339 GLN A N 1
ATOM 2553 C CA . GLN A 1 339 ? -7.004 -13.328 55.719 1 21.64 339 GLN A CA 1
ATOM 2554 C C . GLN A 1 339 ? -5.707 -12.523 55.719 1 21.64 339 GLN A C 1
ATOM 2556 O O . GLN A 1 339 ? -5.211 -12.141 54.656 1 21.64 339 GLN A O 1
ATOM 2561 N N . MET B 1 1 ? 36.156 1.946 -6.246 1 19.09 1 MET B N 1
ATOM 2562 C CA . MET B 1 1 ? 36.031 2.908 -5.152 1 19.09 1 MET B CA 1
ATOM 2563 C C . MET B 1 1 ? 34.812 2.607 -4.289 1 19.09 1 MET B C 1
ATOM 2565 O O . MET B 1 1 ? 33.75 2.326 -4.809 1 19.09 1 MET B O 1
ATOM 2569 N N . ALA B 1 2 ? 35.031 2.342 -3.033 1 24.25 2 ALA B N 1
ATOM 2570 C CA . ALA B 1 2 ? 34.25 2.037 -1.834 1 24.25 2 ALA B CA 1
ATOM 2571 C C . ALA B 1 2 ? 33.094 2.994 -1.688 1 24.25 2 ALA B C 1
ATOM 2573 O O . ALA B 1 2 ? 33.219 4.203 -1.873 1 24.25 2 ALA B O 1
ATOM 2574 N N . ALA B 1 3 ? 31.984 2.59 -2.061 1 33.91 3 ALA B N 1
ATOM 2575 C CA . ALA B 1 3 ? 30.891 3.512 -1.739 1 33.91 3 ALA B CA 1
ATOM 2576 C C . ALA B 1 3 ? 31.203 4.301 -0.47 1 33.91 3 ALA B C 1
ATOM 2578 O O . ALA B 1 3 ? 31.484 3.719 0.577 1 33.91 3 ALA B O 1
ATOM 2579 N N . THR B 1 4 ? 31.734 5.336 -0.436 1 35.09 4 THR B N 1
ATOM 2580 C CA . THR B 1 4 ? 32.188 6.227 0.628 1 35.09 4 THR B CA 1
ATOM 2581 C C . THR B 1 4 ? 31.109 6.383 1.696 1 35.09 4 THR B C 1
ATOM 2583 O O . THR B 1 4 ? 29.953 6.676 1.382 1 35.09 4 THR B O 1
ATOM 2586 N N . ASN B 1 5 ? 31.078 5.637 2.818 1 41.19 5 ASN B N 1
ATOM 2587 C CA . ASN B 1 5 ? 30.516 5.867 4.148 1 41.19 5 ASN B CA 1
ATOM 2588 C C . ASN B 1 5 ? 30.328 7.355 4.426 1 41.19 5 ASN B C 1
ATOM 2590 O O . ASN B 1 5 ? 31.266 8.039 4.84 1 41.19 5 ASN B O 1
ATOM 2594 N N . ASP B 1 6 ? 29.531 7.965 3.646 1 41.44 6 ASP B N 1
ATOM 2595 C CA . ASP B 1 6 ? 29.359 9.352 4.07 1 41.44 6 ASP B CA 1
ATOM 2596 C C . ASP B 1 6 ? 28.828 9.422 5.504 1 41.44 6 ASP B C 1
ATOM 2598 O O . ASP B 1 6 ? 27.703 9.016 5.777 1 41.44 6 ASP B O 1
ATOM 2602 N N . PRO B 1 7 ? 29.641 9.531 6.438 1 55.41 7 PRO B N 1
ATOM 2603 C CA . PRO B 1 7 ? 29.344 9.609 7.867 1 55.41 7 PRO B CA 1
ATOM 2604 C C . PRO B 1 7 ? 28.109 10.469 8.164 1 55.41 7 PRO B C 1
ATOM 2606 O O . PRO B 1 7 ? 27.375 10.188 9.117 1 55.41 7 PRO B O 1
ATOM 2609 N N . GLU B 1 8 ? 27.922 11.406 7.266 1 52.62 8 GLU B N 1
ATOM 2610 C CA . GLU B 1 8 ? 26.797 12.297 7.527 1 52.62 8 GLU B CA 1
ATOM 2611 C C . GLU B 1 8 ? 25.469 11.594 7.242 1 52.62 8 GLU B C 1
ATOM 2613 O O . GLU B 1 8 ? 24.5 11.781 7.977 1 52.62 8 GLU B O 1
ATOM 2618 N N . LEU B 1 9 ? 25.516 10.836 6.289 1 47.97 9 LEU B N 1
ATOM 2619 C CA . LEU B 1 9 ? 24.312 10.086 5.965 1 47.97 9 LEU B CA 1
ATOM 2620 C C . LEU B 1 9 ? 24.016 9.047 7.043 1 47.97 9 LEU B C 1
ATOM 2622 O O . LEU B 1 9 ? 22.859 8.867 7.43 1 47.97 9 LEU B O 1
ATOM 2626 N N . THR B 1 10 ? 25.078 8.469 7.5 1 50.78 10 THR B N 1
ATOM 2627 C CA . THR B 1 10 ? 24.938 7.5 8.578 1 50.78 10 THR B CA 1
ATOM 2628 C C . THR B 1 10 ? 24.375 8.164 9.836 1 50.78 10 THR B C 1
ATOM 2630 O O . THR B 1 10 ? 23.5 7.609 10.492 1 50.78 10 THR B O 1
ATOM 2633 N N . ARG B 1 11 ? 24.891 9.336 10.18 1 53.31 11 ARG B N 1
ATOM 2634 C CA . ARG B 1 11 ? 24.422 10.062 11.359 1 53.31 11 ARG B CA 1
ATOM 2635 C C . ARG B 1 11 ? 22.969 10.484 11.211 1 53.31 11 ARG B C 1
ATOM 2637 O O . ARG B 1 11 ? 22.203 10.414 12.164 1 53.31 11 ARG B O 1
ATOM 2644 N N . ARG B 1 12 ? 22.688 10.875 10.047 1 48.59 12 ARG B N 1
ATOM 2645 C CA . ARG B 1 12 ? 21.312 11.305 9.805 1 48.59 12 ARG B CA 1
ATOM 2646 C C . ARG B 1 12 ? 20.328 10.141 9.945 1 48.59 12 ARG B C 1
ATOM 2648 O O . ARG B 1 12 ? 19.25 10.297 10.523 1 48.59 12 ARG B O 1
ATOM 2655 N N . LYS B 1 13 ? 20.828 9.133 9.5 1 48.34 13 LYS B N 1
ATOM 2656 C CA . LYS B 1 13 ? 20.016 7.918 9.594 1 48.34 13 LYS B CA 1
ATOM 2657 C C . LYS B 1 13 ? 19.828 7.496 11.047 1 48.34 13 LYS B C 1
ATOM 2659 O O . LYS B 1 13 ? 18.719 7.145 11.461 1 48.34 13 LYS B O 1
ATOM 2664 N N . GLN B 1 14 ? 20.953 7.414 11.719 1 51.59 14 GLN B N 1
ATOM 2665 C CA . GLN B 1 14 ? 20.875 7.07 13.141 1 51.59 14 GLN B CA 1
ATOM 2666 C C . GLN B 1 14 ? 19.953 8.016 13.891 1 51.59 14 GLN B C 1
ATOM 2668 O O . GLN B 1 14 ? 19.172 7.574 14.75 1 51.59 14 GLN B O 1
ATOM 2673 N N . ARG B 1 15 ? 20 9.172 13.461 1 49.81 15 ARG B N 1
ATOM 2674 C CA . ARG B 1 15 ? 19.156 10.172 14.117 1 49.81 15 ARG B CA 1
ATOM 2675 C C . ARG B 1 15 ? 17.688 9.93 13.82 1 49.81 15 ARG B C 1
ATOM 2677 O O . ARG B 1 15 ? 16.844 10.062 14.703 1 49.81 15 ARG B O 1
ATOM 2684 N N . GLN B 1 16 ? 17.5 9.555 12.656 1 50.59 16 GLN B N 1
ATOM 2685 C CA . GLN B 1 16 ? 16.125 9.289 12.258 1 50.59 16 GLN B CA 1
ATOM 2686 C C . GLN B 1 16 ? 15.555 8.086 13 1 50.59 16 GLN B C 1
ATOM 2688 O O . GLN B 1 16 ? 14.406 8.109 13.445 1 50.59 16 GLN B O 1
ATOM 2693 N N . GLU B 1 17 ? 16.375 7.086 12.977 1 50.38 17 GLU B N 1
ATOM 2694 C CA . GLU B 1 17 ? 15.969 5.895 13.727 1 50.38 17 GLU B CA 1
ATOM 2695 C C . GLU B 1 17 ? 15.758 6.219 15.203 1 50.38 17 GLU B C 1
ATOM 2697 O O . GLU B 1 17 ? 14.789 5.766 15.812 1 50.38 17 GLU B O 1
ATOM 2702 N N . ASP B 1 18 ? 16.75 6.918 15.656 1 50.34 18 ASP B N 1
ATOM 2703 C CA . ASP B 1 18 ? 16.641 7.316 17.062 1 50.34 18 ASP B CA 1
ATOM 2704 C C . ASP B 1 18 ? 15.367 8.133 17.297 1 50.34 18 ASP B C 1
ATOM 2706 O O . ASP B 1 18 ? 14.711 7.98 18.328 1 50.34 18 ASP B O 1
ATOM 2710 N N . PHE B 1 19 ? 15.133 8.875 16.297 1 49.78 19 PHE B N 1
ATOM 2711 C CA . PHE B 1 19 ? 13.945 9.711 16.391 1 49.78 19 PHE B CA 1
ATOM 2712 C C . PHE B 1 19 ? 12.68 8.852 16.438 1 49.78 19 PHE B C 1
ATOM 2714 O O . PHE B 1 19 ? 11.852 9.008 17.328 1 49.78 19 PHE B O 1
ATOM 2721 N N . LEU B 1 20 ? 12.578 8 15.539 1 52.56 20 LEU B N 1
ATOM 2722 C CA . LEU B 1 20 ? 11.367 7.191 15.461 1 52.56 20 LEU B CA 1
ATOM 2723 C C . LEU B 1 20 ? 11.219 6.316 16.703 1 52.56 20 LEU B C 1
ATOM 2725 O O . LEU B 1 20 ? 10.109 6.117 17.203 1 52.56 20 LEU B O 1
ATOM 2729 N N . ARG B 1 21 ? 12.383 5.805 17.062 1 52.97 21 ARG B N 1
ATOM 2730 C CA . ARG B 1 21 ? 12.391 4.969 18.25 1 52.97 21 ARG B CA 1
ATOM 2731 C C . ARG B 1 21 ? 12.039 5.781 19.5 1 52.97 21 ARG B C 1
ATOM 2733 O O . ARG B 1 21 ? 11.516 5.238 20.469 1 52.97 21 ARG B O 1
ATOM 2740 N N . GLY B 1 22 ? 12.328 6.965 19.406 1 50.88 22 GLY B N 1
ATOM 2741 C CA . GLY B 1 22 ? 12.227 7.801 20.594 1 50.88 22 GLY B CA 1
ATOM 2742 C C . GLY B 1 22 ? 10.891 8.5 20.719 1 50.88 22 GLY B C 1
ATOM 2743 O O . GLY B 1 22 ? 10.633 9.188 21.719 1 50.88 22 GLY B O 1
ATOM 2744 N N . THR B 1 23 ? 10.094 8.312 19.703 1 55.16 23 THR B N 1
ATOM 2745 C CA . THR B 1 23 ? 8.859 9.078 19.828 1 55.16 23 THR B CA 1
ATOM 2746 C C . THR B 1 23 ? 7.953 8.477 20.891 1 55.16 23 THR B C 1
ATOM 2748 O O . THR B 1 23 ? 7.766 7.258 20.953 1 55.16 23 THR B O 1
ATOM 2751 N N . SER B 1 24 ? 7.609 9.297 21.859 1 57.25 24 SER B N 1
ATOM 2752 C CA . SER B 1 24 ? 6.75 8.867 22.953 1 57.25 24 SER B CA 1
ATOM 2753 C C . SER B 1 24 ? 5.359 8.484 22.453 1 57.25 24 SER B C 1
ATOM 2755 O O . SER B 1 24 ? 4.895 9.008 21.453 1 57.25 24 SER B O 1
ATOM 2757 N N . LYS B 1 25 ? 4.812 7.48 23.125 1 66.56 25 LYS B N 1
ATOM 2758 C CA . LYS B 1 25 ? 3.412 7.145 22.875 1 66.56 25 LYS B CA 1
ATOM 2759 C C . LYS B 1 25 ? 2.51 8.359 23.078 1 66.56 25 LYS B C 1
ATOM 2761 O O . LYS B 1 25 ? 2.789 9.219 23.906 1 66.56 25 LYS B O 1
ATOM 2766 N N . ILE B 1 26 ? 1.547 8.445 22.25 1 71.44 26 ILE B N 1
ATOM 2767 C CA . ILE B 1 26 ? 0.602 9.555 22.359 1 71.44 26 ILE B CA 1
ATOM 2768 C C . ILE B 1 26 ? -0.104 9.492 23.719 1 71.44 26 ILE B C 1
ATOM 2770 O O . ILE B 1 26 ? -0.666 8.453 24.078 1 71.44 26 ILE B O 1
ATOM 2774 N N . ASN B 1 27 ? 0.072 10.57 24.5 1 70.06 27 ASN B N 1
ATOM 2775 C CA . ASN B 1 27 ? -0.696 10.727 25.734 1 70.06 27 ASN B CA 1
ATOM 2776 C C . ASN B 1 27 ? -2.008 11.461 25.484 1 70.06 27 ASN B C 1
ATOM 2778 O O . ASN B 1 27 ? -2.014 12.688 25.312 1 70.06 27 ASN B O 1
ATOM 2782 N N . PHE B 1 28 ? -3.135 10.758 25.516 1 70.94 28 PHE B N 1
ATOM 2783 C CA . PHE B 1 28 ? -4.43 11.312 25.141 1 70.94 28 PHE B CA 1
ATOM 2784 C C . PHE B 1 28 ? -5.035 12.086 26.312 1 70.94 28 PHE B C 1
ATOM 2786 O O . PHE B 1 28 ? -6.039 12.781 26.141 1 70.94 28 PHE B O 1
ATOM 2793 N N . ASP B 1 29 ? -4.391 12.094 27.469 1 68.62 29 ASP B N 1
ATOM 2794 C CA . ASP B 1 29 ? -4.898 12.773 28.656 1 68.62 29 ASP B CA 1
ATOM 2795 C C . ASP B 1 29 ? -4.332 14.188 28.766 1 68.62 29 ASP B C 1
ATOM 2797 O O . ASP B 1 29 ? -4.797 14.984 29.594 1 68.62 29 ASP B O 1
ATOM 2801 N N . ASP B 1 30 ? -3.4 14.469 27.969 1 76.75 30 ASP B N 1
ATOM 2802 C CA . ASP B 1 30 ? -2.791 15.797 28.016 1 76.75 30 ASP B CA 1
ATOM 2803 C C . ASP B 1 30 ? -3.748 16.859 27.5 1 76.75 30 ASP B C 1
ATOM 2805 O O . ASP B 1 30 ? -4.547 16.594 26.594 1 76.75 30 ASP B O 1
ATOM 2809 N N . HIS B 1 31 ? -3.658 17.938 28.141 1 81.69 31 HIS B N 1
ATOM 2810 C CA . HIS B 1 31 ? -4.441 19.078 27.672 1 81.69 31 HIS B CA 1
ATOM 2811 C C . HIS B 1 31 ? -3.973 19.547 26.297 1 81.69 31 HIS B C 1
ATOM 2813 O O . HIS B 1 31 ? -2.77 19.594 26.031 1 81.69 31 HIS B O 1
ATOM 2819 N N . ILE B 1 32 ? -4.957 19.844 25.469 1 84.62 32 ILE B N 1
ATOM 2820 C CA . ILE B 1 32 ? -4.668 20.312 24.109 1 84.62 32 ILE B CA 1
ATOM 2821 C C . ILE B 1 32 ? -4.762 21.844 24.078 1 84.62 32 ILE B C 1
ATOM 2823 O O . ILE B 1 32 ? -5.766 22.422 24.5 1 84.62 32 ILE B O 1
ATOM 2827 N N . ASP B 1 33 ? -3.703 22.531 23.672 1 89.38 33 ASP B N 1
ATOM 2828 C CA . ASP B 1 33 ? -3.756 23.984 23.453 1 89.38 33 ASP B CA 1
ATOM 2829 C C . ASP B 1 33 ? -4.191 24.312 22.031 1 89.38 33 ASP B C 1
ATOM 2831 O O . ASP B 1 33 ? -3.355 24.438 21.125 1 89.38 33 ASP B O 1
ATOM 2835 N N . HIS B 1 34 ? -5.473 24.578 21.859 1 91.88 34 HIS B N 1
ATOM 2836 C CA . HIS B 1 34 ? -6.031 24.844 20.531 1 91.88 34 HIS B CA 1
ATOM 2837 C C . HIS B 1 34 ? -5.594 26.203 20 1 91.88 34 HIS B C 1
ATOM 2839 O O . HIS B 1 34 ? -5.723 26.484 18.812 1 91.88 34 HIS B O 1
ATOM 2845 N N . CYS B 1 35 ? -5.055 27.078 20.875 1 91.56 35 CYS B N 1
ATOM 2846 C CA . CYS B 1 35 ? -4.699 28.438 20.484 1 91.56 35 CYS B CA 1
ATOM 2847 C C . CYS B 1 35 ? -3.547 28.422 19.484 1 91.56 35 CYS B C 1
ATOM 2849 O O . CYS B 1 35 ? -3.359 29.391 18.75 1 91.56 35 CYS B O 1
ATOM 2851 N N . VAL B 1 36 ? -2.836 27.328 19.484 1 92.75 36 VAL B N 1
ATOM 2852 C CA . VAL B 1 36 ? -1.693 27.25 18.578 1 92.75 36 VAL B CA 1
ATOM 2853 C C . VAL B 1 36 ? -2.176 27.25 17.125 1 92.75 36 VAL B C 1
ATOM 2855 O O . VAL B 1 36 ? -1.396 27.516 16.219 1 92.75 36 VAL B O 1
ATOM 2858 N N . LEU B 1 37 ? -3.441 27.016 16.891 1 94.19 37 LEU B N 1
ATOM 2859 C CA . LEU B 1 37 ? -4.004 26.922 15.555 1 94.19 37 LEU B CA 1
ATOM 2860 C C . LEU B 1 37 ? -4.391 28.297 15.023 1 94.19 37 LEU B C 1
ATOM 2862 O O . LEU B 1 37 ? -4.594 28.469 13.82 1 94.19 37 LEU B O 1
ATOM 2866 N N . SER B 1 38 ? -4.527 29.25 15.906 1 92.94 38 SER B N 1
ATOM 2867 C CA . SER B 1 38 ? -5.012 30.578 15.523 1 92.94 38 SER B CA 1
ATOM 2868 C C . SER B 1 38 ? -4.09 31.219 14.492 1 92.94 38 SER B C 1
ATOM 2870 O O . SER B 1 38 ? -2.873 31.25 14.68 1 92.94 38 SER B O 1
ATOM 2872 N N . GLY B 1 39 ? -4.68 31.625 13.367 1 91.62 39 GLY B N 1
ATOM 2873 C CA . GLY B 1 39 ? -3.943 32.344 12.344 1 91.62 39 GLY B CA 1
ATOM 2874 C C . GLY B 1 39 ? -3.229 31.438 11.359 1 91.62 39 GLY B C 1
ATOM 2875 O O . GLY B 1 39 ? -2.637 31.906 10.391 1 91.62 39 GLY B O 1
ATOM 2876 N N . LYS B 1 40 ? -3.279 30.172 11.641 1 93.62 40 LYS B N 1
ATOM 2877 C CA . LYS B 1 40 ? -2.613 29.219 10.75 1 93.62 40 LYS B CA 1
ATOM 2878 C C . LYS B 1 40 ? -3.432 29 9.477 1 93.62 40 LYS B C 1
ATOM 2880 O O . LYS B 1 40 ? -4.66 29.078 9.5 1 93.62 40 LYS B O 1
ATOM 2885 N N . THR B 1 41 ? -2.752 28.766 8.414 1 95.19 41 THR B N 1
ATOM 2886 C CA . THR B 1 41 ? -3.396 28.422 7.148 1 95.19 41 THR B CA 1
ATOM 2887 C C . THR B 1 41 ? -3.385 26.922 6.918 1 95.19 41 THR B C 1
ATOM 2889 O O . THR B 1 41 ? -2.338 26.281 7.027 1 95.19 41 THR B O 1
ATOM 2892 N N . ALA B 1 42 ? -4.551 26.359 6.566 1 97.44 42 ALA B N 1
ATOM 2893 C CA . ALA B 1 42 ? -4.68 24.922 6.391 1 97.44 42 ALA B CA 1
ATOM 2894 C C . ALA B 1 42 ? -5.312 24.578 5.047 1 97.44 42 ALA B C 1
ATOM 2896 O O . ALA B 1 42 ? -6.227 25.281 4.59 1 97.44 42 ALA B O 1
ATOM 2897 N N . ILE B 1 43 ? -4.785 23.578 4.41 1 97.69 43 ILE B N 1
ATOM 2898 C CA . ILE B 1 43 ? -5.434 22.938 3.277 1 97.69 43 ILE B CA 1
ATOM 2899 C C . ILE B 1 43 ? -5.973 21.562 3.705 1 97.69 43 ILE B C 1
ATOM 2901 O O . ILE B 1 43 ? -5.258 20.781 4.332 1 97.69 43 ILE B O 1
ATOM 2905 N N . VAL B 1 44 ? -7.254 21.312 3.426 1 97.69 44 VAL B N 1
ATOM 2906 C CA . VAL B 1 44 ? -7.863 20 3.648 1 97.69 44 VAL B CA 1
ATOM 2907 C C . VAL B 1 44 ? -8.383 19.438 2.326 1 97.69 44 VAL B C 1
ATOM 2909 O O . VAL B 1 44 ? -9.375 19.938 1.783 1 97.69 44 VAL B O 1
ATOM 2912 N N . THR B 1 45 ? -7.707 18.438 1.802 1 97.25 45 THR B N 1
ATOM 2913 C CA . THR B 1 45 ? -8.258 17.781 0.63 1 97.25 45 THR B CA 1
ATOM 2914 C C . THR B 1 45 ? -9.461 16.922 1.015 1 97.25 45 THR B C 1
ATOM 2916 O O . THR B 1 45 ? -9.492 16.344 2.104 1 97.25 45 THR B O 1
ATOM 2919 N N . GLY B 1 46 ? -10.391 16.828 0.062 1 93 46 GLY B N 1
ATOM 2920 C CA . GLY B 1 46 ? -11.609 16.109 0.409 1 93 46 GLY B CA 1
ATOM 2921 C C . GLY B 1 46 ? -12.344 16.719 1.59 1 93 46 GLY B C 1
ATOM 2922 O O . GLY B 1 46 ? -12.891 16 2.424 1 93 46 GLY B O 1
ATOM 2923 N N . GLY B 1 47 ? -12.273 18 1.68 1 91.38 47 GLY B N 1
ATOM 2924 C CA . GLY B 1 47 ? -12.766 18.672 2.873 1 91.38 47 GLY B CA 1
ATOM 2925 C C . GLY B 1 47 ? -14.227 19.047 2.787 1 91.38 47 GLY B C 1
ATOM 2926 O O . GLY B 1 47 ? -14.766 19.703 3.688 1 91.38 47 GLY B O 1
ATOM 2927 N N . ALA B 1 48 ? -14.906 18.609 1.761 1 87.56 48 ALA B N 1
ATOM 2928 C CA . ALA B 1 48 ? -16.297 19.031 1.582 1 87.56 48 ALA B CA 1
ATOM 2929 C C . ALA B 1 48 ? -17.25 18.031 2.23 1 87.56 48 ALA B C 1
ATOM 2931 O O . ALA B 1 48 ? -18.453 18.297 2.367 1 87.56 48 ALA B O 1
ATOM 2932 N N . SER B 1 49 ? -16.719 16.875 2.66 1 83.62 49 SER B N 1
ATOM 2933 C CA . SER B 1 49 ? -17.594 15.883 3.266 1 83.62 49 SER B CA 1
ATOM 2934 C C . SER B 1 49 ? -16.844 15 4.254 1 83.62 49 SER B C 1
ATOM 2936 O O . SER B 1 49 ? -15.609 15.039 4.309 1 83.62 49 SER B O 1
ATOM 2938 N N . GLY B 1 50 ? -17.609 14.453 5.141 1 88.19 50 GLY B N 1
ATOM 2939 C CA . GLY B 1 50 ? -17.094 13.398 5.996 1 88.19 50 GLY B CA 1
ATOM 2940 C C . GLY B 1 50 ? -16.016 13.883 6.953 1 88.19 50 GLY B C 1
ATOM 2941 O O . GLY B 1 50 ? -16.188 14.906 7.613 1 88.19 50 GLY B O 1
ATOM 2942 N N . ILE B 1 51 ? -15.016 13.086 7.031 1 90.38 51 ILE B N 1
ATOM 2943 C CA . ILE B 1 51 ? -13.914 13.32 7.961 1 90.38 51 ILE B CA 1
ATOM 2944 C C . ILE B 1 51 ? -13.227 14.641 7.621 1 90.38 51 ILE B C 1
ATOM 2946 O O . ILE B 1 51 ? -12.953 15.453 8.508 1 90.38 51 ILE B O 1
ATOM 2950 N N . GLY B 1 52 ? -13.023 14.859 6.309 1 93.19 52 GLY B N 1
ATOM 2951 C CA . GLY B 1 52 ? -12.383 16.094 5.887 1 93.19 52 GLY B CA 1
ATOM 2952 C C . GLY B 1 52 ? -13.164 17.344 6.258 1 93.19 52 GLY B C 1
ATOM 2953 O O . GLY B 1 52 ? -12.586 18.328 6.703 1 93.19 52 GLY B O 1
ATOM 2954 N N . HIS B 1 53 ? -14.422 17.188 6.113 1 91.75 53 HIS B N 1
ATOM 2955 C CA . HIS B 1 53 ? -15.273 18.312 6.473 1 91.75 53 HIS B CA 1
ATOM 2956 C C . HIS B 1 53 ? -15.227 18.594 7.973 1 91.75 53 HIS B C 1
ATOM 2958 O O . HIS B 1 53 ? -15.117 19.75 8.398 1 91.75 53 HIS B O 1
ATOM 2964 N N . GLY B 1 54 ? -15.328 17.516 8.734 1 92.69 54 GLY B N 1
ATOM 2965 C CA . GLY B 1 54 ? -15.234 17.672 10.18 1 92.69 54 GLY B CA 1
ATOM 2966 C C . GLY B 1 54 ? -13.945 18.328 10.633 1 92.69 54 GLY B C 1
ATOM 2967 O O . GLY B 1 54 ? -13.961 19.219 11.484 1 92.69 54 GLY B O 1
ATOM 2968 N N . ILE B 1 55 ? -12.859 17.984 10.039 1 95.12 55 ILE B N 1
ATOM 2969 C CA . ILE B 1 55 ? -11.562 18.531 10.406 1 95.12 55 ILE B CA 1
ATOM 2970 C C . ILE B 1 55 ? -11.477 20 9.961 1 95.12 55 ILE B C 1
ATOM 2972 O O . ILE B 1 55 ? -11.008 20.859 10.711 1 95.12 55 ILE B O 1
ATOM 2976 N N . ALA B 1 56 ? -11.977 20.234 8.75 1 95.56 56 ALA B N 1
ATOM 2977 C CA . ALA B 1 56 ? -11.969 21.609 8.242 1 95.56 56 ALA B CA 1
ATOM 2978 C C . ALA B 1 56 ? -12.758 22.547 9.156 1 95.56 56 ALA B C 1
ATOM 2980 O O . ALA B 1 56 ? -12.289 23.641 9.484 1 95.56 56 ALA B O 1
ATOM 2981 N N . GLN B 1 57 ? -13.875 22.125 9.578 1 93.94 57 GLN B N 1
ATOM 2982 C CA . GLN B 1 57 ? -14.711 22.922 10.469 1 93.94 57 GLN B CA 1
ATOM 2983 C C . GLN B 1 57 ? -14.031 23.156 11.805 1 93.94 57 GLN B C 1
ATOM 2985 O O . GLN B 1 57 ? -14.039 24.281 12.328 1 93.94 57 GLN B O 1
ATOM 2990 N N . ALA B 1 58 ? -13.469 22.109 12.328 1 94.69 58 ALA B N 1
ATOM 2991 C CA . ALA B 1 58 ? -12.789 22.234 13.617 1 94.69 58 ALA B CA 1
ATOM 2992 C C . ALA B 1 58 ? -11.617 23.203 13.531 1 94.69 58 ALA B C 1
ATOM 2994 O O . ALA B 1 58 ? -11.414 24.016 14.43 1 94.69 58 ALA B O 1
ATOM 2995 N N . LEU B 1 59 ? -10.844 23.125 12.469 1 96.25 59 LEU B N 1
ATOM 2996 C CA . LEU B 1 59 ? -9.719 24.047 12.281 1 96.25 59 LEU B CA 1
ATOM 2997 C C . LEU B 1 59 ? -10.203 25.484 12.148 1 96.25 59 LEU B C 1
ATOM 2999 O O . LEU B 1 59 ? -9.625 26.391 12.758 1 96.25 59 LEU B O 1
ATOM 3003 N N . SER B 1 60 ? -11.242 25.641 11.422 1 95.25 60 SER B N 1
ATOM 3004 C CA . SER B 1 60 ? -11.805 26.969 11.25 1 95.25 60 SER B CA 1
ATOM 3005 C C . SER B 1 60 ? -12.312 27.531 12.578 1 95.25 60 SER B C 1
ATOM 3007 O O . SER B 1 60 ? -12.055 28.688 12.906 1 95.25 60 SER B O 1
ATOM 3009 N N . SER B 1 61 ? -12.984 26.719 13.297 1 94.25 61 SER B N 1
ATOM 3010 C CA . SER B 1 61 ? -13.539 27.125 14.586 1 94.25 61 SER B CA 1
ATOM 3011 C C . SER B 1 61 ? -12.43 27.484 15.57 1 94.25 61 SER B C 1
ATOM 3013 O O . SER B 1 61 ? -12.672 28.219 16.531 1 94.25 61 SER B O 1
ATOM 3015 N N . ASN B 1 62 ? -11.266 27.016 15.305 1 94.62 62 ASN B N 1
ATOM 3016 C CA . ASN B 1 62 ? -10.133 27.297 16.172 1 94.62 62 ASN B CA 1
ATOM 3017 C C . ASN B 1 62 ? -9.227 28.375 15.578 1 94.62 62 ASN B C 1
ATOM 3019 O O . ASN B 1 62 ? -8.07 28.5 15.984 1 94.62 62 ASN B O 1
ATOM 3023 N N . GLY B 1 63 ? -9.688 29.078 14.531 1 93.62 63 GLY B N 1
ATOM 3024 C CA . GLY B 1 63 ? -9.039 30.297 14.086 1 93.62 63 GLY B CA 1
ATOM 3025 C C . GLY B 1 63 ? -8.172 30.094 12.859 1 93.62 63 GLY B C 1
ATOM 3026 O O . GLY B 1 63 ? -7.504 31.031 12.406 1 93.62 63 GLY B O 1
ATOM 3027 N N . CYS B 1 64 ? -8.164 28.938 12.273 1 94.75 64 CYS B N 1
ATOM 3028 C CA . CYS B 1 64 ? -7.379 28.703 11.07 1 94.75 64 CYS B CA 1
ATOM 3029 C C . CYS B 1 64 ? -8.07 29.297 9.844 1 94.75 64 CYS B C 1
ATOM 3031 O O . CYS B 1 64 ? -9.305 29.359 9.797 1 94.75 64 CYS B O 1
ATOM 3033 N N . LYS B 1 65 ? -7.258 29.812 8.977 1 94.38 65 LYS B N 1
ATOM 3034 C CA . LYS B 1 65 ? -7.727 30 7.605 1 94.38 65 LYS B CA 1
ATOM 3035 C C . LYS B 1 65 ? -7.715 28.688 6.824 1 94.38 65 LYS B C 1
ATOM 3037 O O . LYS B 1 65 ? -6.648 28.156 6.508 1 94.38 65 LYS B O 1
ATOM 3042 N N . VAL B 1 66 ? -8.922 28.188 6.488 1 96.81 66 VAL B N 1
ATOM 3043 C CA . VAL B 1 66 ? -8.984 26.812 5.988 1 96.81 66 VAL B CA 1
ATOM 3044 C C . VAL B 1 66 ? -9.438 26.812 4.531 1 96.81 66 VAL B C 1
ATOM 3046 O O . VAL B 1 66 ? -10.484 27.375 4.203 1 96.81 66 VAL B O 1
ATOM 3049 N N . ALA B 1 67 ? -8.648 26.281 3.654 1 96.31 67 ALA B N 1
ATOM 3050 C CA . ALA B 1 67 ? -9.008 26 2.268 1 96.31 67 ALA B CA 1
ATOM 3051 C C . ALA B 1 67 ? -9.398 24.531 2.098 1 96.31 67 ALA B C 1
ATOM 3053 O O . ALA B 1 67 ? -8.625 23.625 2.432 1 96.31 67 ALA B O 1
ATOM 3054 N N . VAL B 1 68 ? -10.57 24.328 1.571 1 96.06 68 VAL B N 1
ATOM 3055 C CA . VAL B 1 68 ? -11.055 22.984 1.269 1 96.06 68 VAL B CA 1
ATOM 3056 C C . VAL B 1 68 ? -10.891 22.703 -0.224 1 96.06 68 VAL B C 1
ATOM 3058 O O . VAL B 1 68 ? -11.367 23.469 -1.063 1 96.06 68 VAL B O 1
ATOM 3061 N N . LEU B 1 69 ? -10.141 21.656 -0.529 1 96.44 69 LEU B N 1
ATOM 3062 C CA . LEU B 1 69 ? -10.016 21.188 -1.907 1 96.44 69 LEU B CA 1
ATOM 3063 C C . LEU B 1 69 ? -10.945 20.016 -2.17 1 96.44 69 LEU B C 1
ATOM 3065 O O . LEU B 1 69 ? -10.82 18.953 -1.534 1 96.44 69 LEU B O 1
ATOM 3069 N N . ASP B 1 70 ? -11.844 20.125 -3.09 1 93.56 70 ASP B N 1
ATOM 3070 C CA . ASP B 1 70 ? -12.805 19.078 -3.406 1 93.56 70 ASP B CA 1
ATOM 3071 C C . ASP B 1 70 ? -13.406 19.281 -4.793 1 93.56 70 ASP B C 1
ATOM 3073 O O . ASP B 1 70 ? -13.203 20.328 -5.418 1 93.56 70 ASP B O 1
ATOM 3077 N N . LEU B 1 71 ? -14.039 18.203 -5.398 1 87.5 71 LEU B N 1
ATOM 3078 C CA . LEU B 1 71 ? -14.688 18.281 -6.703 1 87.5 71 LEU B CA 1
ATOM 3079 C C . LEU B 1 71 ? -15.891 19.219 -6.656 1 87.5 71 LEU B C 1
ATOM 3081 O O . LEU B 1 71 ? -16.172 19.922 -7.629 1 87.5 71 LEU B O 1
ATOM 3085 N N . SER B 1 72 ? -16.812 18.984 -5.695 1 71.75 72 SER B N 1
ATOM 3086 C CA . SER B 1 72 ? -18.016 19.797 -5.602 1 71.75 72 SER B CA 1
ATOM 3087 C C . SER B 1 72 ? -18.141 20.469 -4.238 1 71.75 72 SER B C 1
ATOM 3089 O O . SER B 1 72 ? -17.5 20.031 -3.273 1 71.75 72 SER B O 1
ATOM 3091 N N . GLY B 1 73 ? -18.578 21.703 -4.309 1 59.72 73 GLY B N 1
ATOM 3092 C CA . GLY B 1 73 ? -18.75 22.484 -3.1 1 59.72 73 GLY B CA 1
ATOM 3093 C C . GLY B 1 73 ? -19.547 21.766 -2.027 1 59.72 73 GLY B C 1
ATOM 3094 O O . GLY B 1 73 ? -20.141 20.719 -2.291 1 59.72 73 GLY B O 1
ATOM 3095 N N . PRO B 1 74 ? -19.172 21.984 -0.752 1 53.5 74 PRO B N 1
ATOM 3096 C CA . PRO B 1 74 ? -19.984 21.391 0.32 1 53.5 74 PRO B CA 1
ATOM 3097 C C . PRO B 1 74 ? -21.469 21.359 -0.008 1 53.5 74 PRO B C 1
ATOM 3099 O O . PRO B 1 74 ? -21.969 22.25 -0.7 1 53.5 74 PRO B O 1
ATOM 3102 N N . LEU B 1 75 ? -22.078 20.125 -0.075 1 45.56 75 LEU B N 1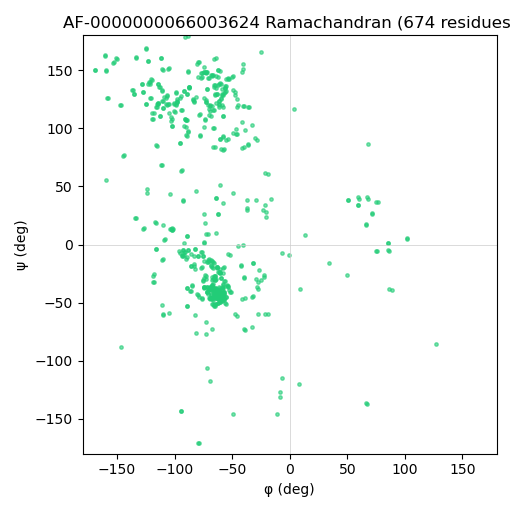
ATOM 3103 C CA . LEU B 1 75 ? -23.516 20.141 -0.307 1 45.56 75 LEU B CA 1
ATOM 3104 C C . LEU B 1 75 ? -24.172 21.281 0.464 1 45.56 75 LEU B C 1
ATOM 3106 O O . LEU B 1 75 ? -25.234 21.781 0.062 1 45.56 75 LEU B O 1
ATOM 3110 N N . GLU B 1 76 ? -24.281 21.094 1.852 1 42.5 76 GLU B N 1
ATOM 3111 C CA . GLU B 1 76 ? -25.156 22 2.586 1 42.5 76 GLU B CA 1
ATOM 3112 C C . GLU B 1 76 ? -24.688 23.453 2.459 1 42.5 76 GLU B C 1
ATOM 3114 O O . GLU B 1 76 ? -23.484 23.719 2.5 1 42.5 76 GLU B O 1
ATOM 3119 N N . ALA B 1 77 ? -25.516 24.281 1.898 1 38.75 77 ALA B N 1
ATOM 3120 C CA . ALA B 1 77 ? -25.734 25.688 1.565 1 38.75 77 ALA B CA 1
ATOM 3121 C C . ALA B 1 77 ? -25.016 26.609 2.555 1 38.75 77 ALA B C 1
ATOM 3123 O O . ALA B 1 77 ? -24.719 27.766 2.244 1 38.75 77 ALA B O 1
ATOM 3124 N N . GLY B 1 78 ? -25.375 26.5 3.848 1 38.34 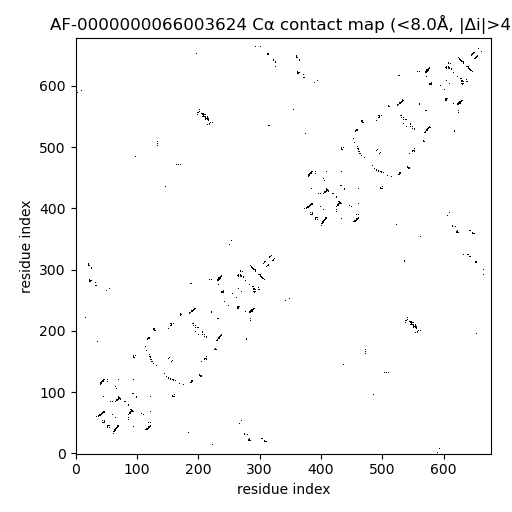78 GLY B N 1
ATOM 3125 C CA . GLY B 1 78 ? -25.422 27.688 4.676 1 38.34 78 GLY B CA 1
ATOM 3126 C C . GLY B 1 78 ? -24.047 28.234 5 1 38.34 78 GLY B C 1
ATOM 3127 O O . GLY B 1 78 ? -23.734 28.5 6.16 1 38.34 78 GLY B O 1
ATOM 3128 N N . THR B 1 79 ? -23.016 27.734 4.398 1 41.03 79 THR B N 1
ATOM 3129 C CA . THR B 1 79 ? -21.812 28.469 4.77 1 41.03 79 THR B CA 1
ATOM 3130 C C . THR B 1 79 ? -21.953 29.938 4.379 1 41.03 79 THR B C 1
ATOM 3132 O O . THR B 1 79 ? -22.125 30.266 3.201 1 41.03 79 THR B O 1
ATOM 3135 N N . ASP B 1 80 ? -22.547 30.641 5.121 1 39.44 80 ASP B N 1
ATOM 3136 C CA . ASP B 1 80 ? -22.578 32.094 4.934 1 39.44 80 ASP B CA 1
ATOM 3137 C C . ASP B 1 80 ? -21.219 32.625 4.5 1 39.44 80 ASP B C 1
ATOM 3139 O O . ASP B 1 80 ? -20.234 32.531 5.254 1 39.44 80 ASP B O 1
ATOM 3143 N N . GLU B 1 81 ? -20.906 32.594 3.291 1 45.03 81 GLU B N 1
ATOM 3144 C CA . GLU B 1 81 ? -19.766 33.312 2.723 1 45.03 81 GLU B CA 1
ATOM 3145 C C . GLU B 1 81 ? -19.359 34.5 3.602 1 45.03 81 GLU B C 1
ATOM 3147 O O . GLU B 1 81 ? -18.266 35.031 3.449 1 45.03 81 GLU B O 1
ATOM 3152 N N . SER B 1 82 ? -20.297 34.906 4.246 1 44 82 SER B N 1
ATOM 3153 C CA . SER B 1 82 ? -20.031 36.156 4.945 1 44 82 SER B CA 1
ATOM 3154 C C . SER B 1 82 ? -19.188 35.938 6.195 1 44 82 SER B C 1
ATOM 3156 O O . SER B 1 82 ? -18.688 36.906 6.785 1 44 82 SER B O 1
ATOM 3158 N N . ASN B 1 83 ? -19.219 34.594 6.668 1 48.03 83 ASN B N 1
ATOM 3159 C CA . ASN B 1 83 ? -18.438 34.438 7.887 1 48.03 83 ASN B CA 1
ATOM 3160 C C . ASN B 1 83 ? -16.969 34.094 7.578 1 48.03 83 ASN B C 1
ATOM 3162 O O . ASN B 1 83 ? -16.688 33.031 7.012 1 48.03 83 ASN B O 1
ATOM 3166 N N . ILE B 1 84 ? -16.172 35.062 7.516 1 49.44 84 ILE B N 1
ATOM 3167 C CA . ILE B 1 84 ? -14.719 35.094 7.332 1 49.44 84 ILE B CA 1
ATOM 3168 C C . ILE B 1 84 ? -14.102 33.844 7.988 1 49.44 84 ILE B C 1
ATOM 3170 O O . ILE B 1 84 ? -13.008 33.438 7.621 1 49.44 84 ILE B O 1
ATOM 3174 N N . ASP B 1 85 ? -14.961 33.156 8.898 1 63.09 85 ASP B N 1
ATOM 3175 C CA . ASP B 1 85 ? -14.367 32.125 9.758 1 63.09 85 ASP B CA 1
ATOM 3176 C C . ASP B 1 85 ? -14.672 30.719 9.234 1 63.09 85 ASP B C 1
ATOM 3178 O O . ASP B 1 85 ? -14.312 29.734 9.859 1 63.09 85 ASP B O 1
ATOM 3182 N N . SER B 1 86 ? -15.203 30.688 7.922 1 81.44 86 SER B N 1
ATOM 3183 C CA . SER B 1 86 ? -15.562 29.375 7.398 1 81.44 86 SER B CA 1
ATOM 3184 C C . SER B 1 86 ? -14.547 28.891 6.375 1 81.44 86 SER B C 1
ATOM 3186 O O . SER B 1 86 ? -13.891 29.703 5.711 1 81.44 86 SER B O 1
ATOM 3188 N N . PRO B 1 87 ? -14.422 27.547 6.273 1 92.44 87 PRO B N 1
ATOM 3189 C CA . PRO B 1 87 ? -13.531 27 5.25 1 92.44 87 PRO B CA 1
ATOM 3190 C C . PRO B 1 87 ? -13.922 27.422 3.836 1 92.44 87 PRO B C 1
ATOM 3192 O O . PRO B 1 87 ? -15.109 27.531 3.523 1 92.44 87 PRO B O 1
ATOM 3195 N N . LYS B 1 88 ? -13.008 27.922 3.105 1 92.56 88 LYS B N 1
ATOM 3196 C CA . LYS B 1 88 ? -13.234 28.312 1.718 1 92.56 88 LYS B CA 1
ATOM 3197 C C . LYS B 1 88 ? -13.008 27.141 0.768 1 92.56 88 LYS B C 1
ATOM 3199 O O . LYS B 1 88 ? -12 26.438 0.875 1 92.56 88 LYS B O 1
ATOM 3204 N N . LEU B 1 89 ? -13.922 26.984 -0.18 1 93.31 89 LEU B N 1
ATOM 3205 C CA . LEU B 1 89 ? -13.836 25.875 -1.127 1 93.31 89 LEU B CA 1
ATOM 3206 C C . LEU B 1 89 ? -13.008 26.281 -2.348 1 93.31 89 LEU B C 1
ATOM 3208 O O . LEU B 1 89 ? -13.188 27.359 -2.902 1 93.31 89 LEU B O 1
ATOM 3212 N N . PHE B 1 90 ? -12.086 25.516 -2.695 1 94.88 90 PHE B N 1
ATOM 3213 C CA . PHE B 1 90 ? -11.359 25.547 -3.957 1 94.88 90 PHE B CA 1
ATOM 3214 C C . PHE B 1 90 ? -11.602 24.281 -4.762 1 94.88 90 PHE B C 1
ATOM 3216 O O . PHE B 1 90 ? -11.32 23.172 -4.293 1 94.88 90 PHE B O 1
ATOM 3223 N N . GLU B 1 91 ? -12.156 24.391 -5.906 1 94.25 91 GLU B N 1
ATOM 3224 C CA . GLU B 1 91 ? -12.43 23.219 -6.734 1 94.25 91 GLU B CA 1
ATOM 3225 C C . GLU B 1 91 ? -11.141 22.531 -7.172 1 94.25 91 GLU B C 1
ATOM 3227 O O . GLU B 1 91 ? -10.227 23.188 -7.684 1 94.25 91 GLU B O 1
ATOM 3232 N N . CYS B 1 92 ? -11.102 21.219 -6.953 1 95.81 92 CYS B N 1
ATOM 3233 C CA . CYS B 1 92 ? -9.867 20.484 -7.23 1 95.81 92 CYS B CA 1
ATOM 3234 C C . CYS B 1 92 ? -10.141 19 -7.418 1 95.81 92 CYS B C 1
ATOM 3236 O O . CYS B 1 92 ? -10.859 18.391 -6.613 1 95.81 92 C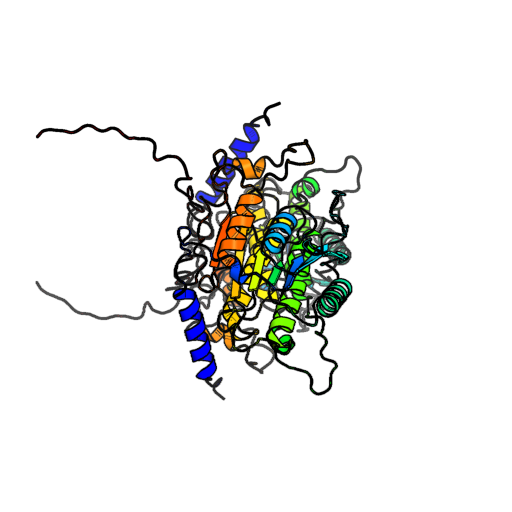YS B O 1
ATOM 3238 N N . ASP B 1 93 ? -9.703 18.516 -8.508 1 95.44 93 ASP B N 1
ATOM 3239 C CA . ASP B 1 93 ? -9.594 17.078 -8.68 1 95.44 93 ASP B CA 1
ATOM 3240 C C . ASP B 1 93 ? -8.227 16.562 -8.234 1 95.44 93 ASP B C 1
ATOM 3242 O O . ASP B 1 93 ? -7.23 16.75 -8.945 1 95.44 93 ASP B O 1
ATOM 3246 N N . VAL B 1 94 ? -8.242 15.883 -7.098 1 95 94 VAL B N 1
ATOM 3247 C CA . VAL B 1 94 ? -6.965 15.516 -6.488 1 95 94 VAL B CA 1
ATOM 3248 C C . VAL B 1 94 ? -6.25 14.484 -7.355 1 95 94 VAL B C 1
ATOM 3250 O O . VAL B 1 94 ? -5.051 14.25 -7.195 1 95 94 VAL B O 1
ATOM 3253 N N . SER B 1 95 ? -6.996 13.82 -8.258 1 93.19 95 SER B N 1
ATOM 3254 C CA . SER B 1 95 ? -6.379 12.812 -9.117 1 93.19 95 SER B CA 1
ATOM 3255 C C . SER B 1 95 ? -5.641 13.461 -10.281 1 93.19 95 SER B C 1
ATOM 3257 O O . SER B 1 95 ? -4.941 12.789 -11.039 1 93.19 95 SER B O 1
ATOM 3259 N N . SER B 1 96 ? -5.824 14.766 -10.477 1 95.44 96 SER B N 1
ATOM 3260 C CA . SER B 1 96 ? -5.164 15.523 -11.539 1 95.44 96 SER B CA 1
ATOM 3261 C C . SER B 1 96 ? -4.047 16.391 -10.977 1 95.44 96 SER B C 1
ATOM 3263 O O . SER B 1 96 ? -4.301 17.297 -10.18 1 95.44 96 SER B O 1
ATOM 3265 N N . TRP B 1 97 ? -2.842 16.141 -11.477 1 95.88 97 TRP B N 1
ATOM 3266 C CA . TRP B 1 97 ? -1.701 16.953 -11.047 1 95.88 97 TRP B CA 1
ATOM 3267 C C . TRP B 1 97 ? -1.935 18.422 -11.328 1 95.88 97 TRP B C 1
ATOM 3269 O O . TRP B 1 97 ? -1.73 19.266 -10.453 1 95.88 97 TRP B O 1
ATOM 3279 N N . GLU B 1 98 ? -2.404 18.703 -12.5 1 96.44 98 GLU B N 1
ATOM 3280 C CA . GLU B 1 98 ? -2.596 20.094 -12.906 1 96.44 98 GLU B CA 1
ATOM 3281 C C . GLU B 1 98 ? -3.645 20.781 -12.047 1 96.44 98 GLU B C 1
ATOM 3283 O O . GLU B 1 98 ? -3.469 21.938 -11.656 1 96.44 98 GLU B O 1
ATOM 3288 N N . SER B 1 99 ? -4.699 20.047 -11.766 1 96.62 99 SER B N 1
ATOM 3289 C CA . SER B 1 99 ? -5.766 20.594 -10.922 1 96.62 99 SER B CA 1
ATOM 3290 C C . SER B 1 99 ? -5.266 20.875 -9.508 1 96.62 99 SER B C 1
ATOM 3292 O O . SER B 1 99 ? -5.543 21.938 -8.945 1 96.62 99 SER B O 1
ATOM 3294 N N . LEU B 1 100 ? -4.496 20.016 -8.961 1 97.06 100 LEU B N 1
ATOM 3295 C CA . LEU B 1 100 ? -3.973 20.141 -7.609 1 97.06 100 LEU B CA 1
ATOM 3296 C C . LEU B 1 100 ? -2.969 21.281 -7.516 1 97.06 100 LEU B C 1
ATOM 3298 O O . LEU B 1 100 ? -3.031 22.094 -6.594 1 97.06 100 LEU B O 1
ATOM 3302 N N . LEU B 1 101 ? -2.072 21.312 -8.477 1 96.81 101 LEU B N 1
ATOM 3303 C CA . LEU B 1 101 ? -1.083 22.375 -8.5 1 96.81 101 LEU B CA 1
ATOM 3304 C C . LEU B 1 101 ? -1.76 23.75 -8.555 1 96.81 101 LEU B C 1
ATOM 3306 O O . LEU B 1 101 ? -1.413 24.641 -7.789 1 96.81 101 LEU B O 1
ATOM 3310 N N . ALA B 1 102 ? -2.713 23.859 -9.398 1 96.69 102 ALA B N 1
ATOM 3311 C CA . ALA B 1 102 ? -3.449 25.109 -9.531 1 96.69 102 ALA B CA 1
ATOM 3312 C C . ALA B 1 102 ? -4.164 25.469 -8.234 1 96.69 102 ALA B C 1
ATOM 3314 O O . ALA B 1 102 ? -4.145 26.625 -7.809 1 96.69 102 ALA B O 1
ATOM 3315 N N . ALA B 1 103 ? -4.77 24.5 -7.625 1 96.88 103 ALA B N 1
ATOM 3316 C CA . ALA B 1 103 ? -5.492 24.75 -6.379 1 96.88 103 ALA B CA 1
ATOM 3317 C C . ALA B 1 103 ? -4.547 25.203 -5.273 1 96.88 103 ALA B C 1
ATOM 3319 O O . ALA B 1 103 ? -4.844 26.156 -4.543 1 96.88 103 ALA B O 1
ATOM 3320 N N . PHE B 1 104 ? -3.396 24.547 -5.086 1 96.94 104 PHE B N 1
ATOM 3321 C CA . PHE B 1 104 ? -2.41 24.953 -4.09 1 96.94 104 PHE B CA 1
ATOM 3322 C C . PHE B 1 104 ? -1.963 26.391 -4.332 1 96.94 104 PHE B C 1
ATOM 3324 O O . PHE B 1 104 ? -1.859 27.172 -3.393 1 96.94 104 PHE B O 1
ATOM 3331 N N . GLN B 1 105 ? -1.75 26.719 -5.574 1 95.94 105 GLN B N 1
ATOM 3332 C CA . GLN B 1 105 ? -1.309 28.062 -5.922 1 95.94 105 GLN B CA 1
ATOM 3333 C C . GLN B 1 105 ? -2.385 29.094 -5.598 1 95.94 105 GLN B C 1
ATOM 3335 O O . GLN B 1 105 ? -2.086 30.156 -5.07 1 95.94 105 GLN B O 1
ATOM 3340 N N . GLU B 1 106 ? -3.594 28.766 -5.898 1 96.19 106 GLU B N 1
ATOM 3341 C CA . GLU B 1 106 ? -4.703 29.656 -5.574 1 96.19 106 GLU B CA 1
ATOM 3342 C C . GLU B 1 106 ? -4.82 29.875 -4.066 1 96.19 106 GLU B C 1
ATOM 3344 O O . GLU B 1 106 ? -5.09 30.984 -3.607 1 96.19 106 GLU B O 1
ATOM 3349 N N . VAL B 1 107 ? -4.633 28.797 -3.34 1 95.5 107 VAL B N 1
ATOM 3350 C CA . VAL B 1 107 ? -4.707 28.891 -1.885 1 95.5 107 VAL B CA 1
ATOM 3351 C C . VAL B 1 107 ? -3.584 29.797 -1.368 1 95.5 107 VAL B C 1
ATOM 3353 O O . VAL B 1 107 ? -3.793 30.594 -0.458 1 95.5 107 VAL B O 1
ATOM 3356 N N . LEU B 1 108 ? -2.414 29.672 -1.917 1 94.19 108 LEU B N 1
ATOM 3357 C CA . LEU B 1 108 ? -1.283 30.484 -1.48 1 94.19 108 LEU B CA 1
ATOM 3358 C C . LEU B 1 108 ? -1.534 31.953 -1.763 1 94.19 108 LEU B C 1
ATOM 3360 O O . LEU B 1 108 ? -1.208 32.812 -0.938 1 94.19 108 LEU B O 1
ATOM 3364 N N . ILE B 1 109 ? -2.129 32.219 -2.867 1 94 109 ILE B N 1
ATOM 3365 C CA . ILE B 1 109 ? -2.496 33.594 -3.189 1 94 109 ILE B CA 1
ATOM 3366 C C . ILE B 1 109 ? -3.531 34.094 -2.188 1 94 109 ILE B C 1
ATOM 3368 O O . ILE B 1 109 ? -3.393 35.219 -1.642 1 94 109 ILE B O 1
ATOM 3372 N N . TRP B 1 110 ? -4.473 33.281 -1.882 1 93.06 110 TRP B N 1
ATOM 3373 C CA . TRP B 1 110 ? -5.566 33.625 -0.979 1 93.06 110 TRP B CA 1
ATOM 3374 C C . TRP B 1 110 ? -5.059 33.812 0.446 1 93.06 110 TRP B C 1
ATOM 3376 O O . TRP B 1 110 ? -5.531 34.688 1.167 1 93.06 110 TRP B O 1
ATOM 3386 N N . SER B 1 111 ? -4.051 33.031 0.84 1 91.94 111 SER B N 1
ATOM 3387 C CA . SER B 1 111 ? -3.584 33.031 2.223 1 91.94 111 SER B CA 1
ATOM 3388 C C . SER B 1 111 ? -2.461 34.031 2.432 1 91.94 111 SER B C 1
ATOM 3390 O O . SER B 1 111 ? -2.004 34.25 3.559 1 91.94 111 SER B O 1
ATOM 3392 N N . GLY B 1 112 ? -1.922 34.688 1.401 1 90.44 112 GLY B N 1
ATOM 3393 C CA . GLY B 1 112 ? -0.752 35.562 1.506 1 90.44 112 GLY B CA 1
ATOM 3394 C C . GLY B 1 112 ? 0.547 34.781 1.623 1 90.44 112 GLY B C 1
ATOM 3395 O O . GLY B 1 112 ? 1.409 35.125 2.436 1 90.44 112 GLY B O 1
ATOM 3396 N N . ASN B 1 113 ? 0.593 33.656 0.911 1 90.75 113 ASN B N 1
ATOM 3397 C CA . ASN B 1 113 ? 1.787 32.812 0.787 1 90.75 113 ASN B CA 1
ATOM 3398 C C . ASN B 1 113 ? 2.148 32.156 2.111 1 90.75 113 ASN B C 1
ATOM 3400 O O . ASN B 1 113 ? 3.309 32.156 2.525 1 90.75 113 ASN B O 1
ATOM 3404 N N . SER B 1 114 ? 1.093 31.719 2.777 1 90.94 114 SER B N 1
ATOM 3405 C CA . SER B 1 114 ? 1.291 30.953 4.004 1 90.94 114 SER B CA 1
ATOM 3406 C C . SER B 1 114 ? 0.627 29.594 3.918 1 90.94 114 SER B C 1
ATOM 3408 O O . SER B 1 114 ? -0.462 29.453 3.357 1 90.94 114 SER B O 1
ATOM 3410 N N . LEU B 1 115 ? 1.356 28.578 4.414 1 94.56 115 LEU B N 1
ATOM 3411 C CA . LEU B 1 115 ? 0.842 27.219 4.547 1 94.56 115 LEU B CA 1
ATOM 3412 C C . LEU B 1 115 ? 1.435 26.531 5.77 1 94.56 115 LEU B C 1
ATOM 3414 O O . LEU B 1 115 ? 2.65 26.344 5.855 1 94.56 115 LEU B O 1
ATOM 3418 N N . ASP B 1 116 ? 0.487 26.156 6.637 1 94.56 116 ASP B N 1
ATOM 3419 C CA . ASP B 1 116 ? 0.963 25.625 7.91 1 94.56 116 ASP B CA 1
ATOM 3420 C C . ASP B 1 116 ? 0.521 24.172 8.102 1 94.56 116 ASP B C 1
ATOM 3422 O O . ASP B 1 116 ? 1.2 23.391 8.773 1 94.56 116 ASP B O 1
ATOM 3426 N N . ILE B 1 117 ? -0.643 23.859 7.57 1 97 117 ILE B N 1
ATOM 3427 C CA . ILE B 1 117 ? -1.241 22.547 7.797 1 97 117 ILE B CA 1
ATOM 3428 C C . ILE B 1 117 ? -1.789 22 6.484 1 97 117 ILE B C 1
ATOM 3430 O O . ILE B 1 117 ? -2.453 22.719 5.73 1 97 117 ILE B O 1
ATOM 3434 N N . VAL B 1 118 ? -1.443 20.797 6.168 1 97.94 118 VAL B N 1
ATOM 3435 C CA . VAL B 1 118 ? -2.08 20.078 5.07 1 97.94 118 VAL B CA 1
ATOM 3436 C C . VAL B 1 118 ? -2.635 18.75 5.578 1 97.94 118 VAL B C 1
ATOM 3438 O O . VAL B 1 118 ? -1.898 17.938 6.148 1 97.94 118 VAL B O 1
ATOM 3441 N N . VAL B 1 119 ? -3.973 18.578 5.422 1 98.19 119 VAL B N 1
ATOM 3442 C CA . VAL B 1 119 ? -4.652 17.344 5.785 1 98.19 119 VAL B CA 1
ATOM 3443 C C . VAL B 1 119 ? -5.062 16.594 4.52 1 98.19 119 VAL B C 1
ATOM 3445 O O . VAL B 1 119 ? -5.82 17.109 3.697 1 98.19 119 VAL B O 1
ATOM 3448 N N . LEU B 1 120 ? -4.574 15.414 4.391 1 97.44 120 LEU B N 1
ATOM 3449 C CA . LEU B 1 120 ? -4.832 14.602 3.209 1 97.44 120 LEU B CA 1
ATOM 3450 C C . LEU B 1 120 ? -6.012 13.664 3.439 1 97.44 120 LEU B C 1
ATOM 3452 O O . LEU B 1 120 ? -5.824 12.484 3.75 1 97.44 120 LEU B O 1
ATOM 3456 N N . SER B 1 121 ? -7.242 14.172 3.168 1 94.12 121 SER B N 1
ATOM 3457 C CA . SER B 1 121 ? -8.43 13.422 3.562 1 94.12 121 SER B CA 1
ATOM 3458 C C . SER B 1 121 ? -9.242 12.984 2.344 1 94.12 121 SER B C 1
ATOM 3460 O O . SER B 1 121 ? -10.227 12.266 2.475 1 94.12 121 SER B O 1
ATOM 3462 N N . ALA B 1 122 ? -8.812 13.406 1.172 1 88.5 122 ALA B N 1
ATOM 3463 C CA . ALA B 1 122 ? -9.562 13 -0.014 1 88.5 122 ALA B CA 1
ATOM 3464 C C . ALA B 1 122 ? -9.531 11.484 -0.19 1 88.5 122 ALA B C 1
ATOM 3466 O O . ALA B 1 122 ? -8.477 10.859 -0.057 1 88.5 122 ALA B O 1
ATOM 3467 N N . GLY B 1 123 ? -10.641 10.891 -0.375 1 84.69 123 GLY B N 1
ATOM 3468 C CA . GLY B 1 123 ? -10.734 9.461 -0.586 1 84.69 123 GLY B CA 1
ATOM 3469 C C . GLY B 1 123 ? -12.109 9.008 -1.046 1 84.69 123 GLY B C 1
ATOM 3470 O O . GLY B 1 123 ? -13.102 9.695 -0.808 1 84.69 123 GLY B O 1
ATOM 3471 N N . VAL B 1 124 ? -12.133 7.996 -1.765 1 79.38 124 VAL B N 1
ATOM 3472 C CA . VAL B 1 124 ? -13.383 7.387 -2.221 1 79.38 124 VAL B CA 1
ATOM 3473 C C . VAL B 1 124 ? -13.43 5.922 -1.791 1 79.38 124 VAL B C 1
ATOM 3475 O O . VAL B 1 124 ? -12.398 5.34 -1.427 1 79.38 124 VAL B O 1
ATOM 3478 N N . ARG B 1 125 ? -14.656 5.422 -1.732 1 72.31 125 ARG B N 1
ATOM 3479 C CA . ARG B 1 125 ? -14.867 4.039 -1.32 1 72.31 125 ARG B CA 1
ATOM 3480 C C . ARG B 1 125 ? -14.586 3.076 -2.469 1 72.31 125 ARG B C 1
ATOM 3482 O O . ARG B 1 125 ? -14.633 3.465 -3.637 1 72.31 125 ARG B O 1
ATOM 3489 N N . SER B 1 126 ? -14.273 1.801 -1.939 1 68.31 126 SER B N 1
ATOM 3490 C CA . SER B 1 126 ? -13.844 0.715 -2.812 1 68.31 126 SER B CA 1
ATOM 3491 C C . SER B 1 126 ? -15.008 0.149 -3.611 1 68.31 126 SER B C 1
ATOM 3493 O O . SER B 1 126 ? -16.172 0.339 -3.24 1 68.31 126 SER B O 1
ATOM 3495 N N . HIS B 1 127 ? -14.609 -0.318 -4.875 1 65.94 127 HIS B N 1
ATOM 3496 C CA . HIS B 1 127 ? -15.492 -1.248 -5.562 1 65.94 127 HIS B CA 1
ATOM 3497 C C . HIS B 1 127 ? -15.086 -2.693 -5.301 1 65.94 127 HIS B C 1
ATOM 3499 O O . HIS B 1 127 ? -13.898 -3.004 -5.219 1 65.94 127 HIS B O 1
ATOM 3505 N N . ASN B 1 128 ? -16.047 -3.602 -4.844 1 65.94 128 ASN B N 1
ATOM 3506 C CA . ASN B 1 128 ? -15.773 -5.012 -4.594 1 65.94 128 ASN B CA 1
ATOM 3507 C C . ASN B 1 128 ? -15.539 -5.777 -5.891 1 65.94 128 ASN B C 1
ATOM 3509 O O . ASN B 1 128 ? -16.453 -5.891 -6.723 1 65.94 128 ASN B O 1
ATOM 3513 N N . ILE B 1 129 ? -14.289 -6.227 -6.117 1 71.94 129 ILE B N 1
ATOM 3514 C CA . ILE B 1 129 ? -13.961 -6.938 -7.348 1 71.94 129 ILE B CA 1
ATOM 3515 C C . ILE B 1 129 ? -14.609 -8.32 -7.332 1 71.94 129 ILE B C 1
ATOM 3517 O O . ILE B 1 129 ? -14.688 -8.984 -8.367 1 71.94 129 ILE B O 1
ATOM 3521 N N . LYS B 1 130 ? -15.055 -8.742 -6.188 1 74.38 130 LYS B N 1
ATOM 3522 C CA . LYS B 1 130 ? -15.688 -10.055 -6.051 1 74.38 130 LYS B CA 1
ATOM 3523 C C . LYS B 1 130 ? -16.859 -10.211 -7.023 1 74.38 130 LYS B C 1
ATOM 3525 O O . LYS B 1 130 ? -16.969 -11.234 -7.703 1 74.38 130 LYS B O 1
ATOM 3530 N N . ASP B 1 131 ? -17.625 -9.203 -7.074 1 75.12 131 ASP B N 1
ATOM 3531 C CA . ASP B 1 131 ? -18.828 -9.281 -7.898 1 75.12 131 ASP B CA 1
ATOM 3532 C C . ASP B 1 131 ? -18.469 -9.352 -9.383 1 75.12 131 ASP B C 1
ATOM 3534 O O . ASP B 1 131 ? -19.156 -10.031 -10.156 1 75.12 131 ASP B O 1
ATOM 3538 N N . LEU B 1 132 ? -17.406 -8.766 -9.703 1 77.94 132 LEU B N 1
ATOM 3539 C CA . LEU B 1 132 ? -16.984 -8.766 -11.102 1 77.94 132 LEU B CA 1
ATOM 3540 C C . LEU B 1 132 ? -16.469 -10.133 -11.523 1 77.94 132 LEU B C 1
ATOM 3542 O O . LEU B 1 132 ? -16.562 -10.516 -12.688 1 77.94 132 LEU B O 1
ATOM 3546 N N . ILE B 1 133 ? -15.922 -10.867 -10.578 1 81.81 133 ILE B N 1
ATOM 3547 C CA . ILE B 1 133 ? -15.336 -12.164 -10.875 1 81.81 133 ILE B CA 1
ATOM 3548 C C . ILE B 1 133 ? -16.422 -13.242 -10.828 1 81.81 133 ILE B C 1
ATOM 3550 O O . ILE B 1 133 ? -16.453 -14.133 -11.68 1 81.81 133 ILE B O 1
ATOM 3554 N N . LEU B 1 134 ? -17.312 -13.102 -9.844 1 78.62 134 LEU B N 1
ATOM 3555 C CA . LEU B 1 134 ? -18.25 -14.18 -9.602 1 78.62 134 LEU B CA 1
ATOM 3556 C C . LEU B 1 134 ? -19.516 -14 -10.43 1 78.62 134 LEU B C 1
ATOM 3558 O O . LEU B 1 134 ? -20.234 -14.961 -10.695 1 78.62 134 LEU B O 1
ATOM 3562 N N . GLU B 1 135 ? -19.984 -12.742 -10.609 1 71.12 135 GLU B N 1
ATOM 3563 C CA . GLU B 1 135 ? -21.234 -12.539 -11.328 1 71.12 135 GLU B CA 1
ATOM 3564 C C . GLU B 1 135 ? -21.031 -12.656 -12.836 1 71.12 135 GLU B C 1
ATOM 3566 O O . GLU B 1 135 ? -20.25 -11.898 -13.422 1 71.12 135 GLU B O 1
ATOM 3571 N N . ARG B 1 136 ? -21.266 -13.891 -13.375 1 60.34 136 ARG B N 1
ATOM 3572 C CA . ARG B 1 136 ? -21.219 -14.102 -14.82 1 60.34 136 ARG B CA 1
ATOM 3573 C C . ARG B 1 136 ? -22.344 -13.344 -15.516 1 60.34 136 ARG B C 1
ATOM 3575 O O . ARG B 1 136 ? -23.516 -13.484 -15.156 1 60.34 136 ARG B O 1
ATOM 3582 N N . PRO B 1 137 ? -22.109 -12.203 -16.094 1 48.88 137 PRO B N 1
ATOM 3583 C CA . PRO B 1 137 ? -23.297 -11.703 -16.781 1 48.88 137 PRO B CA 1
ATOM 3584 C C . PRO B 1 137 ? -24 -12.773 -17.625 1 48.88 137 PRO B C 1
ATOM 3586 O O . PRO B 1 137 ? -23.328 -13.656 -18.172 1 48.88 137 PRO B O 1
ATOM 3589 N N . ALA B 1 138 ? -25.297 -13.016 -17.422 1 44.72 138 ALA B N 1
ATOM 3590 C CA . ALA B 1 138 ? -26.141 -13.758 -18.359 1 44.72 138 ALA B CA 1
ATOM 3591 C C . ALA B 1 138 ? -25.906 -13.305 -19.797 1 44.72 138 ALA B C 1
ATOM 3593 O O . ALA B 1 138 ? -25.938 -12.109 -20.078 1 44.72 138 ALA B O 1
ATOM 3594 N N . GLY B 1 139 ? -25.5 -14.148 -20.688 1 48.62 139 GLY B N 1
ATOM 3595 C CA . GLY B 1 139 ? -25.375 -13.922 -22.125 1 48.62 139 GLY B CA 1
ATOM 3596 C C . GLY B 1 139 ? -24.047 -13.305 -22.516 1 48.62 139 GLY B C 1
ATOM 3597 O O . GLY B 1 139 ? -23.812 -13.039 -23.703 1 48.62 139 GLY B O 1
ATOM 3598 N N . SER B 1 140 ? -23.562 -12.344 -21.641 1 48.12 140 SER B N 1
ATOM 3599 C CA . SER B 1 140 ? -22.406 -11.547 -22.016 1 48.12 140 SER B CA 1
ATOM 3600 C C . SER B 1 140 ? -21.203 -12.43 -22.344 1 48.12 140 SER B C 1
ATOM 3602 O O . SER B 1 140 ? -21.094 -13.555 -21.844 1 48.12 140 SER B O 1
ATOM 3604 N N . THR B 1 141 ? -20.656 -12.172 -23.406 1 53.06 141 THR B N 1
ATOM 3605 C CA . THR B 1 141 ? -19.391 -12.727 -23.844 1 53.06 141 THR B CA 1
ATOM 3606 C C . THR B 1 141 ? -18.406 -12.805 -22.672 1 53.06 141 THR B C 1
ATOM 3608 O O . THR B 1 141 ? -18.406 -11.938 -21.797 1 53.06 141 THR B O 1
ATOM 3611 N N . SER B 1 142 ? -17.891 -14.047 -22.25 1 67.38 142 SER B N 1
ATOM 3612 C CA . SER B 1 142 ? -16.938 -14.695 -21.344 1 67.38 142 SER B CA 1
ATOM 3613 C C . SER B 1 142 ? -15.656 -13.891 -21.219 1 67.38 142 SER B C 1
ATOM 3615 O O . SER B 1 142 ? -14.555 -14.438 -21.312 1 67.38 142 SER B O 1
ATOM 3617 N N . THR B 1 143 ? -15.852 -12.484 -21.359 1 82.19 143 THR B N 1
ATOM 3618 C CA . THR B 1 143 ? -14.617 -11.719 -21.25 1 82.19 143 THR B CA 1
ATOM 3619 C C . THR B 1 143 ? -14.602 -10.898 -19.969 1 82.19 143 THR B C 1
ATOM 3621 O O . THR B 1 143 ? -15.602 -10.273 -19.609 1 82.19 143 THR B O 1
ATOM 3624 N N . PRO B 1 144 ? -13.594 -10.914 -19.25 1 89.06 144 PRO B N 1
ATOM 3625 C CA . PRO B 1 144 ? -13.477 -10.094 -18.047 1 89.06 144 PRO B CA 1
ATOM 3626 C C . PRO B 1 144 ? -13.672 -8.609 -18.328 1 89.06 144 PRO B C 1
ATOM 3628 O O . PRO B 1 144 ? -13.219 -8.102 -19.359 1 89.06 144 PRO B O 1
ATOM 3631 N N . VAL B 1 145 ? -14.469 -7.871 -17.516 1 88.94 145 VAL B N 1
ATOM 3632 C CA . VAL B 1 145 ? -14.648 -6.43 -17.609 1 88.94 145 VAL B CA 1
ATOM 3633 C C . VAL B 1 145 ? -13.586 -5.719 -16.766 1 88.94 145 VAL B C 1
ATOM 3635 O O . VAL B 1 145 ? -13.156 -6.23 -15.734 1 88.94 145 VAL B O 1
ATOM 3638 N N . LYS B 1 146 ? -13.281 -4.551 -17.297 1 91.44 146 LYS B N 1
ATOM 3639 C CA . LYS B 1 146 ? -12.273 -3.781 -16.578 1 91.44 146 LYS B CA 1
ATOM 3640 C C . LYS B 1 146 ? -12.75 -3.447 -15.164 1 91.44 146 LYS B C 1
ATOM 3642 O O . LYS B 1 146 ? -13.828 -2.877 -14.984 1 91.44 146 LYS B O 1
ATOM 3647 N N . PRO B 1 147 ? -11.961 -3.848 -14.109 1 88.62 147 PRO B N 1
ATOM 3648 C CA . PRO B 1 147 ? -12.328 -3.436 -12.758 1 88.62 147 PRO B CA 1
ATOM 3649 C C . PRO B 1 147 ? -12.078 -1.951 -12.5 1 88.62 147 PRO B C 1
ATOM 3651 O O . PRO B 1 147 ? -11.188 -1.358 -13.117 1 88.62 147 PRO B O 1
ATOM 3654 N N . PRO B 1 148 ? -12.922 -1.361 -11.641 1 86.88 148 PRO B N 1
ATOM 3655 C CA . PRO B 1 148 ? -12.695 0.048 -11.312 1 86.88 148 PRO B CA 1
ATOM 3656 C C . PRO B 1 148 ? -11.328 0.296 -10.672 1 86.88 148 PRO B C 1
ATOM 3658 O O . PRO B 1 148 ? -10.844 -0.536 -9.906 1 86.88 148 PRO B O 1
ATOM 3661 N N . SER B 1 149 ? -10.672 1.42 -11.109 1 87.75 149 SER B N 1
ATOM 3662 C CA . SER B 1 149 ? -9.359 1.75 -10.562 1 87.75 149 SER B CA 1
ATOM 3663 C C . SER B 1 149 ? -9.328 3.176 -10.023 1 87.75 149 SER B C 1
ATOM 3665 O O . SER B 1 149 ? -8.266 3.697 -9.688 1 87.75 149 SER B O 1
ATOM 3667 N N . SER B 1 150 ? -10.469 3.783 -9.852 1 87.12 150 SER B N 1
ATOM 3668 C CA . SER B 1 150 ? -10.555 5.168 -9.406 1 87.12 150 SER B CA 1
ATOM 3669 C C . SER B 1 150 ? -10.031 5.328 -7.98 1 87.12 150 SER B C 1
ATOM 3671 O O . SER B 1 150 ? -9.523 6.387 -7.613 1 87.12 150 SER B O 1
ATOM 3673 N N . VAL B 1 151 ? -10.133 4.301 -7.195 1 87.69 151 VAL B N 1
ATOM 3674 C CA . VAL B 1 151 ? -9.664 4.332 -5.816 1 87.69 151 VAL B CA 1
ATOM 3675 C C . VAL B 1 151 ? -8.164 4.598 -5.781 1 87.69 151 VAL B C 1
ATOM 3677 O O . VAL B 1 151 ? -7.672 5.328 -4.918 1 87.69 151 VAL B O 1
ATOM 3680 N N . PHE B 1 152 ? -7.453 4.039 -6.75 1 90.25 152 PHE B N 1
ATOM 3681 C CA . PHE B 1 152 ? -6.012 4.258 -6.809 1 90.25 152 PHE B CA 1
ATOM 3682 C C . PHE B 1 152 ? -5.699 5.699 -7.191 1 90.25 152 PHE B C 1
ATOM 3684 O O . PHE B 1 152 ? -4.766 6.301 -6.656 1 90.25 152 PHE B O 1
ATOM 3691 N N . ASP B 1 153 ? -6.496 6.23 -8.055 1 90.94 153 ASP B N 1
ATOM 3692 C CA . ASP B 1 153 ? -6.281 7.59 -8.539 1 90.94 153 ASP B CA 1
ATOM 3693 C C . ASP B 1 153 ? -6.523 8.609 -7.43 1 90.94 153 ASP B C 1
ATOM 3695 O O . ASP B 1 153 ? -5.727 9.539 -7.246 1 90.94 153 ASP B O 1
ATOM 3699 N N . VAL B 1 154 ? -7.535 8.398 -6.711 1 90.62 154 VAL B N 1
ATOM 3700 C CA . VAL B 1 154 ? -7.949 9.391 -5.73 1 90.62 154 VAL B CA 1
ATOM 3701 C C . VAL B 1 154 ? -7.25 9.133 -4.398 1 90.62 154 VAL B C 1
ATOM 3703 O O . VAL B 1 154 ? -6.547 10 -3.879 1 90.62 154 VAL B O 1
ATOM 3706 N N . ASN B 1 155 ? -7.344 7.918 -3.896 1 90 155 ASN B N 1
ATOM 3707 C CA . ASN B 1 155 ? -6.895 7.605 -2.543 1 90 155 ASN B CA 1
ATOM 3708 C C . ASN B 1 155 ? -5.371 7.539 -2.461 1 90 155 ASN B C 1
ATOM 3710 O O . ASN B 1 155 ? -4.789 7.832 -1.414 1 90 155 ASN B O 1
ATOM 3714 N N . LEU B 1 156 ? -4.793 7.125 -3.553 1 91.75 156 LEU B N 1
ATOM 3715 C CA . LEU B 1 156 ? -3.35 6.918 -3.469 1 91.75 156 LEU B CA 1
ATOM 3716 C C . LEU B 1 156 ? -2.602 7.977 -4.273 1 91.75 156 LEU B C 1
ATOM 3718 O O . LEU B 1 156 ? -1.842 8.766 -3.709 1 91.75 156 LEU B O 1
ATOM 3722 N N . LEU B 1 157 ? -2.861 8.039 -5.566 1 92.69 157 LEU B N 1
ATOM 3723 C CA . LEU B 1 157 ? -2.164 9.016 -6.398 1 92.69 157 LEU B CA 1
ATOM 3724 C C . LEU B 1 157 ? -2.461 10.438 -5.93 1 92.69 157 LEU B C 1
ATOM 3726 O O . LEU B 1 157 ? -1.56 11.273 -5.875 1 92.69 157 LEU B O 1
ATOM 3730 N N . GLY B 1 158 ? -3.701 10.688 -5.633 1 94.5 158 GLY B N 1
ATOM 3731 C CA . GLY B 1 158 ? -4.066 11.984 -5.094 1 94.5 158 GLY B CA 1
ATOM 3732 C C . GLY B 1 158 ? -3.326 12.336 -3.818 1 94.5 158 GLY B C 1
ATOM 3733 O O . GLY B 1 158 ? -2.865 13.469 -3.65 1 94.5 158 GLY B O 1
ATOM 3734 N N . THR B 1 159 ? -3.273 11.383 -2.906 1 94.81 159 THR B N 1
ATOM 3735 C CA . THR B 1 159 ? -2.527 11.57 -1.666 1 94.81 159 THR B CA 1
ATOM 3736 C C . THR B 1 159 ? -1.047 11.805 -1.955 1 94.81 159 THR B C 1
ATOM 3738 O O . THR B 1 159 ? -0.413 12.656 -1.337 1 94.81 159 THR B O 1
ATOM 3741 N N . TYR B 1 160 ? -0.518 11.078 -2.902 1 92.25 160 TYR B N 1
ATOM 3742 C CA . TYR B 1 160 ? 0.882 11.203 -3.293 1 92.25 160 TYR B CA 1
ATOM 3743 C C . TYR B 1 160 ? 1.177 12.602 -3.826 1 92.25 160 TYR B C 1
ATOM 3745 O O . TYR B 1 160 ? 2.119 13.258 -3.379 1 92.25 160 TYR B O 1
ATOM 3753 N N . TYR B 1 161 ? 0.398 13.094 -4.75 1 95.38 161 TYR B N 1
ATOM 3754 C CA . TYR B 1 161 ? 0.576 14.414 -5.328 1 95.38 161 TYR B CA 1
ATOM 3755 C C . TYR B 1 161 ? 0.411 15.5 -4.27 1 95.38 161 TYR B C 1
ATOM 3757 O O . TYR B 1 161 ? 1.195 16.453 -4.219 1 95.38 161 TYR B O 1
ATOM 3765 N N . SER B 1 162 ? -0.603 15.336 -3.447 1 96.75 162 SER B N 1
ATOM 3766 C CA . SER B 1 162 ? -0.874 16.328 -2.418 1 96.75 162 SER B CA 1
ATOM 3767 C C . SER B 1 162 ? 0.256 16.391 -1.395 1 96.75 162 SER B C 1
ATOM 3769 O O . SER B 1 162 ? 0.664 17.484 -0.975 1 96.75 162 SER B O 1
ATOM 3771 N N . ALA B 1 163 ? 0.693 15.203 -0.967 1 94.5 163 ALA B N 1
ATOM 3772 C CA . ALA B 1 163 ? 1.804 15.148 -0.02 1 94.5 163 ALA B CA 1
ATOM 3773 C C . ALA B 1 163 ? 3.057 15.797 -0.607 1 94.5 163 ALA B C 1
ATOM 3775 O O . ALA B 1 163 ? 3.756 16.547 0.077 1 94.5 163 ALA B O 1
ATOM 3776 N N . TYR B 1 164 ? 3.307 15.508 -1.869 1 92 164 TYR B N 1
ATOM 3777 C CA . TYR B 1 164 ? 4.457 16.094 -2.549 1 92 164 TYR B CA 1
ATOM 3778 C C . TYR B 1 164 ? 4.375 17.609 -2.547 1 92 164 TYR B C 1
ATOM 3780 O O . TYR B 1 164 ? 5.344 18.297 -2.201 1 92 164 TYR B O 1
ATOM 3788 N N . LEU B 1 165 ? 3.268 18.125 -2.891 1 94.69 165 LEU B N 1
ATOM 3789 C CA . LEU B 1 165 ? 3.092 19.578 -2.943 1 94.69 165 LEU B CA 1
ATOM 3790 C C . LEU B 1 165 ? 3.232 20.188 -1.556 1 94.69 165 LEU B C 1
ATOM 3792 O O . LEU B 1 165 ? 3.859 21.234 -1.397 1 94.69 165 LEU B O 1
ATOM 3796 N N . ALA B 1 166 ? 2.619 19.547 -0.561 1 94.94 166 ALA B N 1
ATOM 3797 C CA . ALA B 1 166 ? 2.75 20.016 0.812 1 94.94 166 ALA B CA 1
ATOM 3798 C C . ALA B 1 166 ? 4.219 20.109 1.225 1 94.94 166 ALA B C 1
ATOM 3800 O O . ALA B 1 166 ? 4.668 21.141 1.719 1 94.94 166 ALA B O 1
ATOM 3801 N N . LEU B 1 167 ? 4.93 19.016 0.988 1 91.75 167 LEU B N 1
ATOM 3802 C CA . LEU B 1 167 ? 6.332 18.953 1.379 1 91.75 167 LEU B CA 1
ATOM 3803 C C . LEU B 1 167 ? 7.152 19.984 0.609 1 91.75 167 LEU B C 1
ATOM 3805 O O . LEU B 1 167 ? 8.047 20.625 1.175 1 91.75 167 LEU B O 1
ATOM 3809 N N . TRP B 1 168 ? 6.816 20.109 -0.645 1 91.69 168 TRP B N 1
ATOM 3810 C CA . TRP B 1 168 ? 7.52 21.078 -1.466 1 91.69 168 TRP B CA 1
ATOM 3811 C C . TRP B 1 168 ? 7.316 22.5 -0.926 1 91.69 168 TRP B C 1
ATOM 3813 O O . TRP B 1 168 ? 8.281 23.234 -0.731 1 91.69 168 TRP B O 1
ATOM 3823 N N . TYR B 1 169 ? 6.145 22.891 -0.604 1 92 169 TYR B N 1
ATOM 3824 C CA . TYR B 1 169 ? 5.848 24.25 -0.151 1 92 169 TYR B CA 1
ATOM 3825 C C . TYR B 1 169 ? 6.328 24.453 1.279 1 92 169 TYR B C 1
ATOM 3827 O O . TYR B 1 169 ? 6.785 25.547 1.63 1 92 169 TYR B O 1
ATOM 3835 N N . PHE B 1 170 ? 6.207 23.391 2.15 1 90.69 170 PHE B N 1
ATOM 3836 C CA . PHE B 1 170 ? 6.742 23.5 3.502 1 90.69 170 PHE B CA 1
ATOM 3837 C C . PHE B 1 170 ? 8.234 23.812 3.469 1 90.69 170 PHE B C 1
ATOM 3839 O O . PHE B 1 170 ? 8.75 24.516 4.34 1 90.69 170 PHE B O 1
ATOM 3846 N N . THR B 1 171 ? 8.852 23.25 2.467 1 87.69 171 THR B N 1
ATOM 3847 C CA . THR B 1 171 ? 10.305 23.344 2.381 1 87.69 171 THR B CA 1
ATOM 3848 C C . THR B 1 171 ? 10.719 24.656 1.699 1 87.69 171 THR B C 1
ATOM 3850 O O . THR B 1 171 ? 11.711 25.266 2.088 1 87.69 171 THR B O 1
ATOM 3853 N N . ASN B 1 172 ? 9.93 25.078 0.724 1 84.88 172 ASN B N 1
ATOM 3854 C CA . ASN B 1 172 ? 10.438 26.109 -0.187 1 84.88 172 ASN B CA 1
ATOM 3855 C C . ASN B 1 172 ? 9.734 27.438 0.018 1 84.88 172 ASN B C 1
ATOM 3857 O O . ASN B 1 172 ? 10.164 28.469 -0.52 1 84.88 172 ASN B O 1
ATOM 3861 N N . LEU B 1 173 ? 8.672 27.359 0.747 1 81.88 173 LEU B N 1
ATOM 3862 C CA . LEU B 1 173 ? 8.016 28.641 1.025 1 81.88 173 LEU B CA 1
ATOM 3863 C C . LEU B 1 173 ? 8.867 29.5 1.956 1 81.88 173 LEU B C 1
ATOM 3865 O O . LEU B 1 173 ? 9.477 28.984 2.898 1 81.88 173 LEU B O 1
ATOM 3869 N N . GLU B 1 174 ? 9.234 30.578 1.545 1 61.28 174 GLU B N 1
ATOM 3870 C CA . GLU B 1 174 ? 10.008 31.531 2.336 1 61.28 174 GLU B CA 1
ATOM 3871 C C . GLU B 1 174 ? 9.305 31.859 3.648 1 61.28 174 GLU B C 1
ATOM 3873 O O . GLU B 1 174 ? 8.102 32.094 3.668 1 61.28 174 GLU B O 1
ATOM 3878 N N . ALA B 1 175 ? 9.625 31.047 4.672 1 54.03 175 ALA B N 1
ATOM 3879 C CA . ALA B 1 175 ? 9.086 31.094 6.027 1 54.03 175 ALA B CA 1
ATOM 3880 C C . ALA B 1 175 ? 8.844 32.531 6.457 1 54.03 175 ALA B C 1
ATOM 3882 O O . ALA B 1 175 ? 9.727 33.406 6.34 1 54.03 175 ALA B O 1
ATOM 3883 N N . LYS B 1 176 ? 7.652 33.25 6.188 1 53.5 176 LYS B N 1
ATOM 3884 C CA . LYS B 1 176 ? 7.418 34.5 6.93 1 53.5 176 LYS B CA 1
ATOM 3885 C C . LYS B 1 176 ? 7.316 34.219 8.43 1 53.5 176 LYS B C 1
ATOM 3887 O O . LYS B 1 176 ? 6.312 34.562 9.062 1 53.5 176 LYS B O 1
ATOM 3892 N N . ARG B 1 177 ? 8 33.094 8.836 1 52.03 177 ARG B N 1
ATOM 3893 C CA . ARG B 1 177 ? 7.668 32.844 10.227 1 52.03 177 ARG B CA 1
ATOM 3894 C C . ARG B 1 177 ? 8.359 33.844 11.148 1 52.03 177 ARG B C 1
ATOM 3896 O O . ARG B 1 177 ? 9.555 34.125 11 1 52.03 177 ARG B O 1
ATOM 3903 N N . ASP B 1 178 ? 7.578 34.656 11.617 1 48.16 178 ASP B N 1
ATOM 3904 C CA . ASP B 1 178 ? 8.062 35.531 12.695 1 48.16 178 ASP B CA 1
ATOM 3905 C C . ASP B 1 178 ? 8.766 34.688 13.773 1 48.16 178 ASP B C 1
ATOM 3907 O O . ASP B 1 178 ? 8.438 33.531 13.992 1 48.16 178 ASP B O 1
ATOM 3911 N N . GLU B 1 179 ? 9.945 35.125 14.211 1 47.66 179 GLU B N 1
ATOM 3912 C CA . GLU B 1 179 ? 10.75 34.594 15.305 1 47.66 179 GLU B CA 1
ATOM 3913 C C . GLU B 1 179 ? 9.867 34.031 16.422 1 47.66 179 GLU B C 1
ATOM 3915 O O . GLU B 1 179 ? 10.273 33.094 17.141 1 47.66 179 GLU B O 1
ATOM 3920 N N . ALA B 1 180 ? 8.898 34.719 16.766 1 46.59 180 ALA B N 1
ATOM 3921 C CA . ALA B 1 180 ? 8.094 34.406 17.953 1 46.59 180 ALA B CA 1
ATOM 3922 C C . ALA B 1 180 ? 7.43 33.031 17.828 1 46.59 180 ALA B C 1
ATOM 3924 O O . ALA B 1 180 ? 6.934 32.5 18.812 1 46.59 180 ALA B O 1
ATOM 3925 N N . GLU B 1 181 ? 7.211 32.469 16.562 1 55.28 181 GLU B N 1
ATOM 3926 C CA . GLU B 1 181 ? 6.41 31.25 16.453 1 55.28 181 GLU B CA 1
ATOM 3927 C C . GLU B 1 181 ? 7.293 30.016 16.484 1 55.28 181 GLU B C 1
ATOM 3929 O O . GLU B 1 181 ? 7.102 29.094 15.68 1 55.28 181 GLU B O 1
ATOM 3934 N N . PHE B 1 182 ? 8.305 30.188 17.344 1 54.94 182 PHE B N 1
ATOM 3935 C CA . PHE B 1 182 ? 9.391 29.219 17.5 1 54.94 182 PHE B CA 1
ATOM 3936 C C . PHE B 1 182 ? 8.844 27.828 17.781 1 54.94 182 PHE B C 1
ATOM 3938 O O . PHE B 1 182 ? 9.523 26.828 17.531 1 54.94 182 PHE B O 1
ATOM 3945 N N . ASN B 1 183 ? 7.574 27.828 17.984 1 75.25 183 ASN B N 1
ATOM 3946 C CA . ASN B 1 183 ? 7.168 26.516 18.469 1 75.25 183 ASN B CA 1
ATOM 3947 C C . ASN B 1 183 ? 6.23 25.812 17.484 1 75.25 183 ASN B C 1
ATOM 3949 O O . ASN B 1 183 ? 5.508 24.891 17.875 1 75.25 183 ASN B O 1
ATOM 3953 N N . TRP B 1 184 ? 6.262 26.328 16.219 1 87.19 184 TRP B N 1
ATOM 3954 C CA . TRP B 1 184 ? 5.363 25.672 15.281 1 87.19 184 TRP B CA 1
ATOM 3955 C C . TRP B 1 184 ? 6.148 24.922 14.203 1 87.19 184 TRP B C 1
ATOM 3957 O O . TRP B 1 184 ? 7.16 25.422 13.711 1 87.19 184 TRP B O 1
ATOM 3967 N N . LYS B 1 185 ? 5.73 23.766 13.938 1 89.62 185 LYS B N 1
ATOM 3968 C CA . LYS B 1 185 ? 6.191 23 12.781 1 89.62 185 LYS B CA 1
ATOM 3969 C C . LYS B 1 185 ? 5.062 22.781 11.781 1 89.62 185 LYS B C 1
ATOM 3971 O O . LYS B 1 185 ? 3.918 22.531 12.172 1 89.62 185 LYS B O 1
ATOM 3976 N N . PRO B 1 186 ? 5.438 22.938 10.477 1 93.12 186 PRO B N 1
ATOM 3977 C CA . PRO B 1 186 ? 4.398 22.578 9.508 1 93.12 186 PRO B CA 1
ATOM 3978 C C . PRO B 1 186 ? 3.85 21.172 9.727 1 93.12 186 PRO B C 1
ATOM 3980 O O . PRO B 1 186 ? 4.594 20.266 10.133 1 93.12 186 PRO B O 1
ATOM 3983 N N . GLN B 1 187 ? 2.531 21.078 9.492 1 95.38 187 GLN B N 1
ATOM 3984 C CA . GLN B 1 187 ? 1.853 19.828 9.805 1 95.38 187 GLN B CA 1
ATOM 3985 C C . GLN B 1 187 ? 1.32 19.156 8.539 1 95.38 187 GLN B C 1
ATOM 3987 O O . GLN B 1 187 ? 0.613 19.797 7.746 1 95.38 187 GLN B O 1
ATOM 3992 N N . LEU B 1 188 ? 1.763 17.984 8.32 1 96.38 188 LEU B N 1
ATOM 3993 C CA . LEU B 1 188 ? 1.206 17.125 7.281 1 96.38 188 LEU B CA 1
ATOM 3994 C C . LEU B 1 188 ? 0.494 15.93 7.895 1 96.38 188 LEU B C 1
ATOM 3996 O O . LEU B 1 188 ? 1.136 15.055 8.477 1 96.38 188 LEU B O 1
ATOM 4000 N N . LEU B 1 189 ? -0.812 15.906 7.789 1 97.44 189 LEU B N 1
ATOM 4001 C CA . LEU B 1 189 ? -1.61 14.867 8.43 1 97.44 189 LEU B CA 1
ATOM 4002 C C . LEU B 1 189 ? -2.207 13.922 7.387 1 97.44 189 LEU B C 1
ATOM 4004 O O . LEU B 1 189 ? -2.975 14.352 6.523 1 97.44 189 LEU B O 1
ATOM 4008 N N . PHE B 1 190 ? -1.808 12.641 7.469 1 95.38 190 PHE B N 1
ATOM 4009 C CA . PHE B 1 190 ? -2.348 11.609 6.59 1 95.38 190 PHE B CA 1
ATOM 4010 C C . PHE B 1 190 ? -3.619 11.008 7.18 1 95.38 190 PHE B C 1
ATOM 4012 O O . PHE B 1 190 ? -3.695 10.758 8.383 1 95.38 190 PHE B O 1
ATOM 4019 N N . ILE B 1 191 ? -4.602 10.859 6.309 1 93.5 191 ILE B N 1
ATOM 4020 C CA . ILE B 1 191 ? -5.781 10.102 6.715 1 93.5 191 ILE B CA 1
ATOM 4021 C C . ILE B 1 191 ? -5.727 8.703 6.102 1 93.5 191 ILE B C 1
ATOM 4023 O O . ILE B 1 191 ? -5.969 8.531 4.902 1 93.5 191 ILE B O 1
ATOM 4027 N N . GLY B 1 192 ? -5.375 7.793 6.883 1 88 192 GLY B N 1
ATOM 4028 C CA . GLY B 1 192 ? -5.355 6.398 6.477 1 88 192 GLY B CA 1
ATOM 4029 C C . GLY B 1 192 ? -6.629 5.652 6.832 1 88 192 GLY B C 1
ATOM 4030 O O . GLY B 1 192 ? -7.73 6.148 6.598 1 88 192 GLY B O 1
ATOM 4031 N N . SER B 1 193 ? -6.496 4.457 7.195 1 73.56 193 SER B N 1
ATOM 4032 C CA . SER B 1 193 ? -7.59 3.576 7.59 1 73.56 193 SER B CA 1
ATOM 4033 C C . SER B 1 193 ? -7.082 2.402 8.422 1 73.56 193 SER B C 1
ATOM 4035 O O . SER B 1 193 ? -5.922 2.006 8.297 1 73.56 193 SER B O 1
ATOM 4037 N N . LEU B 1 194 ? -7.988 2.025 9.25 1 65.94 194 LEU B N 1
ATOM 4038 C CA . LEU B 1 194 ? -7.672 0.773 9.93 1 65.94 194 LEU B CA 1
ATOM 4039 C C . LEU B 1 194 ? -7.445 -0.351 8.93 1 65.94 194 LEU B C 1
ATOM 4041 O O . LEU B 1 194 ? -6.73 -1.312 9.211 1 65.94 194 LEU B O 1
ATOM 4045 N N . ALA B 1 195 ? -7.941 -0.149 7.754 1 64.12 195 ALA B N 1
ATOM 4046 C CA . ALA B 1 195 ? -7.805 -1.143 6.691 1 64.12 195 ALA B CA 1
ATOM 4047 C C . ALA B 1 195 ? -6.348 -1.285 6.258 1 64.12 195 ALA B C 1
ATOM 4049 O O . ALA B 1 195 ? -5.992 -2.24 5.562 1 64.12 195 ALA B O 1
ATOM 4050 N N . SER B 1 196 ? -5.523 -0.401 6.613 1 70.88 196 SER B N 1
ATOM 4051 C CA . SER B 1 196 ? -4.098 -0.508 6.312 1 70.88 196 SER B CA 1
ATOM 4052 C C . SER B 1 196 ? -3.379 -1.375 7.34 1 70.88 196 SER B C 1
ATOM 4054 O O . SER B 1 196 ? -2.203 -1.704 7.168 1 70.88 196 SER B O 1
ATOM 4056 N N . TYR B 1 197 ? -4.086 -1.68 8.367 1 63.69 197 TYR B N 1
ATOM 4057 C CA . TYR B 1 197 ? -3.465 -2.406 9.469 1 63.69 197 TYR B CA 1
ATOM 4058 C C . TYR B 1 197 ? -4.129 -3.762 9.672 1 63.69 197 TYR B C 1
ATOM 4060 O O . TYR B 1 197 ? -3.559 -4.652 10.297 1 63.69 197 TYR B O 1
ATOM 4068 N N . VAL B 1 198 ? -5.434 -3.859 9.242 1 60.72 198 VAL B N 1
ATOM 4069 C CA . VAL B 1 198 ? -6.191 -5.098 9.398 1 60.72 198 VAL B CA 1
ATOM 4070 C C . VAL B 1 198 ? -6.641 -5.605 8.031 1 60.72 198 VAL B C 1
ATOM 4072 O O . VAL B 1 198 ? -6.934 -4.816 7.133 1 60.72 198 VAL B O 1
ATOM 4075 N N . GLU B 1 199 ? -6.613 -6.875 7.906 1 57.53 199 GLU B N 1
ATOM 4076 C CA . GLU B 1 199 ? -7.043 -7.457 6.637 1 57.53 199 GLU B CA 1
ATOM 4077 C C . GLU B 1 199 ? -8.531 -7.234 6.406 1 57.53 199 GLU B C 1
ATOM 4079 O O . GLU B 1 199 ? -9.352 -7.465 7.301 1 57.53 199 GLU B O 1
ATOM 4084 N N . GLN B 1 200 ? -8.859 -6.453 5.328 1 54.97 200 GLN B N 1
ATOM 4085 C CA . GLN B 1 200 ? -10.242 -6.266 4.887 1 54.97 200 GLN B CA 1
ATOM 4086 C C . GLN B 1 200 ? -10.539 -7.102 3.646 1 54.97 200 GLN B C 1
ATOM 4088 O O . GLN B 1 200 ? -10.102 -6.762 2.543 1 54.97 200 GLN B O 1
ATOM 4093 N N . PRO B 1 201 ? -11.258 -8.07 3.955 1 52.75 201 PRO B N 1
ATOM 4094 C CA . PRO B 1 201 ? -11.539 -8.961 2.826 1 52.75 201 PRO B CA 1
ATOM 4095 C C . PRO B 1 201 ? -12.305 -8.266 1.701 1 52.75 201 PRO B C 1
ATOM 4097 O O . PRO B 1 201 ? -13.164 -7.422 1.964 1 52.75 201 PRO B O 1
ATOM 4100 N N . LEU B 1 202 ? -11.961 -8.477 0.455 1 52.47 202 LEU B N 1
ATOM 4101 C CA . LEU B 1 202 ? -12.609 -8.211 -0.824 1 52.47 202 LEU B CA 1
ATOM 4102 C C . LEU B 1 202 ? -12.555 -6.727 -1.167 1 52.47 202 LEU B C 1
ATOM 4104 O O . LEU B 1 202 ? -13.109 -6.297 -2.182 1 52.47 202 LEU B O 1
ATOM 4108 N N . SER B 1 203 ? -12.117 -5.961 -0.368 1 62.78 203 SER B N 1
ATOM 4109 C CA . SER B 1 203 ? -11.859 -4.582 -0.767 1 62.78 203 SER B CA 1
ATOM 4110 C C . SER B 1 203 ? -10.414 -4.398 -1.219 1 62.78 203 SER B C 1
ATOM 4112 O O . SER B 1 203 ? -9.695 -3.549 -0.69 1 62.78 203 SER B O 1
ATOM 4114 N N . ALA B 1 204 ? -10.188 -5.152 -2.338 1 67 204 ALA B N 1
ATOM 4115 C CA . ALA B 1 204 ? -8.789 -5.293 -2.738 1 67 204 ALA B CA 1
ATOM 4116 C C . ALA B 1 204 ? -8.188 -3.943 -3.117 1 67 204 ALA B C 1
ATOM 4118 O O . ALA B 1 204 ? -7.07 -3.615 -2.703 1 67 204 ALA B O 1
ATOM 4119 N N . ASP B 1 205 ? -8.961 -3.223 -3.883 1 73.31 205 ASP B N 1
ATOM 4120 C CA . ASP B 1 205 ? -8.453 -1.928 -4.324 1 73.31 205 ASP B CA 1
ATOM 4121 C C . ASP B 1 205 ? -8.305 -0.965 -3.146 1 73.31 205 ASP B C 1
ATOM 4123 O O . ASP B 1 205 ? -7.312 -0.244 -3.045 1 73.31 205 ASP B O 1
ATOM 4127 N N . TYR B 1 206 ? -9.266 -1.031 -2.262 1 75.12 206 TYR B N 1
ATOM 4128 C CA . TYR B 1 206 ? -9.234 -0.141 -1.107 1 75.12 206 TYR B CA 1
ATOM 4129 C C . TYR B 1 206 ? -8.109 -0.531 -0.154 1 75.12 206 TYR B C 1
ATOM 4131 O O . TYR B 1 206 ? -7.332 0.323 0.282 1 75.12 206 TYR B O 1
ATOM 4139 N N . CYS B 1 207 ? -8.055 -1.778 0.071 1 71.75 207 CYS B N 1
ATOM 4140 C CA . CYS B 1 207 ? -6.977 -2.256 0.933 1 71.75 207 CYS B CA 1
ATOM 4141 C C . CYS B 1 207 ? -5.613 -1.888 0.36 1 71.75 207 CYS B C 1
ATOM 4143 O O . CYS B 1 207 ? -4.746 -1.396 1.082 1 71.75 207 CYS B O 1
ATOM 4145 N N . ALA B 1 208 ? -5.523 -2.061 -0.86 1 76.31 208 ALA B N 1
ATOM 4146 C CA . ALA B 1 208 ? -4.27 -1.728 -1.532 1 76.31 208 ALA B CA 1
ATOM 4147 C C . ALA B 1 208 ? -3.961 -0.238 -1.414 1 76.31 208 ALA B C 1
ATOM 4149 O O . ALA B 1 208 ? -2.836 0.146 -1.085 1 76.31 208 ALA B O 1
ATOM 4150 N N . SER B 1 209 ? -4.918 0.501 -1.637 1 80.38 209 SER B N 1
ATOM 4151 C CA . SER B 1 209 ? -4.723 1.947 -1.599 1 80.38 209 SER B CA 1
ATOM 4152 C C . SER B 1 209 ? -4.34 2.416 -0.199 1 80.38 209 SER B C 1
ATOM 4154 O O . SER B 1 209 ? -3.424 3.229 -0.04 1 80.38 209 SER B O 1
ATOM 4156 N N . LYS B 1 210 ? -5.047 1.891 0.72 1 78.19 210 LYS B N 1
ATOM 4157 C CA . LYS B 1 210 ? -4.809 2.363 2.08 1 78.19 210 LYS B CA 1
ATOM 4158 C C . LYS B 1 210 ? -3.477 1.847 2.615 1 78.19 210 LYS B C 1
ATOM 4160 O O . LYS B 1 210 ? -2.797 2.539 3.375 1 78.19 210 LYS B O 1
ATOM 4165 N N . HIS B 1 211 ? -3.178 0.701 2.264 1 79.19 211 HIS B N 1
ATOM 4166 C CA . HIS B 1 211 ? -1.816 0.255 2.543 1 79.19 211 HIS B CA 1
ATOM 4167 C C . HIS B 1 211 ? -0.791 1.158 1.866 1 79.19 211 HIS B C 1
ATOM 4169 O O . HIS B 1 211 ? 0.254 1.462 2.445 1 79.19 211 HIS B O 1
ATOM 4175 N N . GLY B 1 212 ? -1.107 1.475 0.696 1 85.25 212 GLY B N 1
ATOM 4176 C CA . GLY B 1 212 ? -0.241 2.395 -0.024 1 85.25 212 GLY B CA 1
ATOM 4177 C C . GLY B 1 212 ? -0.06 3.723 0.685 1 85.25 212 GLY B C 1
ATOM 4178 O O . GLY B 1 212 ? 1.057 4.238 0.771 1 85.25 212 GLY B O 1
ATOM 4179 N N . VAL B 1 213 ? -1.116 4.242 1.22 1 89 213 VAL B N 1
ATOM 4180 C CA . VAL B 1 213 ? -1.069 5.5 1.955 1 89 213 VAL B CA 1
ATOM 4181 C C . VAL B 1 213 ? -0.174 5.352 3.184 1 89 213 VAL B C 1
ATOM 4183 O O . VAL B 1 213 ? 0.633 6.234 3.482 1 89 213 VAL B O 1
ATOM 4186 N N . ARG B 1 214 ? -0.366 4.281 3.863 1 84.94 214 ARG B N 1
ATOM 4187 C CA . ARG B 1 214 ? 0.488 4.012 5.016 1 84.94 214 ARG B CA 1
ATOM 4188 C C . ARG B 1 214 ? 1.957 3.959 4.609 1 84.94 214 ARG B C 1
ATOM 4190 O O . ARG B 1 214 ? 2.816 4.52 5.293 1 84.94 214 ARG B O 1
ATOM 4197 N N . GLY B 1 215 ? 2.225 3.254 3.543 1 83.44 215 GLY B N 1
ATOM 4198 C CA . GLY B 1 215 ? 3.59 3.193 3.043 1 83.44 215 GLY B CA 1
ATOM 4199 C C . GLY B 1 215 ? 4.152 4.555 2.682 1 83.44 215 GLY B C 1
ATOM 4200 O O . GLY B 1 215 ? 5.32 4.84 2.955 1 83.44 215 GLY B O 1
ATOM 4201 N N . LEU B 1 216 ? 3.348 5.34 2.064 1 86.19 216 LEU B N 1
ATOM 4202 C CA . LEU B 1 216 ? 3.746 6.699 1.723 1 86.19 216 LEU B CA 1
ATOM 4203 C C . LEU B 1 216 ? 4.082 7.5 2.977 1 86.19 216 LEU B C 1
ATOM 4205 O O . LEU B 1 216 ? 5.129 8.148 3.041 1 86.19 216 LEU B O 1
ATOM 4209 N N . TRP B 1 217 ? 3.203 7.449 3.932 1 88.5 217 TRP B N 1
ATOM 4210 C CA . TRP B 1 217 ? 3.418 8.156 5.191 1 88.5 217 TRP B CA 1
ATOM 4211 C C . TRP B 1 217 ? 4.719 7.711 5.852 1 88.5 217 TRP B C 1
ATOM 4213 O O . TRP B 1 217 ? 5.5 8.539 6.32 1 88.5 217 TRP B O 1
ATOM 4223 N N . LYS B 1 218 ? 4.918 6.43 5.91 1 78.75 218 LYS B N 1
ATOM 4224 C CA . LYS B 1 218 ? 6.117 5.895 6.543 1 78.75 218 LYS B CA 1
ATOM 4225 C C . LYS B 1 218 ? 7.379 6.422 5.863 1 78.75 218 LYS B C 1
ATOM 4227 O O . LYS B 1 218 ? 8.391 6.66 6.523 1 78.75 218 LYS B O 1
ATOM 4232 N N . SER B 1 219 ? 7.312 6.535 4.605 1 77.69 219 SER B N 1
ATOM 4233 C CA . SER B 1 219 ? 8.461 7.043 3.857 1 77.69 219 SER B CA 1
ATOM 4234 C C . SER B 1 219 ? 8.727 8.508 4.18 1 77.69 219 SER B C 1
ATOM 4236 O O . SER B 1 219 ? 9.875 8.938 4.238 1 77.69 219 SER B O 1
ATOM 4238 N N . VAL B 1 220 ? 7.707 9.227 4.414 1 82.25 220 VAL B N 1
ATOM 4239 C CA . VAL B 1 220 ? 7.828 10.664 4.648 1 82.25 220 VAL B CA 1
ATOM 4240 C C . VAL B 1 220 ? 8.25 10.922 6.094 1 82.25 220 VAL B C 1
ATOM 4242 O O . VAL B 1 220 ? 9.094 11.781 6.355 1 82.25 220 VAL B O 1
ATOM 4245 N N . ARG B 1 221 ? 7.621 10.172 7 1 80.38 221 ARG B N 1
ATOM 4246 C CA . ARG B 1 221 ? 7.848 10.438 8.414 1 80.38 221 ARG B CA 1
ATOM 4247 C C . ARG B 1 221 ? 9.32 10.281 8.773 1 80.38 221 ARG B C 1
ATOM 4249 O O . ARG B 1 221 ? 9.82 10.953 9.68 1 80.38 221 ARG B O 1
ATOM 4256 N N . SER B 1 222 ? 9.977 9.398 7.996 1 66.88 222 SER B N 1
ATOM 4257 C CA . SER B 1 222 ? 11.375 9.102 8.281 1 66.88 222 SER B CA 1
ATOM 4258 C C . SER B 1 222 ? 12.289 10.234 7.828 1 66.88 222 SER B C 1
ATOM 4260 O O . SER B 1 222 ? 13.453 10.297 8.227 1 66.88 222 SER B O 1
ATOM 4262 N N . HIS B 1 223 ? 11.789 11.266 7.059 1 70.56 223 HIS B N 1
ATOM 4263 C CA . HIS B 1 223 ? 12.625 12.328 6.516 1 70.56 223 HIS B CA 1
ATOM 4264 C C . HIS B 1 223 ? 11.984 13.703 6.742 1 70.56 223 HIS B C 1
ATOM 4266 O O . HIS B 1 223 ? 12.281 14.656 6.02 1 70.56 223 HIS B O 1
ATOM 4272 N N . SER B 1 224 ? 11.188 13.711 7.668 1 72.44 224 SER B N 1
ATOM 4273 C CA . SER B 1 224 ? 10.438 14.938 7.914 1 72.44 224 SER B CA 1
ATOM 4274 C C . SER B 1 224 ? 11.383 16.125 8.141 1 72.44 224 SER B C 1
ATOM 4276 O O . SER B 1 224 ? 11.109 17.234 7.691 1 72.44 224 SER B O 1
ATOM 4278 N N . ALA B 1 225 ? 12.531 15.867 8.703 1 71.31 225 ALA B N 1
ATOM 4279 C CA . ALA B 1 225 ? 13.492 16.922 8.984 1 71.31 225 ALA B CA 1
ATOM 4280 C C . ALA B 1 225 ? 14.016 17.547 7.699 1 71.31 225 ALA B C 1
ATOM 4282 O O . ALA B 1 225 ? 14.359 18.734 7.676 1 71.31 225 ALA B O 1
ATOM 4283 N N . LEU B 1 226 ? 13.984 16.734 6.652 1 74.75 226 LEU B N 1
ATOM 4284 C CA . LEU B 1 226 ? 14.516 17.219 5.383 1 74.75 226 LEU B CA 1
ATOM 4285 C C . LEU B 1 226 ? 13.484 18.047 4.633 1 74.75 226 LEU B C 1
ATOM 4287 O O . LEU B 1 226 ? 13.828 18.797 3.719 1 74.75 226 LEU B O 1
ATOM 4291 N N . PHE B 1 227 ? 12.281 17.875 5.07 1 78.62 227 PHE B N 1
ATOM 4292 C CA . PHE B 1 227 ? 11.195 18.516 4.34 1 78.62 227 PHE B CA 1
ATOM 4293 C C . PHE B 1 227 ? 10.562 19.625 5.172 1 78.62 227 PHE B C 1
ATOM 4295 O O . PHE B 1 227 ? 9.398 19.531 5.559 1 78.62 227 PHE B O 1
ATOM 4302 N N . GLY B 1 228 ? 11.352 20.75 5.398 1 76.5 228 GLY B N 1
ATOM 4303 C CA . GLY B 1 228 ? 10.844 21.906 6.129 1 76.5 228 GLY B CA 1
ATOM 4304 C C . GLY B 1 228 ? 10.555 21.609 7.59 1 76.5 228 GLY B C 1
ATOM 4305 O O . GLY B 1 228 ? 9.688 22.234 8.195 1 76.5 228 GLY B O 1
ATOM 4306 N N . ASP B 1 229 ? 11.141 20.469 8.094 1 83.56 229 ASP B N 1
ATOM 4307 C CA . ASP B 1 229 ? 10.945 20.047 9.477 1 83.56 229 ASP B CA 1
ATOM 4308 C C . ASP B 1 229 ? 9.461 19.797 9.766 1 83.56 229 ASP B C 1
ATOM 4310 O O . ASP B 1 229 ? 8.953 20.234 10.812 1 83.56 229 ASP B O 1
ATOM 4314 N N . CYS B 1 230 ? 8.859 19.25 8.836 1 88.25 230 CYS B N 1
ATOM 4315 C CA . CYS B 1 230 ? 7.426 19 8.914 1 88.25 230 CYS B CA 1
ATOM 4316 C C . CYS B 1 230 ? 7.121 17.891 9.898 1 88.25 230 CYS B C 1
ATOM 4318 O O . CYS B 1 230 ? 7.844 16.891 9.961 1 88.25 230 CYS B O 1
ATOM 4320 N N . GLN B 1 231 ? 6.133 18.141 10.75 1 89.5 231 GLN B N 1
ATOM 4321 C CA . GLN B 1 231 ? 5.559 17.094 11.586 1 89.5 231 GLN B CA 1
ATOM 4322 C C . GLN B 1 231 ? 4.484 16.312 10.828 1 89.5 231 GLN B C 1
ATOM 4324 O O . GLN B 1 231 ? 3.57 16.906 10.258 1 89.5 231 GLN B O 1
ATOM 4329 N N . THR B 1 232 ? 4.691 14.953 10.773 1 91.69 232 THR B N 1
ATOM 4330 C CA . THR B 1 232 ? 3.713 14.156 10.039 1 91.69 232 THR B CA 1
ATOM 4331 C C . THR B 1 232 ? 3.188 13.016 10.906 1 91.69 232 THR B C 1
ATOM 4333 O O . THR B 1 232 ? 3.957 12.359 11.609 1 91.69 232 THR B O 1
ATOM 4336 N N . ASN B 1 233 ? 1.906 12.875 10.953 1 91.31 233 ASN B N 1
ATOM 4337 C CA . ASN B 1 233 ? 1.206 11.789 11.633 1 91.31 233 ASN B CA 1
ATOM 4338 C C . ASN B 1 233 ? 0.115 11.188 10.758 1 91.31 233 ASN B C 1
ATOM 4340 O O . ASN B 1 233 ? -0.223 11.742 9.711 1 91.31 233 ASN B O 1
ATOM 4344 N N . LEU B 1 234 ? -0.277 9.992 11.109 1 92.12 234 LEU B N 1
ATOM 4345 C CA . LEU B 1 234 ? -1.316 9.289 10.375 1 92.12 234 LEU B CA 1
ATOM 4346 C C . LEU B 1 234 ? -2.498 8.953 11.281 1 92.12 234 LEU B C 1
ATOM 4348 O O . LEU B 1 234 ? -2.309 8.477 12.398 1 92.12 234 LEU B O 1
ATOM 4352 N N . LEU B 1 235 ? -3.719 9.383 10.844 1 92.12 235 LEU B N 1
ATOM 4353 C CA . LEU B 1 235 ? -4.93 8.898 11.5 1 92.12 235 LEU B CA 1
ATOM 4354 C C . LEU B 1 235 ? -5.461 7.648 10.805 1 92.12 235 LEU B C 1
ATOM 4356 O O . LEU B 1 235 ? -5.523 7.598 9.57 1 92.12 235 LEU B O 1
ATOM 4360 N N . ALA B 1 236 ? -5.758 6.676 11.602 1 84.94 236 ALA B N 1
ATOM 4361 C CA . ALA B 1 236 ? -6.348 5.441 11.086 1 84.94 236 ALA B CA 1
ATOM 4362 C C . ALA B 1 236 ? -7.762 5.242 11.633 1 84.94 236 ALA B C 1
ATOM 4364 O O . ALA B 1 236 ? -7.957 4.527 12.617 1 84.94 236 ALA B O 1
ATOM 4365 N N . PRO B 1 237 ? -8.719 5.859 10.93 1 84 237 PRO B N 1
ATOM 4366 C CA . PRO B 1 237 ? -10.102 5.684 11.375 1 84 237 PRO B CA 1
ATOM 4367 C C . PRO B 1 237 ? -10.617 4.262 11.172 1 84 237 PRO B C 1
ATOM 4369 O O . PRO B 1 237 ? -10.203 3.584 10.219 1 84 237 PRO B O 1
ATOM 4372 N N . THR B 1 238 ? -11.414 3.893 12.07 1 71.44 238 THR B N 1
ATOM 4373 C CA . THR B 1 238 ? -12.188 2.672 11.852 1 71.44 238 THR B CA 1
ATOM 4374 C C . THR B 1 238 ? -13.375 2.939 10.938 1 71.44 238 THR B C 1
ATOM 4376 O O . THR B 1 238 ? -13.422 3.961 10.25 1 71.44 238 THR B O 1
ATOM 4379 N N . PHE B 1 239 ? -14.234 2.002 10.812 1 64.44 239 PHE B N 1
ATOM 4380 C CA . PHE B 1 239 ? -15.453 2.25 10.055 1 64.44 239 PHE B CA 1
ATOM 4381 C C . PHE B 1 239 ? -16.234 3.418 10.648 1 64.44 239 PHE B C 1
ATOM 4383 O O . PHE B 1 239 ? -16.484 3.445 11.852 1 64.44 239 PHE B O 1
ATOM 4390 N N . ILE B 1 240 ? -16.203 4.41 9.875 1 62.22 240 ILE B N 1
ATOM 4391 C CA . ILE B 1 240 ? -16.859 5.633 10.336 1 62.22 240 ILE B CA 1
ATOM 4392 C C . ILE B 1 240 ? -18.297 5.68 9.82 1 62.22 240 ILE B C 1
ATOM 4394 O O . ILE B 1 240 ? -18.531 5.449 8.633 1 62.22 240 ILE B O 1
ATOM 4398 N N . ASP B 1 241 ? -19.281 5.645 10.719 1 55.38 241 ASP B N 1
ATOM 4399 C CA . ASP B 1 241 ? -20.688 5.816 10.383 1 55.38 241 ASP B CA 1
ATOM 4400 C C . ASP B 1 241 ? -20.938 7.184 9.75 1 55.38 241 ASP B C 1
ATOM 4402 O O . ASP B 1 241 ? -20.797 8.211 10.414 1 55.38 241 ASP B O 1
ATOM 4406 N N . ASN B 1 242 ? -20.844 7.23 8.5 1 47.66 242 ASN B N 1
ATOM 4407 C CA . ASN B 1 242 ? -21.219 8.484 7.855 1 47.66 242 ASN B CA 1
ATOM 4408 C C . ASN B 1 242 ? -22.734 8.672 7.828 1 47.66 242 ASN B C 1
ATOM 4410 O O . ASN B 1 242 ? -23.25 9.484 7.059 1 47.66 242 ASN B O 1
ATOM 4414 N N . ARG B 1 243 ? -23.672 7.719 8.43 1 38.34 243 ARG B N 1
ATOM 4415 C CA . ARG B 1 243 ? -25.109 7.832 8.344 1 38.34 243 ARG B CA 1
ATOM 4416 C C . ARG B 1 243 ? -25.578 9.273 8.547 1 38.34 243 ARG B C 1
ATOM 4418 O O . ARG B 1 243 ? -26.766 9.531 8.727 1 38.34 243 ARG B O 1
ATOM 4425 N N . GLN B 1 244 ? -25.016 10.203 9.023 1 36.28 244 GLN B N 1
ATOM 4426 C CA . GLN B 1 244 ? -26.016 11.25 8.867 1 36.28 244 GLN B CA 1
ATOM 4427 C C . GLN B 1 244 ? -26.594 11.25 7.453 1 36.28 244 GLN B C 1
ATOM 4429 O O . GLN B 1 244 ? -27.641 11.844 7.211 1 36.28 244 GLN B O 1
ATOM 4434 N N . GLY B 1 245 ? -26.125 11.398 6.211 1 33.31 245 GLY B N 1
ATOM 4435 C CA . GLY B 1 245 ? -27.062 11.336 5.105 1 33.31 245 GLY B CA 1
ATOM 4436 C C . GLY B 1 245 ? -27.625 9.938 4.887 1 33.31 245 GLY B C 1
ATOM 4437 O O . GLY B 1 245 ? -28.656 9.586 5.457 1 33.31 245 GLY B O 1
ATOM 4438 N N . SER B 1 246 ? -27.375 9.156 3.562 1 32.34 246 SER B N 1
ATOM 4439 C CA . SER B 1 246 ? -28.297 8.156 3.045 1 32.34 246 SER B CA 1
ATOM 4440 C C . SER B 1 246 ? -28.406 6.957 3.982 1 32.34 246 SER B C 1
ATOM 4442 O O . SER B 1 246 ? -27.453 6.629 4.688 1 32.34 246 SER B O 1
ATOM 4444 N N . THR B 1 247 ? -29.656 6.613 4.488 1 30.39 247 THR B N 1
ATOM 4445 C CA . THR B 1 247 ? -30.391 5.492 5.078 1 30.39 247 THR B CA 1
ATOM 4446 C C . THR B 1 247 ? -29.688 4.172 4.77 1 30.39 247 THR B C 1
ATOM 4448 O O . THR B 1 247 ? -29.938 3.158 5.426 1 30.39 247 THR B O 1
ATOM 4451 N N . LYS B 1 248 ? -29.547 3.883 3.43 1 31.83 248 LYS B N 1
ATOM 4452 C CA . LYS B 1 248 ? -29.406 2.461 3.143 1 31.83 248 LYS B CA 1
ATOM 4453 C C . LYS B 1 248 ? -28.094 1.925 3.711 1 31.83 248 LYS B C 1
ATOM 4455 O O . LYS B 1 248 ? -27.016 2.422 3.377 1 31.83 248 LYS B O 1
ATOM 4460 N N . SER B 1 249 ? -28.031 1.573 4.941 1 32.84 249 SER B N 1
ATOM 4461 C CA . SER B 1 249 ? -27.141 0.578 5.523 1 32.84 249 SER B CA 1
ATOM 4462 C C . SER B 1 249 ? -26.609 -0.382 4.461 1 32.84 249 SER B C 1
ATOM 4464 O O . SER B 1 249 ? -27.25 -1.386 4.152 1 32.84 249 SER B O 1
ATOM 4466 N N . ARG B 1 250 ? -26.484 -0.035 3.299 1 32.97 250 ARG B N 1
ATOM 4467 C CA . ARG B 1 250 ? -26.109 -1.191 2.492 1 32.97 250 ARG B CA 1
ATOM 4468 C C . ARG B 1 250 ? -25.094 -2.066 3.227 1 32.97 250 ARG B C 1
ATOM 4470 O O . ARG B 1 250 ? -24.406 -1.596 4.125 1 32.97 250 ARG B O 1
ATOM 4477 N N . GLY B 1 251 ? -25.047 -3.408 2.855 1 32.44 251 GLY B N 1
ATOM 4478 C CA . GLY B 1 251 ? -24.453 -4.695 3.152 1 32.44 251 GLY B CA 1
ATOM 4479 C C . GLY B 1 251 ? -22.953 -4.613 3.395 1 32.44 251 GLY B C 1
ATOM 4480 O O . GLY B 1 251 ? -22.25 -5.617 3.311 1 32.44 251 GLY B O 1
ATOM 4481 N N . ASP B 1 252 ? -22.438 -3.471 3.289 1 34.16 252 ASP B N 1
ATOM 4482 C CA . ASP B 1 252 ? -21.047 -3.898 3.262 1 34.16 252 ASP B CA 1
ATOM 4483 C C . ASP B 1 252 ? -20.641 -4.555 4.582 1 34.16 252 ASP B C 1
ATOM 4485 O O . ASP B 1 252 ? -20.047 -3.906 5.445 1 34.16 252 ASP B O 1
ATOM 4489 N N . GLY B 1 253 ? -21.438 -5.32 5.16 1 35.22 253 GLY B N 1
ATOM 4490 C CA . GLY B 1 253 ? -21.484 -6.316 6.215 1 35.22 253 GLY B CA 1
ATOM 4491 C C . GLY B 1 253 ? -20.156 -7.027 6.418 1 35.22 253 GLY B C 1
ATOM 4492 O O . GLY B 1 253 ? -19.969 -7.746 7.406 1 35.22 253 GLY B O 1
ATOM 4493 N N . ALA B 1 254 ? -19.469 -7.172 5.43 1 36.41 254 ALA B N 1
ATOM 4494 C CA . ALA B 1 254 ? -18.344 -8.102 5.562 1 36.41 254 ALA B CA 1
ATOM 4495 C C . ALA B 1 254 ? -17.281 -7.559 6.516 1 36.41 254 ALA B C 1
ATOM 4497 O O . ALA B 1 254 ? -16.703 -8.312 7.297 1 36.41 254 ALA B O 1
ATOM 4498 N N . LEU B 1 255 ? -16.906 -6.316 6.395 1 40.41 255 LEU B N 1
ATOM 4499 C CA . LEU B 1 255 ? -15.883 -5.824 7.312 1 40.41 255 LEU B CA 1
ATOM 4500 C C . LEU B 1 255 ? -16.406 -5.797 8.742 1 40.41 255 LEU B C 1
ATOM 4502 O O . LEU B 1 255 ? -15.664 -6.07 9.688 1 40.41 255 LEU B O 1
ATOM 4506 N N . ILE B 1 256 ? -17.703 -5.395 8.859 1 39.47 256 ILE B N 1
ATOM 4507 C CA . ILE B 1 256 ? -18.312 -5.312 10.18 1 39.47 256 ILE B CA 1
ATOM 4508 C C . ILE B 1 256 ? -18.297 -6.688 10.844 1 39.47 256 ILE B C 1
ATOM 4510 O O . ILE B 1 256 ? -18.359 -6.789 12.078 1 39.47 256 ILE B O 1
ATOM 4514 N N . SER B 1 257 ? -18.234 -7.551 10.047 1 37.78 257 SER B N 1
ATOM 4515 C CA . SER B 1 257 ? -18.344 -8.875 10.648 1 37.78 257 SER B CA 1
ATOM 4516 C C . SER B 1 257 ? -17.094 -9.219 11.453 1 37.78 257 SER B C 1
ATOM 4518 O O . SER B 1 257 ? -17.156 -10.023 12.383 1 37.78 257 SER B O 1
ATOM 4520 N N . LEU B 1 258 ? -15.93 -8.828 10.875 1 38.75 258 LEU B N 1
ATOM 4521 C CA . LEU B 1 258 ? -14.766 -9.172 11.68 1 38.75 258 LEU B CA 1
ATOM 4522 C C . LEU B 1 258 ? -14.859 -8.539 13.062 1 38.75 258 LEU B C 1
ATOM 4524 O O . LEU B 1 258 ? -14.148 -8.945 13.984 1 38.75 258 LEU B O 1
ATOM 4528 N N . THR B 1 259 ? -15.617 -7.426 13.195 1 42.66 259 THR B N 1
ATOM 4529 C CA . THR B 1 259 ? -15.609 -6.77 14.5 1 42.66 259 THR B CA 1
ATOM 4530 C C . THR B 1 259 ? -17.031 -6.645 15.055 1 42.66 259 THR B C 1
ATOM 4532 O O . THR B 1 259 ? -17.594 -5.547 15.094 1 42.66 259 THR B O 1
ATOM 4535 N N . ASN B 1 260 ? -17.844 -7.73 14.945 1 42.03 260 ASN B N 1
ATOM 4536 C CA . ASN B 1 260 ? -19.203 -7.684 15.469 1 42.03 260 ASN B CA 1
ATOM 4537 C C . ASN B 1 260 ? -19.328 -6.711 16.641 1 42.03 260 ASN B C 1
ATOM 4539 O O . ASN B 1 260 ? -20.359 -6.055 16.797 1 42.03 260 ASN B O 1
ATOM 4543 N N . ASP B 1 261 ? -18.297 -6.703 17.469 1 44.56 261 ASP B N 1
ATOM 4544 C CA . ASP B 1 261 ? -18.453 -5.961 18.719 1 44.56 261 ASP B CA 1
ATOM 4545 C C . ASP B 1 261 ? -17.75 -4.605 18.641 1 44.56 261 ASP B C 1
ATOM 4547 O O . ASP B 1 261 ? -17.562 -3.938 19.656 1 44.56 261 ASP B O 1
ATOM 4551 N N . VAL B 1 262 ? -17.375 -4.223 17.438 1 49.19 262 VAL B N 1
ATOM 4552 C CA . VAL B 1 262 ? -16.641 -2.961 17.484 1 49.19 262 VAL B CA 1
ATOM 4553 C C . VAL B 1 262 ? -17.547 -1.822 17.016 1 49.19 262 VAL B C 1
ATOM 4555 O O . VAL B 1 262 ? -18.172 -1.916 15.969 1 49.19 262 VAL B O 1
ATOM 4558 N N . LYS B 1 263 ? -17.906 -0.997 17.969 1 55.56 263 LYS B N 1
ATOM 4559 C CA . LYS B 1 263 ? -18.672 0.204 17.641 1 55.56 263 LYS B CA 1
ATOM 4560 C C . LYS B 1 263 ? -17.938 1.052 16.594 1 55.56 263 LYS B C 1
ATOM 4562 O O . LYS B 1 263 ? -16.719 1.175 16.641 1 55.56 263 LYS B O 1
ATOM 4567 N N . LEU B 1 264 ? -18.688 1.444 15.594 1 65.44 264 LEU B N 1
ATOM 4568 C CA . LEU B 1 264 ? -18.156 2.279 14.523 1 65.44 264 LEU B CA 1
ATOM 4569 C C . LEU B 1 264 ? -17.734 3.643 15.055 1 65.44 264 LEU B C 1
ATOM 4571 O O . LEU B 1 264 ? -18.391 4.203 15.938 1 65.44 264 LEU B O 1
ATOM 4575 N N . GLY B 1 265 ? -16.594 4.164 14.695 1 71.94 265 GLY B N 1
ATOM 4576 C CA . GLY B 1 265 ? -16.172 5.52 15.023 1 71.94 265 GLY B CA 1
ATOM 4577 C C . GLY B 1 265 ? -17.062 6.582 14.398 1 71.94 265 GLY B C 1
ATOM 4578 O O . GLY B 1 265 ? -17.922 6.277 13.57 1 71.94 265 GLY B O 1
ATOM 4579 N N . GLU B 1 266 ? -17.016 7.734 14.93 1 83.88 266 GLU B N 1
ATOM 4580 C CA . GLU B 1 266 ? -17.703 8.906 14.398 1 83.88 266 GLU B CA 1
ATOM 4581 C C . GLU B 1 266 ? -16.703 9.938 13.875 1 83.88 266 GLU B C 1
ATOM 4583 O O . GLU B 1 266 ? -15.531 9.914 14.25 1 83.88 266 GLU B O 1
ATOM 4588 N N . VAL B 1 267 ? -17.234 10.812 13.031 1 89.81 267 VAL B N 1
ATOM 4589 C CA . VAL B 1 267 ? -16.406 11.891 12.492 1 89.81 267 VAL B CA 1
ATOM 4590 C C . VAL B 1 267 ? -15.766 12.672 13.641 1 89.81 267 VAL B C 1
ATOM 4592 O O . VAL B 1 267 ? -14.602 13.055 13.562 1 89.81 267 VAL B O 1
ATOM 4595 N N . SER B 1 268 ? -16.547 12.805 14.734 1 91.06 268 SER B N 1
ATOM 4596 C CA . SER B 1 268 ? -16.062 13.57 15.875 1 91.06 268 SER B CA 1
ATOM 4597 C C . SER B 1 268 ? -14.852 12.906 16.516 1 91.06 268 SER B C 1
ATOM 4599 O O . SER B 1 268 ? -13.977 13.578 17.062 1 91.06 268 SER B O 1
ATOM 4601 N N . ASP B 1 269 ? -14.773 11.609 16.453 1 86.31 269 ASP B N 1
ATOM 4602 C CA . ASP B 1 269 ? -13.633 10.883 17 1 86.31 269 ASP B CA 1
ATOM 4603 C C . ASP B 1 269 ? -12.367 11.148 16.172 1 86.31 269 ASP B C 1
ATOM 4605 O O . ASP B 1 269 ? -11.273 11.281 16.734 1 86.31 269 ASP B O 1
ATOM 4609 N N . VAL B 1 270 ? -12.57 11.227 14.93 1 91.81 270 VAL B N 1
ATOM 4610 C CA . VAL B 1 270 ? -11.445 11.484 14.031 1 91.81 270 VAL B CA 1
ATOM 4611 C C . VAL B 1 270 ? -10.984 12.93 14.188 1 91.81 270 VAL B C 1
ATOM 4613 O O . VAL B 1 270 ? -9.781 13.203 14.227 1 91.81 270 VAL B O 1
ATOM 4616 N N . VAL B 1 271 ? -11.945 13.812 14.312 1 93.94 271 VAL B N 1
ATOM 4617 C CA . VAL B 1 271 ? -11.633 15.219 14.516 1 93.94 271 VAL B CA 1
ATOM 4618 C C . VAL B 1 271 ? -10.812 15.383 15.797 1 93.94 271 VAL B C 1
ATOM 4620 O O . VAL B 1 271 ? -9.82 16.109 15.812 1 93.94 271 VAL B O 1
ATOM 4623 N N . ALA B 1 272 ? -11.25 14.68 16.812 1 91.56 272 ALA B N 1
ATOM 4624 C CA . ALA B 1 272 ? -10.516 14.734 18.062 1 91.56 272 ALA B CA 1
ATOM 4625 C C . ALA B 1 272 ? -9.078 14.25 17.875 1 91.56 272 ALA B C 1
ATOM 4627 O O . ALA B 1 272 ? -8.141 14.828 18.438 1 91.56 272 ALA B O 1
ATOM 4628 N N . GLY B 1 273 ? -8.938 13.18 17.172 1 92.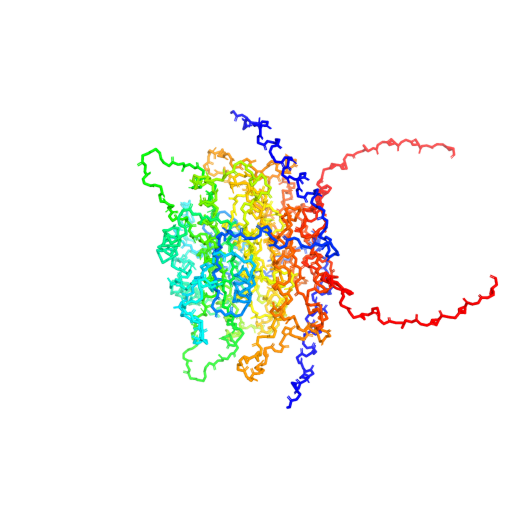75 273 GLY B N 1
ATOM 4629 C CA . GLY B 1 273 ? -7.605 12.672 16.875 1 92.75 273 GLY B CA 1
ATOM 4630 C C . GLY B 1 273 ? -6.754 13.648 16.094 1 92.75 273 GLY B C 1
ATOM 4631 O O . GLY B 1 273 ? -5.566 13.82 16.375 1 92.75 273 GLY B O 1
ATOM 4632 N N . ALA B 1 274 ? -7.344 14.289 15.125 1 95.69 274 ALA B N 1
ATOM 4633 C CA . ALA B 1 274 ? -6.637 15.281 14.32 1 95.69 274 ALA B CA 1
ATOM 4634 C C . ALA B 1 274 ? -6.133 16.438 15.18 1 95.69 274 ALA B C 1
ATOM 4636 O O . ALA B 1 274 ? -4.965 16.828 15.094 1 95.69 274 ALA B O 1
ATOM 4637 N N . LEU B 1 275 ? -6.996 16.953 16.016 1 94.75 275 LEU B N 1
ATOM 4638 C CA . LEU B 1 275 ? -6.617 18.078 16.875 1 94.75 275 LEU B CA 1
ATOM 4639 C C . LEU B 1 275 ? -5.527 17.656 17.859 1 94.75 275 LEU B C 1
ATOM 4641 O O . LEU B 1 275 ? -4.629 18.438 18.172 1 94.75 275 LEU B O 1
ATOM 4645 N N . ARG B 1 276 ? -5.648 16.422 18.344 1 91.94 276 ARG B N 1
ATOM 4646 C CA . ARG B 1 276 ? -4.613 15.914 19.234 1 91.94 276 ARG B CA 1
ATOM 4647 C C . ARG B 1 276 ? -3.246 15.938 18.562 1 91.94 276 ARG B C 1
ATOM 4649 O O . ARG B 1 276 ? -2.248 16.312 19.172 1 91.94 276 ARG B O 1
ATOM 4656 N N . CYS B 1 277 ? -3.211 15.594 17.375 1 92.75 277 CYS B N 1
ATOM 4657 C CA . CYS B 1 277 ? -1.956 15.531 16.641 1 92.75 277 CYS B CA 1
ATOM 4658 C C . CYS B 1 277 ? -1.483 16.922 16.25 1 92.75 277 CYS B C 1
ATOM 4660 O O . CYS B 1 277 ? -0.322 17.266 16.469 1 92.75 277 CYS B O 1
ATOM 4662 N N . LEU B 1 278 ? -2.334 17.734 15.75 1 94.81 278 LEU B N 1
ATOM 4663 C CA . LEU B 1 278 ? -1.971 19.016 15.141 1 94.81 278 LEU B CA 1
ATOM 4664 C C . LEU B 1 278 ? -1.57 20.016 16.203 1 94.81 278 LEU B C 1
ATOM 4666 O O . LEU B 1 278 ? -0.767 20.922 15.938 1 94.81 278 LEU B O 1
ATOM 4670 N N . CYS B 1 279 ? -2.092 19.875 17.438 1 93.12 279 CYS B N 1
ATOM 4671 C CA . CYS B 1 279 ? -1.889 20.891 18.469 1 93.12 279 CYS B CA 1
ATOM 4672 C C . CYS B 1 279 ? -0.718 20.531 19.359 1 93.12 279 CYS B C 1
ATOM 4674 O O . CYS B 1 279 ? -0.345 21.297 20.25 1 93.12 279 CYS B O 1
ATOM 4676 N N . ASP B 1 280 ? -0.174 19.344 19.188 1 88.5 280 ASP B N 1
ATOM 4677 C CA . ASP B 1 280 ? 0.922 18.891 20.047 1 88.5 280 ASP B CA 1
ATOM 4678 C C . ASP B 1 280 ? 2.186 18.641 19.219 1 88.5 280 ASP B C 1
ATOM 4680 O O . ASP B 1 280 ? 2.266 17.656 18.484 1 88.5 280 ASP B O 1
ATOM 4684 N N . ARG B 1 281 ? 3.121 19.406 19.453 1 83.62 281 ARG B N 1
ATOM 4685 C CA . ARG B 1 281 ? 4.359 19.359 18.688 1 83.62 281 ARG B CA 1
ATOM 4686 C C . ARG B 1 281 ? 5.16 18.109 19.016 1 83.62 281 ARG B C 1
ATOM 4688 O O . ARG B 1 281 ? 6.086 17.734 18.297 1 83.62 281 ARG B O 1
ATOM 4695 N N . ASN B 1 282 ? 4.793 17.453 20.062 1 80.5 282 ASN B N 1
ATOM 4696 C CA . ASN B 1 282 ? 5.555 16.281 20.484 1 80.5 282 ASN B CA 1
ATOM 4697 C C . ASN B 1 282 ? 5.055 15.008 19.828 1 80.5 282 ASN B C 1
ATOM 4699 O O . ASN B 1 282 ? 5.707 13.969 19.906 1 80.5 282 ASN B O 1
ATOM 4703 N N . ILE B 1 283 ? 3.916 15.109 19.172 1 86.12 283 ILE B N 1
ATOM 4704 C CA . ILE B 1 283 ? 3.406 13.938 18.469 1 86.12 283 ILE B CA 1
ATOM 4705 C C . ILE B 1 283 ? 3.902 13.945 17.031 1 86.12 283 ILE B C 1
ATOM 4707 O O . ILE B 1 283 ? 3.361 14.656 16.188 1 86.12 283 ILE B O 1
ATOM 4711 N N . GLU B 1 284 ? 4.879 13.148 16.797 1 84.25 284 GLU B N 1
ATOM 4712 C CA . GLU B 1 284 ? 5.484 13.117 15.461 1 84.25 284 GLU B CA 1
ATOM 4713 C C . GLU B 1 284 ? 5.746 11.688 15.008 1 84.25 284 GLU B C 1
ATOM 4715 O O . GLU B 1 284 ? 6.312 10.883 15.758 1 84.25 284 GLU B O 1
ATOM 4720 N N . GLY B 1 285 ? 5.344 11.453 13.797 1 83.19 285 GLY B N 1
ATOM 4721 C CA . GLY B 1 285 ? 5.602 10.148 13.195 1 83.19 285 GLY B CA 1
ATOM 4722 C C . GLY B 1 285 ? 4.758 9.039 13.797 1 83.19 285 GLY B C 1
ATOM 4723 O O . GLY B 1 285 ? 5.191 7.887 13.852 1 83.19 285 GLY B O 1
ATOM 4724 N N . ARG B 1 286 ? 3.621 9.391 14.312 1 82.69 286 ARG B N 1
ATOM 4725 C CA . ARG B 1 286 ? 2.773 8.406 14.984 1 82.69 286 ARG B CA 1
ATOM 4726 C C . ARG B 1 286 ? 1.514 8.125 14.172 1 82.69 286 ARG B C 1
ATOM 4728 O O . ARG B 1 286 ? 1.059 8.977 13.406 1 82.69 286 ARG B O 1
ATOM 4735 N N . ALA B 1 287 ? 1.078 6.969 14.336 1 84.06 287 ALA B N 1
ATOM 4736 C CA . ALA B 1 287 ? -0.221 6.582 13.789 1 84.06 287 ALA B CA 1
ATOM 4737 C C . ALA B 1 287 ? -1.257 6.426 14.898 1 84.06 287 ALA B C 1
ATOM 4739 O O . ALA B 1 287 ? -1.007 5.754 15.898 1 84.06 287 ALA B O 1
ATOM 4740 N N . LEU B 1 288 ? -2.334 7.117 14.711 1 82.75 288 LEU B N 1
ATOM 4741 C CA . LEU B 1 288 ? -3.404 7.141 15.703 1 82.75 288 LEU B CA 1
ATOM 4742 C C . LEU B 1 288 ? -4.637 6.398 15.195 1 82.75 288 LEU B C 1
ATOM 4744 O O . LEU B 1 288 ? -5.141 6.699 14.109 1 82.75 288 LEU B O 1
ATOM 4748 N N . CYS B 1 289 ? -5.078 5.395 15.953 1 79.25 289 CYS B N 1
ATOM 4749 C CA . CYS B 1 289 ? -6.332 4.715 15.641 1 79.25 289 CYS B CA 1
ATOM 4750 C C . CYS B 1 289 ? -7.52 5.484 16.203 1 79.25 289 CYS B C 1
ATOM 4752 O O . CYS B 1 289 ? -7.551 5.812 17.391 1 79.25 289 CYS B O 1
ATOM 4754 N N . CYS B 1 290 ? -8.406 5.844 15.336 1 83.38 290 CYS B N 1
ATOM 4755 C CA . CYS B 1 290 ? -9.602 6.559 15.758 1 83.38 290 CYS B CA 1
ATOM 4756 C C . CYS B 1 290 ? -10.797 5.613 15.867 1 83.38 290 CYS B C 1
ATOM 4758 O O . CYS B 1 290 ? -11.242 5.062 14.859 1 83.38 290 CYS B O 1
ATOM 4760 N N . VAL B 1 291 ? -11.234 5.461 17.062 1 74.19 291 VAL B N 1
ATOM 4761 C CA . VAL B 1 291 ? -12.344 4.562 17.344 1 74.19 291 VAL B CA 1
ATOM 4762 C C . VAL B 1 291 ? -13.453 5.328 18.078 1 74.19 291 VAL B C 1
ATOM 4764 O O . VAL B 1 291 ? -13.273 6.492 18.438 1 74.19 291 VAL B O 1
ATOM 4767 N N . LYS B 1 292 ? -14.555 4.672 18.156 1 74.25 292 LYS B N 1
ATOM 4768 C CA . LYS B 1 292 ? -15.695 5.309 18.812 1 74.25 292 LYS B CA 1
ATOM 4769 C C . LYS B 1 292 ? -15.352 5.699 20.25 1 74.25 292 LYS B C 1
ATOM 4771 O O . LYS B 1 292 ? -14.953 4.852 21.047 1 74.25 292 LYS B O 1
ATOM 4776 N N . GLY B 1 293 ? -15.422 6.992 20.469 1 72.25 293 GLY B N 1
ATOM 4777 C CA . GLY B 1 293 ? -15.281 7.504 21.828 1 72.25 293 GLY B CA 1
ATOM 4778 C C . GLY B 1 293 ? -16.594 7.574 22.562 1 72.25 293 GLY B C 1
ATOM 4779 O O . GLY B 1 293 ? -17.625 7.121 22.062 1 72.25 293 GLY B O 1
ATOM 4780 N N . GLU B 1 294 ? -16.562 8 23.781 1 74.25 294 GLU B N 1
ATOM 4781 C CA . GLU B 1 294 ? -17.781 8.281 24.531 1 74.25 294 GLU B CA 1
ATOM 4782 C C . GLU B 1 294 ? -18.531 9.477 23.953 1 74.25 294 GLU B C 1
ATOM 4784 O O . GLU B 1 294 ? -17.922 10.375 23.375 1 74.25 294 GLU B O 1
ATOM 4789 N N . GLN B 1 295 ? -19.844 9.445 24 1 74.44 295 GLN B N 1
ATOM 4790 C CA . GLN B 1 295 ? -20.672 10.492 23.422 1 74.44 295 GLN B CA 1
ATOM 4791 C C . GLN B 1 295 ? -20.234 11.875 23.906 1 74.44 295 GLN B C 1
ATOM 4793 O O . GLN B 1 295 ? -20.188 12.828 23.125 1 74.44 295 GLN B O 1
ATOM 4798 N N . SER B 1 296 ? -19.922 11.922 25.172 1 75.81 296 SER B N 1
ATOM 4799 C CA . SER B 1 296 ? -19.594 13.219 25.75 1 75.81 296 SER B CA 1
ATOM 4800 C C . SER B 1 296 ? -18.109 13.531 25.594 1 75.81 296 SER B C 1
ATOM 4802 O O . SER B 1 296 ? -17.656 14.633 25.906 1 75.81 296 SER B O 1
ATOM 4804 N N . SER B 1 297 ? -17.422 12.539 25.062 1 80 297 SER B N 1
ATOM 4805 C CA . SER B 1 297 ? -15.977 12.719 24.922 1 80 297 SER B CA 1
ATOM 4806 C C . SER B 1 297 ? -15.461 12.062 23.656 1 80 297 SER B C 1
ATOM 4808 O O . SER B 1 297 ? -14.828 11.008 23.703 1 80 297 SER B O 1
ATOM 4810 N N . PRO B 1 298 ? -15.75 12.773 22.578 1 82.56 298 PRO B N 1
ATOM 4811 C CA . PRO B 1 298 ? -15.242 12.227 21.312 1 82.56 298 PRO B CA 1
ATOM 4812 C C . PRO B 1 298 ? -13.727 11.992 21.344 1 82.56 298 PRO B C 1
ATOM 4814 O O . PRO B 1 298 ? -12.992 12.789 21.922 1 82.56 298 PRO B O 1
ATOM 4817 N N . GLY B 1 299 ? -13.289 10.852 20.828 1 76 299 GLY B N 1
ATOM 4818 C CA . GLY B 1 299 ? -11.875 10.516 20.75 1 76 299 GLY B CA 1
ATOM 4819 C C . GLY B 1 299 ? -11.328 9.883 22.016 1 76 299 GLY B C 1
ATOM 4820 O O . GLY B 1 299 ? -10.141 9.586 22.094 1 76 299 GLY B O 1
ATOM 4821 N N . SER B 1 300 ? -12.172 9.68 23.047 1 74.88 300 SER B N 1
ATOM 4822 C CA . SER B 1 300 ? -11.719 9.188 24.344 1 74.88 300 SER B CA 1
ATOM 4823 C C . SER B 1 300 ? -11.133 7.785 24.234 1 74.88 300 SER B C 1
ATOM 4825 O O . SER B 1 300 ? -10.359 7.363 25.094 1 74.88 300 SER B O 1
ATOM 4827 N N . ASN B 1 301 ? -11.5 7.129 23.141 1 70.81 301 ASN B N 1
ATOM 4828 C CA . ASN B 1 301 ? -11.016 5.758 23.016 1 70.81 301 ASN B CA 1
ATOM 4829 C C . ASN B 1 301 ? -9.945 5.641 21.922 1 70.81 301 ASN B C 1
ATOM 4831 O O . ASN B 1 301 ? -9.484 4.539 21.625 1 70.81 301 ASN B O 1
ATOM 4835 N N . ASN B 1 302 ? -9.602 6.766 21.359 1 76.25 302 ASN B N 1
ATOM 4836 C CA . ASN B 1 302 ? -8.508 6.754 20.391 1 76.25 302 ASN B CA 1
ATOM 4837 C C . ASN B 1 302 ? -7.203 6.277 21.031 1 76.25 302 ASN B C 1
ATOM 4839 O O . ASN B 1 302 ? -6.98 6.484 22.219 1 76.25 302 ASN B O 1
ATOM 4843 N N . PHE B 1 303 ? -6.32 5.609 20.203 1 70.81 303 PHE B N 1
ATOM 4844 C CA . PHE B 1 303 ? -5.078 5.125 20.797 1 70.81 303 PHE B CA 1
ATOM 4845 C C . PHE B 1 303 ? -3.961 5.113 19.75 1 70.81 303 PHE B C 1
ATOM 4847 O O . PHE B 1 303 ? -4.227 5.16 18.547 1 70.81 303 PHE B O 1
ATOM 4854 N N . ASP B 1 304 ? -2.775 5.113 20.297 1 72.75 304 ASP B N 1
ATOM 4855 C CA . ASP B 1 304 ? -1.572 5.051 19.484 1 72.75 304 ASP B CA 1
ATOM 4856 C C . ASP B 1 304 ? -1.382 3.654 18.891 1 72.75 304 ASP B C 1
ATOM 4858 O O . ASP B 1 304 ? -1.431 2.658 19.625 1 72.75 304 ASP B O 1
ATOM 4862 N N . LEU B 1 305 ? -1.262 3.539 17.594 1 69.94 305 LEU B N 1
ATOM 4863 C CA . LEU B 1 305 ? -1.074 2.25 16.938 1 69.94 305 LEU B CA 1
ATOM 4864 C C . LEU B 1 305 ? 0.356 1.754 17.109 1 69.94 305 LEU B C 1
ATOM 4866 O O . LEU B 1 305 ? 0.65 0.587 16.844 1 69.94 305 LEU B O 1
ATOM 4870 N N . CYS B 1 306 ? 1.225 2.576 17.688 1 61.19 306 CYS B N 1
ATOM 4871 C CA . CYS B 1 306 ? 2.619 2.25 17.969 1 61.19 306 CYS B CA 1
ATOM 4872 C C . CYS B 1 306 ? 3.307 1.703 16.719 1 61.19 306 CYS B C 1
ATOM 4874 O O . CYS B 1 306 ? 3.963 0.661 16.766 1 61.19 306 CYS B O 1
ATOM 4876 N N . ASP B 1 307 ? 2.859 2.383 15.648 1 62.06 307 ASP B N 1
ATOM 4877 C CA . ASP B 1 307 ? 3.432 2.021 14.352 1 62.06 307 ASP B CA 1
ATOM 4878 C C . ASP B 1 307 ? 4.863 2.539 14.227 1 62.06 307 ASP B C 1
ATOM 4880 O O . ASP B 1 307 ? 5.277 2.969 13.141 1 62.06 307 ASP B O 1
ATOM 4884 N N . ASN B 1 308 ? 5.547 2.896 15.484 1 51.44 308 ASN B N 1
ATOM 4885 C CA . ASN B 1 308 ? 6.934 3.342 15.461 1 51.44 308 ASN B CA 1
ATOM 4886 C C . ASN B 1 308 ? 7.891 2.182 15.211 1 51.44 308 ASN B C 1
ATOM 4888 O O . ASN B 1 308 ? 7.484 1.019 15.242 1 51.44 308 ASN B O 1
ATOM 4892 N N . LEU B 1 309 ? 9.094 2.473 14.602 1 46.31 309 LEU B N 1
ATOM 4893 C CA . LEU B 1 309 ? 10.078 1.425 14.336 1 46.31 309 LEU B CA 1
ATOM 4894 C C . LEU B 1 309 ? 10.133 0.427 15.484 1 46.31 309 LEU B C 1
ATOM 4896 O O . LEU B 1 309 ? 10.336 -0.771 15.266 1 46.31 309 LEU B O 1
ATOM 4900 N N . ILE B 1 310 ? 10.18 1.143 16.766 1 39.25 310 ILE B N 1
ATOM 4901 C CA . ILE B 1 310 ? 10.383 0.289 17.922 1 39.25 310 ILE B CA 1
ATOM 4902 C C . ILE B 1 310 ? 9.117 -0.506 18.219 1 39.25 310 ILE B C 1
ATOM 4904 O O . ILE B 1 310 ? 9.172 -1.712 18.469 1 39.25 310 ILE B O 1
ATOM 4908 N N . ASP B 1 311 ? 8.07 0.274 18.625 1 37.69 311 ASP B N 1
ATOM 4909 C CA . ASP B 1 311 ? 6.93 -0.412 19.234 1 37.69 311 ASP B CA 1
ATOM 4910 C C . ASP B 1 311 ? 6.012 -0.998 18.172 1 37.69 311 ASP B C 1
ATOM 4912 O O . ASP B 1 311 ? 5.184 -1.866 18.469 1 37.69 311 ASP B O 1
ATOM 4916 N N . PHE B 1 312 ? 5.34 -0.013 17.688 1 38.69 312 PHE B N 1
ATOM 4917 C CA . PHE B 1 312 ? 4.406 -0.74 16.844 1 38.69 312 PHE B CA 1
ATOM 4918 C C . PHE B 1 312 ? 5.117 -1.869 16.109 1 38.69 312 PHE B C 1
ATOM 4920 O O . PHE B 1 312 ? 6.043 -1.626 15.328 1 38.69 312 PHE B O 1
ATOM 4927 N N . ASN B 1 313 ? 5 -2.904 16.391 1 33.66 313 ASN B N 1
ATOM 4928 C CA . ASN B 1 313 ? 5.395 -4.125 15.703 1 33.66 313 ASN B CA 1
ATOM 4929 C C . ASN B 1 313 ? 4.934 -4.125 14.25 1 33.66 313 ASN B C 1
ATOM 4931 O O . ASN B 1 313 ? 4.055 -4.902 13.867 1 33.66 313 ASN B O 1
ATOM 4935 N N . ALA B 1 314 ? 5.211 -2.91 13.742 1 33.06 314 ALA B N 1
ATOM 4936 C CA . ALA B 1 314 ? 4.887 -2.938 12.312 1 33.06 314 ALA B CA 1
ATOM 4937 C C . ALA B 1 314 ? 6.152 -3.037 11.469 1 33.06 314 ALA B C 1
ATOM 4939 O O . ALA B 1 314 ? 6.273 -2.357 10.445 1 33.06 314 ALA B O 1
ATOM 4940 N N . GLY B 1 315 ? 7.203 -3.609 11.414 1 39.56 315 GLY B N 1
ATOM 4941 C CA . GLY B 1 315 ? 8.211 -4.586 11.023 1 39.56 315 GLY B CA 1
ATOM 4942 C C . GLY B 1 315 ? 9.352 -4.691 12.016 1 39.56 315 GLY B C 1
ATOM 4943 O O . GLY B 1 315 ? 10.266 -3.869 12.008 1 39.56 315 GLY B O 1
ATOM 4944 N N . LYS B 1 316 ? 9.062 -4.926 13.148 1 41.72 316 LYS B N 1
ATOM 4945 C CA . LYS B 1 316 ? 9.758 -5.059 14.43 1 41.72 316 LYS B CA 1
ATOM 4946 C C . LYS B 1 316 ? 11.219 -5.453 14.219 1 41.72 316 LYS B C 1
ATOM 4948 O O . LYS B 1 316 ? 11.547 -6.148 13.25 1 41.72 316 LYS B O 1
ATOM 4953 N N . SER B 1 317 ? 12.211 -5.289 15.469 1 39.72 317 SER B N 1
ATOM 4954 C CA . SER B 1 317 ? 13.406 -6.117 15.391 1 39.72 317 SER B CA 1
ATOM 4955 C C . SER B 1 317 ? 13.586 -6.691 13.984 1 39.72 317 SER B C 1
ATOM 4957 O O . SER B 1 317 ? 14.281 -7.695 13.805 1 39.72 317 SER B O 1
ATOM 4959 N N . VAL B 1 318 ? 13.047 -6.336 13.539 1 38.22 318 VAL B N 1
ATOM 4960 C CA . VAL B 1 318 ? 12.258 -6.949 12.477 1 38.22 318 VAL B CA 1
ATOM 4961 C C . VAL B 1 318 ? 13.18 -7.727 11.531 1 38.22 318 VAL B C 1
ATOM 4963 O O . VAL B 1 318 ? 12.844 -8.828 11.102 1 38.22 318 VAL B O 1
ATOM 4966 N N . LEU B 1 319 ? 12.695 -7.605 10.438 1 40.88 319 LEU B N 1
ATOM 4967 C CA . LEU B 1 319 ? 13.141 -8.953 10.102 1 40.88 319 LEU B CA 1
ATOM 4968 C C . LEU B 1 319 ? 14.273 -9.398 11.023 1 40.88 319 LEU B C 1
ATOM 4970 O O . LEU B 1 319 ? 15.367 -8.828 10.984 1 40.88 319 LEU B O 1
ATOM 4974 N N . ASP B 1 320 ? 14.086 -8.398 12.516 1 41.34 320 ASP B N 1
ATOM 4975 C CA . ASP B 1 320 ? 15.133 -8.5 13.531 1 41.34 320 ASP B CA 1
ATOM 4976 C C . ASP B 1 320 ? 16.266 -9.398 13.055 1 41.34 320 ASP B C 1
ATOM 4978 O O . ASP B 1 320 ? 17.438 -9.109 13.305 1 41.34 320 ASP B O 1
ATOM 4982 N N . SER B 1 321 ? 17.312 -9.078 12.883 1 40.69 321 SER B N 1
ATOM 4983 C CA . SER B 1 321 ? 18.422 -9.859 12.367 1 40.69 321 SER B CA 1
ATOM 4984 C C . SER B 1 321 ? 18.031 -10.594 11.086 1 40.69 321 SER B C 1
ATOM 4986 O O . SER B 1 321 ? 17.797 -11.805 11.102 1 40.69 321 SER B O 1
ATOM 4988 N N . PHE B 1 322 ? 17.531 -10.68 11.07 1 37.53 322 PHE B N 1
ATOM 4989 C CA . PHE B 1 322 ? 16.375 -11.562 11.023 1 37.53 322 PHE B CA 1
ATOM 4990 C C . PHE B 1 322 ? 16.797 -13.016 10.852 1 37.53 322 PHE B C 1
ATOM 4992 O O . PHE B 1 322 ? 16.109 -13.93 11.281 1 37.53 322 PHE B O 1
ATOM 4999 N N . ARG B 1 323 ? 16.641 -13.312 10.328 1 40.19 323 ARG B N 1
ATOM 5000 C CA . ARG B 1 323 ? 17.469 -14.492 10.531 1 40.19 323 ARG B CA 1
ATOM 5001 C C . ARG B 1 323 ? 18.531 -14.242 11.609 1 40.19 323 ARG B C 1
ATOM 5003 O O . ARG B 1 323 ? 19.328 -13.305 11.492 1 40.19 323 ARG B O 1
ATOM 5010 N N . ASN B 1 324 ? 18.844 -13.531 13.062 1 37.59 324 ASN B N 1
ATOM 5011 C CA . ASN B 1 324 ? 20.078 -14.203 13.453 1 37.59 324 ASN B CA 1
ATOM 5012 C C . ASN B 1 324 ? 20.953 -14.516 12.242 1 37.59 324 ASN B C 1
ATOM 5014 O O . ASN B 1 324 ? 20.75 -15.531 11.57 1 37.59 324 ASN B O 1
ATOM 5018 N N . GLY B 1 325 ? 20.344 -14.461 10.859 1 35.84 325 GLY B N 1
ATOM 5019 C CA . GLY B 1 325 ? 21.328 -14.102 9.852 1 35.84 325 GLY B CA 1
ATOM 5020 C C . GLY B 1 325 ? 22.375 -15.172 9.641 1 35.84 325 GLY B C 1
ATOM 5021 O O . GLY B 1 325 ? 23.266 -15.352 10.477 1 35.84 325 GLY B O 1
ATOM 5022 N N . VAL B 1 326 ? 22.328 -15.859 9.109 1 33 326 VAL B N 1
ATOM 5023 C CA . VAL B 1 326 ? 22.391 -17.156 8.453 1 33 326 VAL B CA 1
ATOM 5024 C C . VAL B 1 326 ? 23.531 -17.969 9.023 1 33 326 VAL B C 1
ATOM 5026 O O . VAL B 1 326 ? 23.625 -19.188 8.789 1 33 326 VAL B O 1
ATOM 5029 N N . VAL B 1 327 ? 24.75 -17.359 9.539 1 29.64 327 VAL B N 1
ATOM 5030 C CA . VAL B 1 327 ? 26.172 -17.391 9.852 1 29.64 327 VAL B CA 1
ATOM 5031 C C . VAL B 1 327 ? 26.375 -17.406 11.367 1 29.64 327 VAL B C 1
ATOM 5033 O O . VAL B 1 327 ? 27.484 -17.594 11.852 1 29.64 327 VAL B O 1
ATOM 5036 N N . GLY B 1 328 ? 26.109 -16.922 12.141 1 27.95 328 GLY B N 1
ATOM 5037 C CA . GLY B 1 328 ? 26.906 -17 13.352 1 27.95 328 GLY B CA 1
ATOM 5038 C C . GLY B 1 328 ? 27.188 -18.422 13.797 1 27.95 328 GLY B C 1
ATOM 5039 O O . GLY B 1 328 ? 27.906 -18.641 14.781 1 27.95 328 GLY B O 1
ATOM 5040 N N . ARG B 1 329 ? 26.609 -19.391 13.852 1 28.94 329 ARG B N 1
ATOM 5041 C CA . ARG B 1 329 ? 26.984 -20.641 14.492 1 28.94 329 ARG B CA 1
ATOM 5042 C C . ARG B 1 329 ? 28.266 -21.203 13.891 1 28.94 329 ARG B C 1
ATOM 5044 O O . ARG B 1 329 ? 28.234 -21.828 12.82 1 28.94 329 ARG B O 1
ATOM 5051 N N . LEU B 1 330 ? 29.375 -20.469 13.766 1 26.53 330 LEU B N 1
ATOM 5052 C CA . LEU B 1 330 ? 30.625 -20.641 14.5 1 26.53 330 LEU B CA 1
ATOM 5053 C C . LEU B 1 330 ? 30.359 -20.938 15.977 1 26.53 330 LEU B C 1
ATOM 5055 O O . LEU B 1 330 ? 29.422 -20.375 16.562 1 26.53 330 LEU B O 1
ATOM 5059 N N . GLY B 1 331 ? 31.266 -21.766 16.672 1 25.09 331 GLY B N 1
ATOM 5060 C CA . GLY B 1 331 ? 31.75 -22.328 17.938 1 25.09 331 GLY B CA 1
ATOM 5061 C C . GLY B 1 331 ? 31.719 -21.328 19.078 1 25.09 331 GLY B C 1
ATOM 5062 O O . GLY B 1 331 ? 32.375 -20.281 19.016 1 25.09 331 GLY B O 1
ATOM 5063 N N . THR B 1 332 ? 31.078 -21.094 19.891 1 24.19 332 THR B N 1
ATOM 5064 C CA . THR B 1 332 ? 31.797 -21.359 21.141 1 24.19 332 THR B CA 1
ATOM 5065 C C . THR B 1 332 ? 31.984 -22.859 21.359 1 24.19 332 THR B C 1
ATOM 5067 O O . THR B 1 332 ? 31 -23.594 21.422 1 24.19 332 THR B O 1
ATOM 5070 N N . GLN B 1 333 ? 33.281 -23.453 21.391 1 23.83 333 GLN B N 1
ATOM 5071 C CA . GLN B 1 333 ? 34.188 -24.109 22.328 1 23.83 333 GLN B CA 1
ATOM 5072 C C . GLN B 1 333 ? 33.844 -23.734 23.766 1 23.83 333 GLN B C 1
ATOM 5074 O O . GLN B 1 333 ? 34.625 -24.016 24.688 1 23.83 333 GLN B O 1
ATOM 5079 N N . ASN B 1 334 ? 32.969 -23.469 24.531 1 22.52 334 ASN B N 1
ATOM 5080 C CA . ASN B 1 334 ? 33.438 -23.922 25.844 1 22.52 334 ASN B CA 1
ATOM 5081 C C . ASN B 1 334 ? 33.219 -25.422 26.031 1 22.52 334 ASN B C 1
ATOM 5083 O O . ASN B 1 334 ? 32.125 -25.938 25.781 1 22.52 334 ASN B O 1
ATOM 5087 N N . THR B 1 335 ? 34.406 -26.312 26.453 1 21.53 335 THR B N 1
ATOM 5088 C CA . THR B 1 335 ? 35.25 -27.219 27.25 1 21.53 335 THR B CA 1
ATOM 5089 C C . THR B 1 335 ? 34.625 -27.422 28.625 1 21.53 335 THR B C 1
ATOM 5091 O O . THR B 1 335 ? 35.281 -27.938 29.547 1 21.53 335 THR B O 1
ATOM 5094 N N . THR B 1 336 ? 33.625 -26.906 29.266 1 22.98 336 THR B N 1
ATOM 5095 C CA . THR B 1 336 ? 33.719 -27.547 30.578 1 22.98 336 THR B CA 1
ATOM 5096 C C . THR B 1 336 ? 33.25 -29 30.5 1 22.98 336 THR B C 1
ATOM 5098 O O . THR B 1 336 ? 32.125 -29.281 30.078 1 22.98 336 THR B O 1
ATOM 5101 N N . GLY B 1 337 ? 34.219 -30.094 30.438 1 19.14 337 GLY B N 1
ATOM 5102 C CA . GLY B 1 337 ? 34.656 -31.234 31.234 1 19.14 337 GLY B CA 1
ATOM 5103 C C . GLY B 1 337 ? 34.062 -31.281 32.625 1 19.14 337 GLY B C 1
ATOM 5104 O O . GLY B 1 337 ? 33.375 -30.328 33.031 1 19.14 337 GLY B O 1
ATOM 5105 N N . PRO B 1 338 ? 34.75 -31.391 33.875 1 20.83 338 PRO B N 1
ATOM 5106 C CA . PRO B 1 338 ? 34.75 -32.031 35.188 1 20.83 338 PRO B CA 1
ATOM 5107 C C . PRO B 1 338 ? 33.844 -31.344 36.188 1 20.83 338 PRO B C 1
ATOM 5109 O O . PRO B 1 338 ? 33.094 -32 36.906 1 20.83 338 PRO B O 1
ATOM 5112 N N . GLN B 1 339 ? 33.281 -30.438 37 1 21.34 339 GLN B N 1
ATOM 5113 C CA . GLN B 1 339 ? 32.969 -30.953 38.344 1 21.34 339 GLN B CA 1
ATOM 5114 C C . GLN B 1 339 ? 31.516 -31.422 38.406 1 21.34 339 GLN B C 1
ATOM 5116 O O . GLN B 1 339 ? 30.609 -30.75 37.906 1 21.34 339 GLN B O 1
#

Nearest PDB structures (foldseek):
  2ew8-assembly1_C  TM=8.412E-01  e=7.468E-14  Aromatoleum aromaticum EbN1
  3gvc-assembly1_B  TM=7.590E-01  e=2.416E-14  Mycobacterium tuberculosis H37Rv
  3v1u-assembly1_A-2  TM=7.544E-01  e=2.799E-12  Mycobacterium tuberculosis H37Rv
  3u0b-assembly1_A-2  TM=7.991E-01  e=1.988E-11  Mycolicibacterium smegmatis MC2 155
  3q6i-assembly1_A  TM=7.697E-01  e=4.303E-11  Mycobacterium tuberculosis H37Rv